Protein AF-A0A9D5HFF9-F1 (afdb_monomer_lite)

Organism: NCBI:txid325984

Secondary structure (DSSP, 8-state):
----PPP-PPP-TT-HHHHHHHHHHT-TTS--HHHHHHHHHHHHHT-TTGGG--GGGGTSBTTB-TTT--B-HHHHHHHHHHTTEEEEE--TTS-GGGS-TT-TTEEEEEEEEEEEEGGGTEEEEEEEEEEEETTEEEE--TTSSS-EE-SSHHHHHHHHHHHHHTT-EEEEEEE-GGGTHHHHH----S----------HHHHHHHHHHHHHHHHTT-S-GGGHHHHHHHHHHHHHHHHHHHHHHHHS-EEEESSSS-EEESSS----S-B--GGG-S-SBPP-EEE--HHHHS---EEE--SSTTPPPPPSGGGGSS-EEEHHHHHHHHTT----HHHHH--S---------------HHHHHHHHHHHHHHHHHHHHHHHHHHHHS--EEESSSS-EESSSS-------TTSTTSTTTT---EEE--HHHHS---EEEEPPTTS-SS--GGGTTT-EEEEHHHHHHHHTT----GGGHHHHTTT-----

Structure (mmCIF, N/CA/C/O backbone):
data_AF-A0A9D5HFF9-F1
#
_entry.id   AF-A0A9D5HFF9-F1
#
loop_
_atom_site.group_PDB
_atom_site.id
_atom_site.type_symbol
_atom_site.label_atom_id
_atom_site.label_alt_id
_atom_site.label_comp_id
_atom_site.label_asym_id
_atom_site.label_entity_id
_atom_site.label_seq_id
_atom_site.pdbx_PDB_ins_code
_atom_site.Cartn_x
_atom_site.Cartn_y
_atom_site.Cartn_z
_atom_site.occupancy
_atom_site.B_iso_or_equiv
_atom_site.auth_seq_id
_atom_site.auth_comp_id
_atom_site.auth_asym_id
_atom_site.auth_atom_id
_atom_site.pdbx_PDB_model_num
ATOM 1 N N . MET A 1 1 ? 13.395 -53.089 1.254 1.00 40.06 1 MET A N 1
ATOM 2 C CA . MET A 1 1 ? 13.107 -51.717 0.792 1.00 40.06 1 MET A CA 1
ATOM 3 C C . MET A 1 1 ? 14.340 -50.911 1.157 1.00 40.06 1 MET A C 1
ATOM 5 O O . MET A 1 1 ? 14.555 -50.697 2.339 1.00 40.06 1 MET A O 1
ATOM 9 N N . GLU A 1 2 ? 15.238 -50.649 0.205 1.00 38.38 2 GLU A N 1
ATOM 10 C CA . GLU A 1 2 ? 16.462 -49.882 0.487 1.00 38.38 2 GLU A CA 1
ATOM 11 C C . GLU A 1 2 ? 16.069 -48.480 0.965 1.00 38.38 2 GLU A C 1
ATOM 13 O O . GLU A 1 2 ? 15.364 -47.759 0.255 1.00 38.38 2 GLU A O 1
ATOM 18 N N . GLU A 1 3 ? 16.487 -48.104 2.175 1.00 43.81 3 GLU A N 1
ATOM 19 C CA . GLU A 1 3 ? 16.418 -46.719 2.633 1.00 43.81 3 GLU A CA 1
ATOM 20 C C . GLU A 1 3 ? 17.239 -45.871 1.659 1.00 43.81 3 GLU A C 1
ATOM 22 O O . GLU A 1 3 ? 18.469 -45.935 1.635 1.00 43.81 3 GLU A O 1
ATOM 27 N N . LYS A 1 4 ? 16.565 -45.090 0.808 1.00 55.09 4 LYS A N 1
ATOM 28 C CA . LYS A 1 4 ? 17.240 -44.093 -0.022 1.00 55.09 4 LYS A CA 1
ATOM 29 C C . LYS A 1 4 ? 17.900 -43.087 0.916 1.00 55.09 4 LYS A C 1
ATOM 31 O O . LYS A 1 4 ? 17.231 -42.245 1.509 1.00 55.09 4 LYS A O 1
ATOM 36 N N . GLN A 1 5 ? 19.214 -43.210 1.060 1.00 77.25 5 GLN A N 1
ATOM 37 C CA . GLN A 1 5 ? 20.031 -42.323 1.871 1.00 77.25 5 GLN A CA 1
ATOM 38 C C . GLN A 1 5 ? 19.830 -40.873 1.404 1.00 77.25 5 GLN A C 1
ATOM 40 O O . GLN A 1 5 ? 20.035 -40.561 0.230 1.00 77.25 5 GLN A O 1
ATOM 45 N N . ILE A 1 6 ? 19.403 -39.996 2.319 1.00 86.81 6 ILE A N 1
ATOM 46 C CA . ILE A 1 6 ? 19.217 -38.565 2.047 1.00 86.81 6 ILE A CA 1
ATOM 47 C C . ILE A 1 6 ? 20.549 -37.978 1.587 1.00 86.81 6 ILE A C 1
ATOM 49 O O . ILE A 1 6 ? 21.572 -38.128 2.262 1.00 86.81 6 ILE A O 1
ATOM 53 N N . TYR A 1 7 ? 20.536 -37.292 0.446 1.00 88.75 7 TYR A N 1
ATOM 54 C CA . TYR A 1 7 ? 21.737 -36.666 -0.076 1.00 88.75 7 TYR A CA 1
ATOM 55 C C . TYR A 1 7 ? 22.059 -35.396 0.720 1.00 88.75 7 TYR A C 1
ATOM 57 O O . TYR A 1 7 ? 21.235 -34.482 0.824 1.00 88.75 7 TYR A O 1
ATOM 65 N N . HIS A 1 8 ? 23.274 -35.335 1.273 1.00 89.31 8 HIS A N 1
ATOM 66 C CA . HIS A 1 8 ? 23.785 -34.173 1.999 1.00 89.31 8 HIS A CA 1
ATOM 67 C C . HIS A 1 8 ? 25.241 -33.897 1.639 1.00 89.31 8 HIS A C 1
ATOM 69 O O . HIS A 1 8 ? 26.169 -34.583 2.070 1.00 89.31 8 HIS A O 1
ATOM 75 N N . GLU A 1 9 ? 25.433 -32.861 0.837 1.00 85.38 9 GLU A N 1
ATOM 76 C CA . GLU A 1 9 ? 26.720 -32.307 0.473 1.00 85.38 9 GLU A CA 1
ATOM 77 C C . GLU A 1 9 ? 27.197 -31.316 1.537 1.00 85.38 9 GLU A C 1
ATOM 79 O O . GLU A 1 9 ? 26.567 -30.286 1.803 1.00 85.38 9 GLU A O 1
ATOM 84 N N . LYS A 1 10 ? 28.338 -31.641 2.149 1.00 84.81 10 LYS A N 1
ATOM 85 C CA . LYS A 1 10 ? 28.993 -30.803 3.156 1.00 84.81 10 LYS A CA 1
ATOM 86 C C . LYS A 1 10 ? 29.875 -29.759 2.500 1.00 84.81 10 LYS A C 1
ATOM 88 O O . LYS A 1 10 ? 30.561 -30.042 1.516 1.00 84.81 10 LYS A O 1
ATOM 93 N N . GLN A 1 11 ? 29.916 -28.578 3.104 1.00 75.56 11 GLN A N 1
ATOM 94 C CA . GLN A 1 11 ? 30.663 -27.464 2.560 1.00 75.56 11 GLN A CA 1
ATOM 95 C C . GLN A 1 11 ? 32.159 -27.756 2.524 1.00 75.56 11 GLN A C 1
ATOM 97 O O . GLN A 1 11 ? 32.772 -28.135 3.522 1.00 75.56 11 GLN A O 1
ATOM 102 N N . ARG A 1 12 ? 32.768 -27.494 1.367 1.00 66.81 12 ARG A N 1
ATOM 103 C CA . ARG A 1 12 ? 34.219 -27.378 1.229 1.00 66.81 12 ARG A CA 1
ATOM 104 C C . ARG A 1 12 ? 34.542 -25.955 0.773 1.00 66.81 12 ARG A C 1
ATOM 106 O O . ARG A 1 12 ? 33.956 -25.452 -0.182 1.00 66.81 12 ARG A O 1
ATOM 113 N N . LEU A 1 13 ? 35.486 -25.294 1.448 1.00 65.94 13 LEU A N 1
ATOM 114 C CA . LEU A 1 13 ? 35.901 -23.908 1.161 1.00 65.94 13 LEU A CA 1
ATOM 115 C C . LEU A 1 13 ? 34.740 -22.898 1.356 1.00 65.94 13 LEU A C 1
ATOM 117 O O . LEU A 1 13 ? 34.060 -22.973 2.378 1.00 65.94 13 LEU A O 1
ATOM 121 N N . GLN A 1 14 ? 34.517 -21.922 0.461 1.00 60.00 14 GLN A N 1
ATOM 122 C CA . GLN A 1 14 ? 33.363 -20.997 0.541 1.00 60.00 14 GLN A CA 1
ATOM 123 C C . GLN A 1 14 ? 32.323 -21.220 -0.574 1.00 60.00 14 GLN A C 1
ATOM 125 O O . GLN A 1 14 ? 31.627 -20.291 -0.965 1.00 60.00 14 GLN A O 1
ATOM 130 N N . PHE A 1 15 ? 32.177 -22.452 -1.076 1.00 66.00 15 PHE A N 1
ATOM 131 C CA . PHE A 1 15 ? 31.193 -22.804 -2.114 1.00 66.00 15 PHE A CA 1
ATOM 132 C C . PHE A 1 15 ? 29.788 -23.082 -1.554 1.00 66.00 15 PHE A C 1
ATOM 134 O O . PHE A 1 15 ? 29.096 -23.983 -2.024 1.00 66.00 15 PHE A O 1
ATOM 141 N N . CYS A 1 16 ? 29.342 -22.318 -0.552 1.00 74.31 16 CYS A N 1
ATOM 142 C CA . CYS A 1 16 ? 28.065 -22.566 0.126 1.00 74.31 16 CYS A CA 1
ATOM 143 C C . CYS A 1 16 ? 26.877 -22.632 -0.846 1.00 74.31 16 CYS A C 1
ATOM 145 O O . CYS A 1 16 ? 26.025 -23.499 -0.693 1.00 74.31 16 CYS A O 1
ATOM 147 N N . LEU A 1 17 ? 26.849 -21.801 -1.900 1.00 81.06 17 LEU A N 1
ATOM 148 C CA . LEU A 1 17 ? 25.761 -21.846 -2.882 1.00 81.06 17 LEU A CA 1
ATOM 149 C C . LEU A 1 17 ? 25.718 -23.164 -3.673 1.00 81.06 17 LEU A C 1
ATOM 151 O O . LEU A 1 17 ? 24.635 -23.691 -3.902 1.00 81.06 17 LEU A O 1
ATOM 155 N N . LEU A 1 18 ? 26.874 -23.687 -4.097 1.00 85.69 18 LEU A N 1
ATOM 156 C CA . LEU A 1 18 ? 26.958 -24.924 -4.883 1.00 85.69 18 LEU A CA 1
ATOM 157 C C . LEU A 1 18 ? 26.344 -26.090 -4.109 1.00 85.69 18 LEU A C 1
ATOM 159 O O . LEU A 1 18 ? 25.414 -26.737 -4.581 1.00 85.69 18 LEU A O 1
ATOM 163 N N . HIS A 1 19 ? 26.829 -26.287 -2.887 1.00 87.06 19 HIS A N 1
ATOM 164 C CA . HIS A 1 19 ? 26.375 -27.370 -2.025 1.00 87.06 19 HIS A CA 1
ATOM 165 C C . HIS A 1 19 ? 24.910 -27.177 -1.623 1.00 87.06 19 HIS A C 1
ATOM 167 O O . HIS A 1 19 ? 24.137 -28.129 -1.618 1.00 87.06 19 HIS A O 1
ATOM 173 N N . ALA A 1 20 ? 24.486 -25.934 -1.369 1.00 87.12 20 ALA A N 1
ATOM 174 C CA . ALA A 1 20 ? 23.093 -25.628 -1.072 1.00 87.12 20 ALA A CA 1
ATOM 175 C C . ALA A 1 20 ? 22.156 -25.970 -2.249 1.00 87.12 20 ALA A C 1
ATOM 177 O O . ALA A 1 20 ? 21.076 -26.517 -2.017 1.00 87.12 20 ALA A O 1
ATOM 178 N N . LEU A 1 21 ? 22.561 -25.706 -3.499 1.00 88.19 21 LEU A N 1
ATOM 179 C CA . LEU A 1 21 ? 21.799 -26.065 -4.703 1.00 88.19 21 LEU A CA 1
ATOM 180 C C . LEU A 1 21 ? 21.724 -27.583 -4.919 1.00 88.19 21 LEU A C 1
ATOM 182 O O . LEU A 1 21 ? 20.648 -28.102 -5.216 1.00 88.19 21 LEU A O 1
ATOM 186 N N . ASN A 1 22 ? 22.832 -28.299 -4.732 1.00 90.19 22 ASN A N 1
ATOM 187 C CA . ASN A 1 22 ? 22.873 -29.757 -4.863 1.00 90.19 22 ASN A CA 1
ATOM 188 C C . ASN A 1 22 ? 22.045 -30.443 -3.767 1.00 90.19 22 ASN A C 1
ATOM 190 O O . ASN A 1 22 ? 21.239 -31.331 -4.053 1.00 90.19 22 ASN A O 1
ATOM 194 N N . ASN A 1 23 ? 22.122 -29.942 -2.531 1.00 91.06 23 ASN A N 1
ATOM 195 C CA . ASN A 1 23 ? 21.241 -30.343 -1.433 1.00 91.06 23 ASN A CA 1
ATOM 196 C C . ASN A 1 23 ? 19.771 -30.049 -1.753 1.00 91.06 23 ASN A C 1
ATOM 198 O O . ASN A 1 23 ? 18.908 -30.901 -1.532 1.00 91.06 23 ASN A O 1
ATOM 202 N N . LEU A 1 24 ? 19.474 -28.875 -2.324 1.00 90.81 24 LEU A N 1
ATOM 203 C CA . LEU A 1 24 ? 18.112 -28.502 -2.716 1.00 90.81 24 LEU A CA 1
ATOM 204 C C . LEU A 1 24 ? 17.581 -29.418 -3.807 1.00 90.81 24 LEU A C 1
ATOM 206 O O . LEU A 1 24 ? 16.388 -29.685 -3.809 1.00 90.81 24 LEU A O 1
ATOM 210 N N . LEU A 1 25 ? 18.416 -29.898 -4.728 1.00 89.12 25 LEU A N 1
ATOM 211 C CA . LEU A 1 25 ? 18.002 -30.793 -5.808 1.00 89.12 25 LEU A CA 1
ATOM 212 C C . LEU A 1 25 ? 18.117 -32.282 -5.456 1.00 89.12 25 LEU A C 1
ATOM 214 O O . LEU A 1 25 ? 17.457 -33.081 -6.118 1.00 89.12 25 LEU A O 1
ATOM 218 N N . GLN A 1 26 ? 18.732 -32.625 -4.317 1.00 91.06 26 GLN A N 1
ATOM 219 C CA . GLN A 1 26 ? 18.957 -34.004 -3.855 1.00 91.06 26 GLN A CA 1
ATOM 220 C C . GLN A 1 26 ? 19.720 -34.832 -4.896 1.00 91.06 26 GLN A C 1
ATOM 222 O O . GLN A 1 26 ? 19.396 -35.988 -5.156 1.00 91.06 26 GLN A O 1
ATOM 227 N N . ASP A 1 27 ? 20.720 -34.206 -5.513 1.00 87.94 27 ASP A N 1
ATOM 228 C CA . ASP A 1 27 ? 21.540 -34.792 -6.566 1.00 87.94 27 ASP A CA 1
ATOM 229 C C . ASP A 1 27 ? 22.959 -34.219 -6.468 1.00 87.94 27 ASP A C 1
ATOM 231 O O . ASP A 1 27 ? 23.142 -33.004 -6.385 1.00 87.94 27 ASP A O 1
ATOM 235 N N . LYS A 1 28 ? 23.962 -35.099 -6.467 1.00 84.06 28 LYS A N 1
ATOM 236 C CA . LYS A 1 28 ? 25.378 -34.721 -6.367 1.00 84.06 28 LYS A CA 1
ATOM 237 C C . LYS A 1 28 ? 25.916 -34.056 -7.630 1.00 84.06 28 LYS A C 1
ATOM 239 O O . LYS A 1 28 ? 26.877 -33.299 -7.553 1.00 84.06 28 LYS A O 1
ATOM 244 N N . ASP A 1 29 ? 25.282 -34.334 -8.766 1.00 84.62 29 ASP A N 1
ATOM 245 C CA . ASP A 1 29 ? 25.669 -33.828 -10.080 1.00 84.62 29 ASP A CA 1
ATOM 246 C C . ASP A 1 29 ? 24.674 -32.748 -10.562 1.00 84.62 29 ASP A C 1
ATOM 248 O O . ASP A 1 29 ? 24.650 -32.362 -11.734 1.00 84.62 29 ASP A O 1
ATOM 252 N N . ALA A 1 30 ? 23.846 -32.220 -9.646 1.00 85.38 30 ALA A N 1
ATOM 253 C CA . ALA A 1 30 ? 22.869 -31.175 -9.939 1.00 85.38 30 ALA A CA 1
ATOM 254 C C . ALA A 1 30 ? 23.515 -29.886 -10.445 1.00 85.38 30 ALA A C 1
ATOM 256 O O . ALA A 1 30 ? 22.964 -29.256 -11.339 1.00 85.38 30 ALA A O 1
ATOM 257 N N . PHE A 1 31 ? 24.648 -29.479 -9.893 1.00 87.12 31 PHE A N 1
ATOM 258 C CA . PHE A 1 31 ? 25.460 -28.390 -10.406 1.00 87.12 31 PHE A CA 1
ATOM 259 C C . PHE A 1 31 ? 26.923 -28.689 -10.146 1.00 87.12 31 PHE A C 1
ATOM 261 O O . PHE A 1 31 ? 27.300 -29.248 -9.115 1.00 87.12 31 PHE A O 1
ATOM 268 N N . THR A 1 32 ? 27.766 -28.236 -11.068 1.00 86.94 32 THR A N 1
ATOM 269 C CA . THR A 1 32 ? 29.213 -28.209 -10.866 1.00 86.94 32 THR A CA 1
ATOM 270 C C . THR A 1 32 ? 29.700 -26.775 -10.698 1.00 86.94 32 THR A C 1
ATOM 272 O O . THR A 1 32 ? 29.077 -25.813 -11.155 1.00 86.94 32 THR A O 1
ATOM 275 N N . LYS A 1 33 ? 30.874 -26.611 -10.082 1.00 83.94 33 LYS A N 1
ATOM 276 C CA . LYS A 1 33 ? 31.545 -25.306 -9.994 1.00 83.94 33 LYS A CA 1
ATOM 277 C C . LYS A 1 33 ? 31.717 -24.655 -11.376 1.00 83.94 33 LYS A C 1
ATOM 279 O O . LYS A 1 33 ? 31.504 -23.456 -11.513 1.00 83.94 33 LYS A O 1
ATOM 284 N N . ALA A 1 34 ? 32.080 -25.441 -12.392 1.00 83.12 34 ALA A N 1
ATOM 285 C CA . ALA A 1 34 ? 32.274 -24.946 -13.754 1.00 83.12 34 ALA A CA 1
ATOM 286 C C . ALA A 1 34 ? 30.968 -24.406 -14.365 1.00 83.12 34 ALA A C 1
ATOM 288 O O . ALA A 1 34 ? 30.980 -23.377 -15.038 1.00 83.12 34 ALA A O 1
ATOM 289 N N . GLU A 1 35 ? 29.836 -25.056 -14.086 1.00 81.50 35 GLU A N 1
ATOM 290 C CA . GLU A 1 35 ? 28.520 -24.581 -14.521 1.00 81.50 35 GLU A CA 1
ATOM 291 C C . GLU A 1 35 ? 28.123 -23.269 -13.837 1.00 81.50 35 GLU A C 1
ATOM 293 O O . GLU A 1 35 ? 27.716 -22.328 -14.521 1.00 81.50 35 GLU A O 1
ATOM 298 N N . LEU A 1 36 ? 28.279 -23.167 -12.511 1.00 80.81 36 LEU A N 1
ATOM 299 C CA . LEU A 1 36 ? 27.980 -21.926 -11.784 1.00 80.81 36 LEU A CA 1
ATOM 300 C C . LEU A 1 36 ? 28.908 -20.778 -12.201 1.00 80.81 36 LEU A C 1
ATOM 302 O O . LEU A 1 36 ? 28.460 -19.638 -12.326 1.00 80.81 36 LEU A O 1
ATOM 306 N N . ASP A 1 37 ? 30.177 -21.077 -12.488 1.00 78.81 37 ASP A N 1
ATOM 307 C CA . ASP A 1 37 ? 31.131 -20.120 -13.053 1.00 78.81 37 ASP A CA 1
ATOM 308 C C . ASP A 1 37 ? 30.666 -19.606 -14.426 1.00 78.81 37 ASP A C 1
ATOM 310 O O . ASP A 1 37 ? 30.641 -18.396 -14.654 1.00 78.81 37 ASP A O 1
ATOM 314 N N . ALA A 1 38 ? 30.223 -20.500 -15.315 1.00 78.81 38 ALA A N 1
ATOM 315 C CA . ALA A 1 38 ? 29.708 -20.126 -16.630 1.00 78.81 38 ALA A CA 1
ATOM 316 C C . ALA A 1 38 ? 28.411 -19.299 -16.546 1.00 78.81 38 ALA A C 1
ATOM 318 O O . ALA A 1 38 ? 28.194 -18.396 -17.359 1.00 78.81 38 ALA A O 1
ATOM 319 N N . ILE A 1 39 ? 27.543 -19.584 -15.569 1.00 75.12 39 ILE A N 1
ATOM 320 C CA . ILE A 1 39 ? 26.335 -18.790 -15.300 1.00 75.12 39 ILE A CA 1
ATOM 321 C C . ILE A 1 39 ? 26.717 -17.386 -14.822 1.00 75.12 39 ILE A C 1
ATOM 323 O O . ILE A 1 39 ? 26.209 -16.402 -15.363 1.00 75.12 39 ILE A O 1
ATOM 327 N N . ALA A 1 40 ? 27.641 -17.278 -13.864 1.00 70.81 40 ALA A N 1
ATOM 328 C CA . ALA A 1 40 ? 28.125 -15.994 -13.362 1.00 70.81 40 ALA A CA 1
ATOM 329 C C . ALA A 1 40 ? 28.746 -15.135 -14.479 1.00 70.81 40 ALA A C 1
ATOM 331 O O . ALA A 1 40 ? 28.461 -13.940 -14.575 1.00 70.81 40 ALA A O 1
ATOM 332 N N . ASP A 1 41 ? 29.530 -15.748 -15.369 1.00 69.81 41 ASP A N 1
ATOM 333 C CA . ASP A 1 41 ? 30.162 -15.058 -16.498 1.00 69.81 41 ASP A CA 1
ATOM 334 C C . ASP A 1 41 ? 29.140 -14.578 -17.547 1.00 69.81 41 ASP A C 1
ATOM 336 O O . ASP A 1 41 ? 29.258 -13.469 -18.075 1.00 69.81 41 ASP A O 1
ATOM 340 N N . LYS A 1 42 ? 28.075 -15.351 -17.804 1.00 68.44 42 LYS A N 1
ATOM 341 C CA . LYS A 1 42 ? 26.963 -14.914 -18.671 1.00 68.44 42 LYS A CA 1
ATOM 342 C C . LYS A 1 42 ? 26.197 -13.723 -18.093 1.00 68.44 42 LYS A C 1
ATOM 344 O O . LYS A 1 42 ? 25.775 -12.855 -18.856 1.00 68.44 42 LYS A O 1
ATOM 349 N N . LEU A 1 43 ? 26.013 -13.670 -16.773 1.00 63.41 43 LEU A N 1
ATOM 350 C CA . LEU A 1 43 ? 25.325 -12.558 -16.109 1.00 63.41 43 LEU A CA 1
ATOM 351 C C . LEU A 1 43 ? 26.106 -11.242 -16.248 1.00 63.41 43 LEU A C 1
ATOM 353 O O . LEU A 1 43 ? 25.500 -10.211 -16.528 1.00 63.41 43 LEU A O 1
ATOM 357 N N . VAL A 1 44 ? 27.441 -11.289 -16.179 1.00 56.91 44 VAL A N 1
ATOM 358 C CA . VAL A 1 44 ? 28.318 -10.127 -16.420 1.00 56.91 44 VAL A CA 1
ATOM 359 C C . VAL A 1 44 ? 28.152 -9.556 -17.834 1.00 56.91 44 VAL A C 1
ATOM 361 O O . VAL A 1 44 ? 28.099 -8.341 -18.015 1.00 56.91 44 VAL A O 1
ATOM 364 N N . HIS A 1 45 ? 28.051 -10.413 -18.853 1.00 51.72 45 HIS A N 1
ATOM 365 C CA . HIS A 1 45 ? 27.931 -9.964 -20.244 1.00 51.72 45 HIS A CA 1
ATOM 366 C C . HIS A 1 45 ? 26.602 -9.271 -20.575 1.00 51.72 45 HIS A C 1
ATOM 368 O O . HIS A 1 45 ? 26.546 -8.521 -21.550 1.00 51.72 45 HIS A O 1
ATOM 374 N N . ASN A 1 46 ? 25.566 -9.484 -19.762 1.00 46.28 46 ASN A N 1
ATOM 375 C CA . ASN A 1 46 ? 24.240 -8.894 -19.938 1.00 46.28 46 ASN A CA 1
ATOM 376 C C . ASN A 1 46 ? 23.994 -7.663 -19.037 1.00 46.28 46 ASN A C 1
ATOM 378 O O . ASN A 1 46 ? 22.877 -7.143 -19.028 1.00 46.28 46 ASN A O 1
ATOM 382 N N . ASP A 1 47 ? 25.002 -7.182 -18.293 1.00 48.06 47 ASP A N 1
ATOM 383 C CA . ASP A 1 47 ? 24.874 -5.998 -17.433 1.00 48.06 47 ASP A CA 1
ATOM 384 C C . ASP A 1 47 ? 24.842 -4.695 -18.270 1.00 48.06 47 ASP A C 1
ATOM 386 O O . ASP A 1 47 ? 25.808 -4.374 -18.973 1.00 48.06 47 ASP A O 1
ATOM 390 N N . PRO A 1 48 ? 23.763 -3.889 -18.188 1.00 42.62 48 PRO A N 1
ATOM 391 C CA . PRO A 1 48 ? 23.636 -2.628 -18.917 1.00 42.62 48 PRO A CA 1
ATOM 392 C C . PRO A 1 48 ? 24.592 -1.503 -18.460 1.00 42.62 48 PRO A C 1
ATOM 394 O O . PRO A 1 48 ? 24.544 -0.422 -19.047 1.00 42.62 48 PRO A O 1
ATOM 397 N N . ASN A 1 49 ? 25.441 -1.706 -17.440 1.00 45.81 49 ASN A N 1
ATOM 398 C CA . ASN A 1 49 ? 26.433 -0.731 -16.945 1.00 45.81 49 ASN A CA 1
ATOM 399 C C . ASN A 1 49 ? 27.905 -1.105 -17.243 1.00 45.81 49 ASN A C 1
ATOM 401 O O . ASN A 1 49 ? 28.809 -0.659 -16.527 1.00 45.81 49 ASN A O 1
ATOM 405 N N . LYS A 1 50 ? 28.165 -1.903 -18.286 1.00 46.75 50 LYS A N 1
ATOM 406 C CA . LYS A 1 50 ? 29.514 -2.366 -18.678 1.00 46.75 50 LYS A CA 1
ATOM 407 C C . LYS A 1 50 ? 30.570 -1.251 -18.811 1.00 46.75 50 LYS A C 1
ATOM 409 O O . LYS A 1 50 ? 31.739 -1.483 -18.523 1.00 46.75 50 LYS A O 1
ATOM 414 N N . ASP A 1 51 ? 30.172 -0.032 -19.169 1.00 44.53 51 ASP A N 1
ATOM 415 C CA . ASP A 1 51 ? 31.095 1.061 -19.523 1.00 44.53 51 ASP A CA 1
ATOM 416 C C . ASP A 1 51 ? 31.815 1.731 -18.328 1.00 44.53 51 ASP A C 1
ATOM 418 O O . ASP A 1 51 ? 32.528 2.714 -18.508 1.00 44.53 51 ASP A O 1
ATOM 422 N N . LYS A 1 52 ? 31.650 1.232 -17.092 1.00 43.91 52 LYS A N 1
ATOM 423 C CA . LYS A 1 52 ? 32.271 1.797 -15.868 1.00 43.91 52 LYS A CA 1
ATOM 424 C C . LYS A 1 52 ? 33.399 0.949 -15.253 1.00 43.91 52 LYS A C 1
ATOM 426 O O . LYS A 1 52 ? 33.762 1.163 -14.097 1.00 43.91 52 LYS A O 1
ATOM 431 N N . TRP A 1 53 ? 33.917 -0.043 -15.970 1.00 37.69 53 TRP A N 1
ATOM 432 C CA . TRP A 1 53 ? 34.809 -1.066 -15.409 1.00 37.69 53 TRP A CA 1
ATOM 433 C C . TRP A 1 53 ? 36.292 -0.695 -15.590 1.00 37.69 53 TRP A C 1
ATOM 435 O O . TRP A 1 53 ? 36.733 -0.402 -16.697 1.00 37.69 53 TRP A O 1
ATOM 445 N N . THR A 1 54 ? 37.075 -0.698 -14.503 1.00 38.62 54 THR A N 1
ATOM 446 C CA . THR A 1 54 ? 38.529 -0.421 -14.514 1.00 38.62 54 THR A CA 1
ATOM 447 C C . THR A 1 54 ? 39.354 -1.709 -14.665 1.00 38.62 54 THR A C 1
ATOM 449 O O . THR A 1 54 ? 38.844 -2.787 -14.369 1.00 38.62 54 THR A O 1
ATOM 452 N N . PRO A 1 55 ? 40.643 -1.671 -15.052 1.00 30.45 55 PRO A N 1
ATOM 453 C CA . PRO A 1 55 ? 41.458 -2.883 -15.246 1.00 30.45 55 PRO A CA 1
ATOM 454 C C . PRO A 1 55 ? 41.540 -3.815 -14.016 1.00 30.45 55 PRO A C 1
ATOM 456 O O . PRO A 1 55 ? 41.608 -5.032 -14.159 1.00 30.45 55 PRO A O 1
ATOM 459 N N . LEU A 1 56 ? 41.433 -3.270 -12.797 1.00 31.42 56 LEU A N 1
ATOM 460 C CA . LEU A 1 56 ? 41.378 -4.035 -11.539 1.00 31.42 56 LEU A CA 1
ATOM 461 C C . LEU A 1 56 ? 40.032 -4.764 -11.304 1.00 31.42 56 LEU A C 1
ATOM 463 O O . LEU A 1 56 ? 39.961 -5.676 -10.481 1.00 31.42 56 LEU A O 1
ATOM 467 N N . SER A 1 57 ? 38.971 -4.418 -12.044 1.00 38.31 57 SER A N 1
ATOM 468 C CA . SER A 1 57 ? 37.651 -5.082 -11.991 1.00 38.31 57 SER A CA 1
ATOM 469 C C . SER A 1 57 ? 37.592 -6.417 -12.750 1.00 38.31 57 SER A C 1
ATOM 471 O O . SER A 1 57 ? 36.626 -7.165 -12.621 1.00 38.31 57 SER A O 1
ATOM 473 N N . VAL A 1 58 ? 38.654 -6.766 -13.484 1.00 33.41 58 VAL A N 1
ATOM 474 C CA . VAL A 1 58 ? 38.826 -8.087 -14.114 1.00 33.41 58 VAL A CA 1
ATOM 475 C C . VAL A 1 58 ? 39.200 -9.156 -13.073 1.00 33.41 58 VAL A C 1
ATOM 477 O O . VAL A 1 58 ? 38.868 -10.329 -13.238 1.00 33.41 58 VAL A O 1
ATOM 480 N N . ILE A 1 59 ? 39.841 -8.750 -11.967 1.00 31.73 59 ILE A N 1
ATOM 481 C CA . ILE A 1 59 ? 40.303 -9.643 -10.890 1.00 31.73 59 ILE A CA 1
ATOM 482 C C . ILE A 1 59 ? 39.181 -9.914 -9.865 1.00 31.73 59 ILE A C 1
ATOM 484 O O . ILE A 1 59 ? 39.065 -11.032 -9.364 1.00 31.73 59 ILE A O 1
ATOM 488 N N . PHE A 1 60 ? 38.302 -8.934 -9.616 1.00 37.94 60 PHE A N 1
ATOM 489 C CA . PHE A 1 60 ? 37.126 -9.033 -8.738 1.00 37.94 60 PHE A CA 1
ATOM 490 C C . PHE A 1 60 ? 35.827 -8.964 -9.562 1.00 37.94 60 PHE A C 1
ATOM 492 O O . PHE A 1 60 ? 35.273 -7.885 -9.774 1.00 37.94 60 PHE A O 1
ATOM 499 N N . LYS A 1 61 ? 35.335 -10.113 -10.049 1.00 47.56 61 LYS A N 1
ATOM 500 C CA . LYS A 1 61 ? 34.090 -10.179 -10.838 1.00 47.56 61 LYS A CA 1
ATOM 501 C C . LYS A 1 61 ? 32.863 -9.815 -9.958 1.00 47.56 61 LYS A C 1
ATOM 503 O O . LYS A 1 61 ? 32.768 -10.308 -8.837 1.00 47.56 61 LYS A O 1
ATOM 508 N N . PRO A 1 62 ? 31.870 -9.030 -10.432 1.00 48.56 62 PRO A N 1
ATOM 509 C CA . PRO A 1 62 ? 30.753 -8.541 -9.599 1.00 48.56 62 PRO A CA 1
ATOM 510 C C . 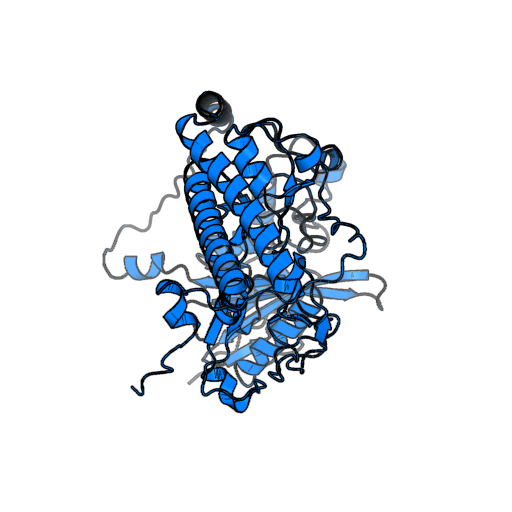PRO A 1 62 ? 29.835 -9.622 -9.010 1.00 48.56 62 PRO A C 1
ATOM 512 O O . PRO A 1 62 ? 29.201 -9.386 -7.984 1.00 48.56 62 PRO A O 1
ATOM 515 N N . HIS A 1 63 ? 29.763 -10.790 -9.654 1.00 51.75 63 HIS A N 1
ATOM 516 C CA . HIS A 1 63 ? 28.888 -11.910 -9.277 1.00 51.75 63 HIS A CA 1
ATOM 517 C C . HIS A 1 63 ? 29.661 -13.121 -8.721 1.00 51.75 63 HIS A C 1
ATOM 519 O O . HIS A 1 63 ? 29.065 -14.164 -8.448 1.00 51.75 63 HIS A O 1
ATOM 525 N N . ARG A 1 64 ? 30.993 -13.003 -8.572 1.00 57.28 64 ARG A N 1
ATOM 526 C CA . ARG A 1 64 ? 31.871 -14.074 -8.081 1.00 57.28 64 ARG A CA 1
ATOM 527 C C . ARG A 1 64 ? 33.157 -13.516 -7.470 1.00 57.28 64 ARG A C 1
ATOM 529 O O . ARG A 1 64 ? 33.942 -12.866 -8.155 1.00 57.28 64 ARG A O 1
ATOM 536 N N . ASN A 1 65 ? 33.483 -13.959 -6.258 1.00 52.75 65 ASN A N 1
ATOM 537 C CA . ASN A 1 65 ? 34.867 -13.914 -5.781 1.00 52.75 65 ASN A CA 1
ATOM 538 C C . ASN A 1 65 ? 35.635 -15.118 -6.347 1.00 52.75 65 ASN A C 1
ATOM 540 O O . ASN A 1 65 ? 35.460 -16.254 -5.902 1.00 52.75 65 ASN A O 1
ATOM 544 N N . THR A 1 66 ? 36.482 -14.873 -7.349 1.00 41.62 66 THR A N 1
ATOM 545 C CA . THR A 1 66 ? 37.277 -15.879 -8.084 1.00 41.62 66 THR A CA 1
ATOM 546 C C . THR A 1 66 ? 38.183 -16.715 -7.187 1.00 41.62 66 THR A C 1
ATOM 548 O O . THR A 1 66 ? 38.403 -17.887 -7.498 1.00 41.62 66 THR A O 1
ATOM 551 N N . LEU A 1 67 ? 38.612 -16.145 -6.057 1.00 41.56 67 LEU A N 1
ATOM 552 C CA . LEU A 1 67 ? 39.489 -16.777 -5.074 1.00 41.56 67 LEU A CA 1
ATOM 553 C C . LEU A 1 67 ? 38.747 -17.630 -4.026 1.00 41.56 67 LEU A C 1
ATOM 555 O O . LEU A 1 67 ? 39.341 -18.561 -3.493 1.00 41.56 67 LEU A O 1
ATOM 559 N N . THR A 1 68 ? 37.472 -17.345 -3.715 1.00 49.97 68 THR A N 1
ATOM 560 C CA . THR A 1 68 ? 36.805 -17.956 -2.545 1.00 49.97 68 THR A CA 1
ATOM 561 C C . THR A 1 68 ? 35.561 -18.797 -2.835 1.00 49.97 68 THR A C 1
ATOM 563 O O . THR A 1 68 ? 35.251 -19.664 -2.024 1.00 49.97 68 THR A O 1
ATOM 566 N N . GLY A 1 69 ? 34.880 -18.619 -3.975 1.00 52.91 69 GLY A N 1
ATOM 567 C CA . GLY A 1 69 ? 33.698 -19.427 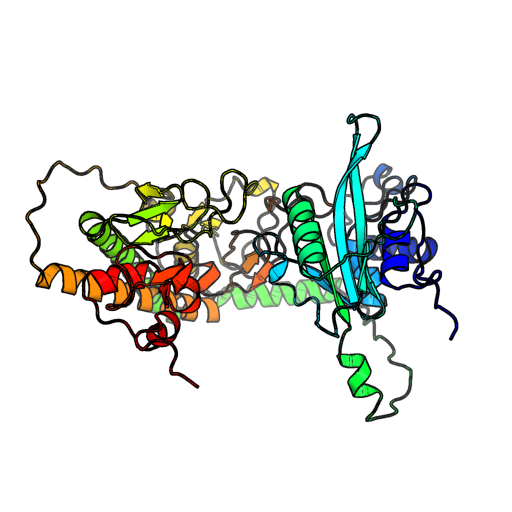-4.323 1.00 52.91 69 GLY A CA 1
ATOM 568 C C . GLY A 1 69 ? 32.344 -18.885 -3.847 1.00 52.91 69 GLY A C 1
ATOM 569 O O . GLY A 1 69 ? 31.337 -19.574 -3.986 1.00 52.91 69 GLY A O 1
ATOM 570 N N . ASN A 1 70 ? 32.302 -17.648 -3.336 1.00 66.50 70 ASN A N 1
ATOM 571 C CA . ASN A 1 70 ? 31.049 -16.973 -2.986 1.00 66.50 70 ASN A CA 1
ATOM 572 C C . ASN A 1 70 ? 30.326 -16.510 -4.260 1.00 66.50 70 ASN A C 1
ATOM 574 O O . ASN A 1 70 ? 30.715 -15.506 -4.866 1.00 66.50 70 ASN A O 1
ATOM 578 N N . TYR A 1 71 ? 29.286 -17.243 -4.646 1.00 72.31 71 TYR A N 1
ATOM 579 C CA . TYR A 1 71 ? 28.335 -16.846 -5.682 1.00 72.31 71 TYR A CA 1
ATOM 580 C C . TYR A 1 71 ? 27.203 -16.012 -5.075 1.00 72.31 71 TYR A C 1
ATOM 582 O O . TYR A 1 71 ? 26.766 -16.263 -3.946 1.00 72.31 71 TYR A O 1
ATOM 590 N N . ASP A 1 72 ? 26.727 -15.021 -5.824 1.00 67.06 72 ASP A N 1
ATOM 591 C CA . ASP A 1 72 ? 25.609 -14.187 -5.394 1.00 67.06 72 ASP A CA 1
ATOM 592 C C . ASP A 1 72 ? 24.240 -14.808 -5.729 1.00 67.06 72 ASP A C 1
ATOM 594 O O . ASP A 1 72 ? 24.122 -15.859 -6.364 1.00 67.06 72 ASP A O 1
ATOM 598 N N . VAL A 1 73 ? 23.175 -14.136 -5.296 1.00 67.19 73 VAL A N 1
ATOM 599 C CA . VAL A 1 73 ? 21.796 -14.584 -5.517 1.00 67.19 73 VAL A CA 1
ATOM 600 C C . VAL A 1 73 ? 21.382 -14.625 -6.995 1.00 67.19 73 VAL A C 1
ATOM 602 O O . VAL A 1 73 ? 20.478 -15.371 -7.362 1.00 67.19 73 VAL A O 1
ATOM 605 N N . ASN A 1 74 ? 22.037 -13.868 -7.878 1.00 63.19 74 ASN A N 1
ATOM 606 C CA . ASN A 1 74 ? 21.693 -13.871 -9.301 1.00 63.19 74 ASN A CA 1
ATOM 607 C C . ASN A 1 74 ? 22.127 -15.180 -9.957 1.00 63.19 74 ASN A C 1
ATOM 609 O O . ASN A 1 74 ? 21.389 -15.738 -10.769 1.00 63.19 74 ASN A O 1
ATOM 613 N N . VAL A 1 75 ? 23.291 -15.701 -9.554 1.00 71.25 75 VAL A N 1
ATOM 614 C CA . VAL A 1 75 ? 23.761 -17.030 -9.966 1.00 71.25 75 VAL A CA 1
ATOM 615 C C . VAL A 1 75 ? 22.789 -18.108 -9.487 1.00 71.25 75 VAL A C 1
ATOM 617 O O . VAL A 1 75 ? 22.426 -18.977 -10.276 1.00 71.25 75 VAL A O 1
ATOM 620 N N . LEU A 1 76 ? 22.301 -18.011 -8.241 1.00 76.81 76 LEU A N 1
ATOM 621 C CA . LEU A 1 76 ? 21.276 -18.909 -7.691 1.00 76.81 76 LEU A CA 1
ATOM 622 C C . LEU A 1 76 ? 20.014 -18.910 -8.562 1.00 76.81 76 LEU A C 1
ATOM 624 O O . LEU A 1 76 ? 19.543 -19.975 -8.967 1.00 76.81 76 LEU A O 1
ATOM 628 N N . ILE A 1 77 ? 19.462 -17.725 -8.854 1.00 66.44 77 ILE A N 1
ATOM 629 C CA . ILE A 1 77 ? 18.213 -17.597 -9.616 1.00 66.44 77 ILE A CA 1
ATOM 630 C C . ILE A 1 77 ? 18.386 -18.175 -11.016 1.00 66.44 77 ILE A C 1
ATOM 632 O O . ILE A 1 77 ? 17.606 -19.034 -11.423 1.00 66.44 77 ILE A O 1
ATOM 636 N N . ALA A 1 78 ? 19.433 -17.756 -11.728 1.00 71.62 78 ALA A N 1
ATOM 637 C CA . ALA A 1 78 ? 19.693 -18.216 -13.086 1.00 71.62 78 ALA A CA 1
ATOM 638 C C . ALA A 1 78 ? 19.927 -19.736 -13.151 1.00 71.62 78 ALA A C 1
ATOM 640 O O . ALA A 1 78 ? 19.434 -20.393 -14.070 1.00 71.62 78 ALA A O 1
ATOM 641 N N . ALA A 1 79 ? 20.626 -20.307 -12.164 1.00 78.38 79 ALA A N 1
ATOM 642 C CA . ALA A 1 79 ? 20.849 -21.746 -12.059 1.00 78.38 79 ALA A CA 1
ATOM 643 C C . ALA A 1 79 ? 19.529 -22.517 -11.906 1.00 78.38 79 ALA A C 1
ATOM 645 O O . ALA A 1 79 ? 19.262 -23.465 -12.648 1.00 78.38 79 ALA A O 1
ATOM 646 N N . LEU A 1 80 ? 18.660 -22.086 -10.992 1.00 78.50 80 LEU A N 1
ATOM 647 C CA . LEU A 1 80 ? 17.392 -22.768 -10.732 1.00 78.50 80 LEU A CA 1
ATOM 648 C C . LEU A 1 80 ? 16.376 -22.584 -11.862 1.00 78.50 80 LEU A C 1
ATOM 650 O O . LEU A 1 80 ? 15.674 -23.537 -12.210 1.00 78.50 80 LEU A O 1
ATOM 654 N N . GLU A 1 81 ? 16.349 -21.417 -12.506 1.00 74.56 81 GLU A N 1
ATOM 655 C CA . GLU A 1 81 ? 15.540 -21.205 -13.708 1.00 74.56 81 GLU A CA 1
ATOM 656 C C . GLU A 1 81 ? 15.990 -22.089 -14.875 1.00 74.56 81 GLU A C 1
ATOM 658 O O . GLU A 1 81 ? 15.139 -22.653 -15.570 1.00 74.56 81 GLU A O 1
ATOM 663 N N . ALA A 1 82 ? 17.302 -22.292 -15.050 1.00 73.50 82 ALA A N 1
ATOM 664 C CA . ALA A 1 82 ? 17.839 -23.228 -16.040 1.00 73.50 82 ALA A CA 1
ATOM 665 C C . ALA A 1 82 ? 17.412 -24.685 -15.772 1.00 73.50 82 ALA A C 1
ATOM 667 O O . ALA A 1 82 ? 17.311 -25.477 -16.707 1.00 73.50 82 ALA A O 1
ATOM 668 N N . ARG A 1 83 ? 17.092 -25.030 -14.517 1.00 78.75 83 ARG A N 1
ATOM 669 C CA . ARG A 1 83 ? 16.535 -26.333 -14.107 1.00 78.75 83 ARG A CA 1
ATOM 670 C C . ARG A 1 83 ? 15.002 -26.334 -13.999 1.00 78.75 83 ARG A C 1
ATOM 672 O O . ARG A 1 83 ? 14.422 -27.206 -13.354 1.00 78.75 83 ARG A O 1
ATOM 679 N N . GLY A 1 84 ? 14.322 -25.366 -14.622 1.00 73.81 84 GLY A N 1
ATOM 680 C CA . GLY A 1 84 ? 12.857 -25.320 -14.700 1.00 73.81 84 GLY A CA 1
ATOM 681 C C . GLY A 1 84 ? 12.157 -24.992 -13.376 1.00 73.81 84 GLY A C 1
ATOM 682 O O . GLY A 1 84 ? 10.944 -25.187 -13.252 1.00 73.81 84 GLY A O 1
ATOM 683 N N . LYS A 1 85 ? 12.892 -24.486 -12.383 1.00 78.38 85 LYS A N 1
ATOM 684 C CA . LYS A 1 85 ? 12.341 -24.038 -11.102 1.00 78.38 85 LYS A CA 1
ATOM 685 C C . LYS A 1 85 ? 12.042 -22.543 -11.175 1.00 78.38 85 LYS A C 1
ATOM 687 O O . LYS A 1 85 ? 12.807 -21.763 -11.731 1.00 78.38 85 LYS A O 1
ATOM 692 N N . LYS A 1 86 ? 10.905 -22.125 -10.626 1.00 75.12 86 LYS A N 1
ATOM 693 C CA . LYS A 1 86 ? 10.576 -20.713 -10.420 1.00 75.12 86 LYS A CA 1
ATOM 694 C C . LYS A 1 86 ? 11.046 -20.306 -9.029 1.00 75.12 86 LYS A C 1
ATOM 696 O O . LYS A 1 86 ? 10.655 -20.934 -8.046 1.00 75.12 86 LYS A O 1
ATOM 701 N N . VAL A 1 87 ? 11.829 -19.236 -8.961 1.00 71.19 87 VAL A N 1
ATOM 702 C CA . VAL A 1 87 ? 12.204 -18.600 -7.696 1.00 71.19 87 VAL A CA 1
ATOM 703 C C . VAL A 1 87 ? 11.136 -17.581 -7.320 1.00 71.19 87 VAL A C 1
ATOM 705 O O . VAL A 1 87 ? 10.755 -16.743 -8.137 1.00 71.19 87 VAL A O 1
ATOM 708 N N . VAL A 1 88 ? 10.627 -17.665 -6.097 1.00 69.50 88 VAL A N 1
ATOM 709 C CA . VAL A 1 88 ? 9.710 -16.684 -5.518 1.00 69.50 88 VAL A CA 1
ATOM 710 C C . VAL A 1 88 ? 10.354 -16.147 -4.255 1.00 69.50 88 VAL A C 1
ATOM 712 O O . VAL A 1 88 ? 10.670 -16.898 -3.337 1.00 69.50 88 VAL A O 1
ATOM 715 N N . TRP A 1 89 ? 10.558 -14.840 -4.207 1.00 64.69 89 TRP A N 1
ATOM 716 C CA . TRP A 1 89 ? 11.053 -14.184 -3.008 1.00 64.69 89 TRP A CA 1
ATOM 717 C C . TRP A 1 89 ? 9.947 -14.139 -1.970 1.00 64.69 89 TRP A C 1
ATOM 719 O O . TRP A 1 89 ? 8.815 -13.758 -2.277 1.00 64.69 89 TRP A O 1
ATOM 729 N N . HIS A 1 90 ? 10.268 -14.524 -0.741 1.00 65.62 90 HIS A N 1
ATOM 730 C CA . HIS A 1 90 ? 9.326 -14.340 0.346 1.00 65.62 90 HIS A CA 1
ATOM 731 C C . HIS A 1 90 ? 9.472 -12.932 0.901 1.00 65.62 90 HIS A C 1
ATOM 733 O O . HIS A 1 90 ? 10.554 -12.525 1.327 1.00 65.62 90 HIS A O 1
ATOM 739 N N . ASP A 1 91 ? 8.376 -12.181 0.893 1.00 59.84 91 ASP A N 1
ATOM 740 C CA . ASP A 1 91 ? 8.354 -10.854 1.486 1.00 59.84 91 ASP A CA 1
ATOM 741 C C . ASP A 1 91 ? 8.543 -10.959 3.003 1.00 59.84 91 ASP A C 1
ATOM 743 O O . ASP A 1 91 ? 7.686 -11.479 3.711 1.00 59.84 91 ASP A O 1
ATOM 747 N N . HIS A 1 92 ? 9.649 -10.413 3.510 1.00 61.50 92 HIS A N 1
ATOM 748 C CA . HIS A 1 92 ? 9.966 -10.344 4.939 1.00 61.50 92 HIS A CA 1
ATOM 749 C C . HIS A 1 92 ? 8.902 -9.624 5.800 1.00 61.50 92 HIS A C 1
ATOM 751 O O . HIS A 1 92 ? 8.935 -9.716 7.029 1.00 61.50 92 HIS A O 1
ATOM 757 N N . ARG A 1 93 ? 7.968 -8.880 5.185 1.00 54.44 93 ARG A N 1
ATOM 758 C CA . ARG A 1 93 ? 6.806 -8.290 5.870 1.00 54.44 93 ARG A CA 1
ATOM 759 C C . ARG A 1 93 ? 5.763 -9.344 6.242 1.00 54.44 93 ARG A C 1
ATOM 761 O O . ARG A 1 93 ? 5.030 -9.136 7.207 1.00 54.44 93 ARG A O 1
ATOM 768 N N . ASN A 1 94 ? 5.726 -10.460 5.517 1.00 57.56 94 ASN A N 1
ATOM 769 C CA . ASN A 1 94 ? 4.807 -11.571 5.723 1.00 57.56 94 ASN A CA 1
ATOM 770 C C . ASN A 1 94 ? 5.465 -12.665 6.580 1.00 57.56 94 ASN A C 1
ATOM 772 O O . ASN A 1 94 ? 6.653 -12.958 6.441 1.00 57.56 94 ASN A O 1
ATOM 776 N N . ARG A 1 95 ? 4.684 -13.303 7.460 1.00 59.06 95 ARG A N 1
ATOM 777 C CA . ARG A 1 95 ? 5.134 -14.474 8.240 1.00 59.06 95 ARG A CA 1
ATOM 778 C C . ARG A 1 95 ? 5.467 -15.651 7.320 1.00 59.06 95 ARG A C 1
ATOM 780 O O . ARG A 1 95 ? 4.820 -15.806 6.287 1.00 59.06 95 ARG A O 1
ATOM 787 N N . ALA A 1 96 ? 6.384 -16.533 7.726 1.00 74.56 96 ALA A N 1
ATOM 788 C CA . ALA A 1 96 ? 6.641 -17.784 7.005 1.00 74.56 96 ALA A CA 1
ATOM 789 C C . ALA A 1 96 ? 5.397 -18.688 6.919 1.00 74.56 96 ALA A C 1
ATOM 791 O O . ALA A 1 96 ? 5.272 -19.464 5.980 1.00 74.56 96 ALA A O 1
ATOM 792 N N . SER A 1 97 ? 4.415 -18.502 7.810 1.00 74.81 97 SER A N 1
ATOM 793 C CA . SER A 1 97 ? 3.106 -19.165 7.742 1.00 74.81 97 SER A CA 1
ATOM 794 C C . SER A 1 97 ? 2.295 -18.833 6.481 1.00 74.81 97 SER A C 1
ATOM 796 O O . SER A 1 97 ? 1.305 -19.502 6.207 1.00 74.81 97 SER A O 1
ATOM 798 N N . SER A 1 98 ? 2.650 -17.789 5.715 1.00 77.62 98 SER A N 1
ATOM 799 C CA . SER A 1 98 ? 2.024 -17.546 4.406 1.00 77.62 98 SER A CA 1
ATOM 800 C C . SER A 1 98 ? 2.568 -18.469 3.309 1.00 77.62 98 SER A C 1
ATOM 802 O O . SER A 1 98 ? 2.034 -18.483 2.199 1.00 77.62 98 SER A O 1
ATOM 804 N N . ILE A 1 99 ? 3.636 -19.220 3.588 1.00 78.44 99 ILE A N 1
ATOM 805 C CA . ILE A 1 99 ? 4.143 -20.270 2.711 1.00 78.44 99 ILE A CA 1
ATOM 806 C C . ILE A 1 99 ? 3.316 -21.518 2.989 1.00 78.44 99 ILE A C 1
ATOM 808 O O . ILE A 1 99 ? 3.305 -22.039 4.098 1.00 78.44 99 ILE A O 1
ATOM 812 N N . LYS A 1 100 ? 2.635 -22.013 1.961 1.00 80.19 100 LYS A N 1
ATOM 813 C CA . LYS A 1 100 ? 2.000 -23.329 2.012 1.00 80.19 100 LYS A CA 1
ATOM 814 C C . LYS A 1 100 ? 3.105 -24.380 1.879 1.00 80.19 100 LYS A C 1
ATOM 816 O O . LYS A 1 100 ? 3.585 -24.586 0.768 1.00 80.19 100 LYS A O 1
ATOM 821 N N . LEU A 1 101 ? 3.567 -24.942 2.999 1.00 83.44 101 LEU A N 1
ATOM 822 C CA . LEU A 1 101 ? 4.657 -25.929 3.019 1.00 83.44 101 LEU A CA 1
ATOM 823 C C . LEU A 1 101 ? 4.231 -27.261 2.393 1.00 83.44 101 LEU A C 1
ATOM 825 O O . LEU A 1 101 ? 4.994 -27.826 1.624 1.00 83.44 101 LEU A O 1
ATOM 829 N N . SER A 1 102 ? 2.977 -27.659 2.599 1.00 78.12 102 SER A N 1
ATOM 830 C CA . SER A 1 102 ? 2.327 -28.821 1.975 1.00 78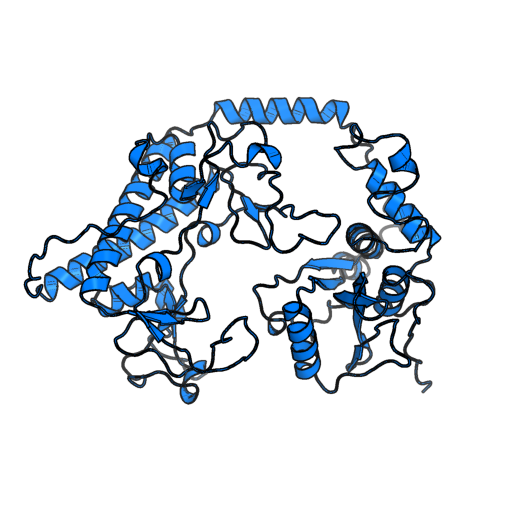.12 102 SER A CA 1
ATOM 831 C C . SER A 1 102 ? 1.987 -28.657 0.483 1.00 78.12 102 SER A C 1
ATOM 833 O O . SER A 1 102 ? 1.308 -29.498 -0.108 1.00 78.12 102 SER A O 1
ATOM 835 N N . ASP A 1 103 ? 2.412 -27.562 -0.155 1.00 79.44 103 ASP A N 1
ATOM 836 C CA . ASP A 1 103 ? 2.169 -27.326 -1.578 1.00 79.44 103 ASP A CA 1
ATOM 837 C C . ASP A 1 103 ? 3.041 -28.266 -2.423 1.00 79.44 103 ASP A C 1
ATOM 839 O O . ASP A 1 103 ? 4.261 -28.140 -2.439 1.00 79.44 103 ASP A O 1
ATOM 843 N N . ASN A 1 104 ? 2.433 -29.183 -3.178 1.00 76.25 104 ASN A N 1
ATOM 844 C CA . ASN A 1 104 ? 3.151 -30.205 -3.953 1.00 76.25 104 ASN A CA 1
ATOM 845 C C . ASN A 1 104 ? 4.079 -29.637 -5.046 1.00 76.25 104 ASN A C 1
ATOM 847 O O . ASN A 1 104 ? 4.962 -30.337 -5.545 1.00 76.25 104 ASN A O 1
ATOM 851 N N . ILE A 1 105 ? 3.903 -28.370 -5.434 1.00 79.06 105 ILE A N 1
ATOM 852 C CA . ILE A 1 105 ? 4.824 -27.683 -6.346 1.00 79.06 105 ILE A CA 1
ATOM 853 C C . ILE A 1 105 ? 6.031 -27.074 -5.624 1.00 79.06 105 ILE A C 1
ATOM 855 O O . ILE A 1 105 ? 6.965 -26.645 -6.302 1.00 79.06 105 ILE A O 1
ATOM 859 N N . LEU A 1 106 ? 6.052 -27.005 -4.291 1.00 84.06 106 LEU A N 1
ATOM 860 C CA . LEU A 1 106 ? 7.181 -26.507 -3.507 1.00 84.06 106 LEU A CA 1
ATOM 861 C C . LEU A 1 106 ? 8.330 -27.523 -3.543 1.00 84.06 106 LEU A C 1
ATOM 863 O O . LEU A 1 106 ? 8.246 -28.621 -3.018 1.00 84.06 106 LEU A O 1
ATOM 867 N N . THR A 1 107 ? 9.438 -27.152 -4.182 1.00 86.06 107 THR A N 1
ATOM 868 C CA . THR A 1 107 ? 10.650 -27.986 -4.228 1.00 86.06 107 THR A CA 1
ATOM 869 C C . THR A 1 107 ? 11.484 -27.845 -2.953 1.00 86.06 107 THR A C 1
ATOM 871 O O . THR A 1 107 ? 12.159 -28.788 -2.553 1.00 86.06 107 THR A O 1
ATOM 874 N N . GLY A 1 108 ? 11.477 -26.662 -2.338 1.00 90.12 108 GLY A N 1
ATOM 875 C CA . GLY A 1 108 ? 12.225 -26.373 -1.119 1.00 90.12 108 GLY A CA 1
ATOM 876 C C . GLY A 1 108 ? 12.403 -24.874 -0.900 1.00 90.12 108 GLY A C 1
ATOM 877 O O . GLY A 1 108 ? 11.855 -24.046 -1.637 1.00 90.12 108 GLY A O 1
ATOM 878 N N . ILE A 1 109 ? 13.169 -24.531 0.128 1.00 90.38 109 ILE A N 1
ATOM 879 C CA . ILE A 1 109 ? 13.395 -23.166 0.605 1.00 90.38 109 ILE A CA 1
ATOM 880 C C . ILE A 1 109 ? 14.902 -22.962 0.761 1.00 90.38 109 ILE A C 1
ATOM 882 O O . ILE A 1 109 ? 15.599 -23.832 1.273 1.00 90.38 109 ILE A O 1
ATOM 886 N N . MET A 1 110 ? 15.413 -21.810 0.332 1.00 86.31 110 MET A N 1
ATOM 887 C CA . MET A 1 110 ? 16.801 -21.409 0.574 1.00 86.31 110 MET A CA 1
ATOM 888 C C . MET A 1 110 ? 16.830 -20.087 1.322 1.00 86.31 110 MET A C 1
ATOM 890 O O . MET A 1 110 ? 16.078 -19.153 1.024 1.00 86.31 110 MET A O 1
ATOM 894 N N . LEU A 1 111 ? 17.728 -20.019 2.293 1.00 84.50 111 LEU A N 1
ATOM 895 C CA . LEU A 1 111 ? 17.893 -18.912 3.216 1.00 84.50 111 LEU A CA 1
ATOM 896 C C . LEU A 1 111 ? 19.312 -18.368 3.068 1.00 84.50 111 LEU A C 1
ATOM 898 O O . LEU A 1 111 ? 20.274 -19.129 3.102 1.00 84.50 111 LEU A O 1
ATOM 902 N N . ASN A 1 112 ? 19.447 -17.053 2.925 1.00 80.44 112 ASN A N 1
ATOM 903 C CA . ASN A 1 112 ? 20.734 -16.368 2.978 1.00 80.44 112 ASN A CA 1
ATOM 904 C C . ASN A 1 112 ? 20.922 -15.785 4.377 1.00 80.44 112 ASN A C 1
ATOM 906 O O . ASN A 1 112 ? 20.388 -14.709 4.675 1.00 80.44 112 ASN A O 1
ATOM 910 N N . VAL A 1 113 ? 21.655 -16.475 5.242 1.00 79.44 113 VAL A N 1
ATOM 911 C CA . VAL A 1 113 ? 21.752 -16.150 6.671 1.00 79.44 113 VAL A CA 1
ATOM 912 C C . VAL A 1 113 ? 23.052 -15.409 6.990 1.00 79.44 113 VAL A C 1
ATOM 914 O O . VAL A 1 113 ? 24.096 -15.743 6.428 1.00 79.44 113 VAL A O 1
ATOM 917 N N . PRO A 1 114 ? 23.047 -14.380 7.856 1.00 69.94 114 PRO A N 1
ATOM 918 C CA . PRO A 1 114 ? 24.277 -13.717 8.268 1.00 69.94 114 PRO A CA 1
ATOM 919 C C . PRO A 1 114 ? 25.116 -14.646 9.154 1.00 69.94 114 PRO A C 1
ATOM 921 O O . PRO A 1 114 ? 24.618 -15.228 10.112 1.00 69.94 114 PRO A O 1
ATOM 924 N N . THR A 1 115 ? 26.415 -14.739 8.878 1.00 73.00 115 THR A N 1
ATOM 925 C CA . THR A 1 115 ? 27.364 -15.528 9.675 1.00 73.00 115 THR A CA 1
ATOM 926 C C . THR A 1 115 ? 28.497 -14.655 10.202 1.00 73.00 115 THR A C 1
ATOM 928 O O . THR A 1 115 ? 28.878 -13.643 9.606 1.00 73.00 115 THR A O 1
ATOM 931 N N . ARG A 1 116 ? 29.043 -15.029 11.362 1.00 66.50 116 ARG A N 1
ATOM 932 C CA . ARG A 1 116 ? 30.226 -14.394 11.955 1.00 66.50 116 ARG A CA 1
ATOM 933 C C . ARG A 1 116 ? 31.390 -15.377 11.892 1.00 66.50 116 ARG A C 1
ATOM 935 O O . ARG A 1 116 ? 31.298 -16.463 12.451 1.00 66.50 116 ARG A O 1
ATOM 942 N N . LYS A 1 117 ? 32.473 -14.996 11.214 1.00 60.22 117 LYS A N 1
ATOM 943 C CA . LYS A 1 117 ? 33.710 -15.787 11.107 1.00 60.22 117 LYS A CA 1
ATOM 944 C C . LYS A 1 117 ? 34.820 -15.130 11.938 1.00 60.22 117 LYS A C 1
ATOM 946 O O . LYS A 1 117 ? 34.740 -13.938 12.236 1.00 60.22 117 LYS A O 1
ATOM 951 N N . PHE A 1 118 ? 35.824 -15.916 12.338 1.00 54.12 118 PHE A N 1
ATOM 952 C CA . PHE A 1 118 ? 36.979 -15.473 13.140 1.00 54.12 118 PHE A CA 1
ATOM 953 C C . PHE A 1 118 ? 36.596 -14.707 14.420 1.00 54.12 118 PHE A C 1
ATOM 955 O O . PHE A 1 118 ? 36.897 -13.526 14.561 1.00 54.12 118 PHE A O 1
ATOM 962 N N . GLY A 1 119 ? 35.857 -15.345 15.335 1.00 49.59 119 GLY A N 1
ATOM 963 C CA . GLY A 1 119 ? 35.532 -14.742 16.638 1.00 49.59 119 GLY A CA 1
ATOM 964 C C . GLY A 1 119 ? 34.652 -13.483 16.582 1.00 49.59 119 GLY A C 1
ATOM 965 O O . GLY A 1 119 ? 34.523 -12.784 17.579 1.00 49.59 119 GLY A O 1
ATOM 966 N N . GLY A 1 120 ? 34.036 -13.177 15.433 1.00 53.03 120 GLY A N 1
ATOM 967 C CA . GLY A 1 120 ? 33.145 -12.024 15.267 1.00 53.03 120 GLY A CA 1
ATOM 968 C C . GLY A 1 120 ? 33.735 -10.841 14.504 1.00 53.03 120 GLY A C 1
ATOM 969 O O . GLY A 1 120 ? 32.987 -9.905 14.216 1.00 53.03 120 GLY A O 1
ATOM 970 N N . LEU A 1 121 ? 35.018 -10.889 14.124 1.00 42.16 121 LEU A N 1
ATOM 971 C CA . LEU A 1 121 ? 35.672 -9.799 13.393 1.00 42.16 121 LEU A CA 1
ATOM 972 C C . LEU A 1 121 ? 35.243 -9.704 11.921 1.00 42.16 121 LEU A C 1
ATOM 974 O O . LEU A 1 121 ? 35.298 -8.621 11.345 1.00 42.16 121 LEU A O 1
ATOM 978 N N . TRP A 1 122 ? 34.764 -10.795 11.314 1.00 48.62 122 TRP A N 1
ATOM 979 C CA . TRP A 1 122 ? 34.305 -10.786 9.923 1.00 48.62 122 TRP A CA 1
ATOM 980 C C . TRP A 1 122 ? 32.831 -11.183 9.822 1.00 48.62 122 TRP A C 1
ATOM 982 O O . TRP A 1 122 ? 32.436 -12.294 10.185 1.00 48.62 122 TRP A O 1
ATOM 992 N N . ARG A 1 123 ? 32.003 -10.276 9.290 1.00 60.91 123 ARG A N 1
ATOM 993 C CA . ARG A 1 123 ? 30.606 -10.552 8.923 1.00 60.91 123 ARG A CA 1
ATOM 994 C C . ARG A 1 123 ? 30.535 -11.100 7.499 1.00 60.91 123 ARG A C 1
ATOM 996 O O . ARG A 1 123 ? 30.999 -10.453 6.565 1.00 60.91 123 ARG A O 1
ATOM 1003 N N . SER A 1 124 ? 29.954 -12.278 7.339 1.00 68.44 124 SER A N 1
ATOM 1004 C CA . SER A 1 124 ? 29.733 -12.942 6.053 1.00 68.44 124 SER A CA 1
ATOM 1005 C C . SER A 1 124 ? 28.268 -13.379 5.950 1.00 68.44 124 SER A C 1
ATOM 1007 O O . SER A 1 124 ? 27.458 -13.053 6.822 1.00 68.44 124 SER A O 1
ATOM 1009 N N . ARG A 1 125 ? 27.903 -14.071 4.872 1.00 72.94 125 ARG A N 1
ATOM 1010 C CA . ARG A 1 125 ? 26.588 -14.697 4.724 1.00 72.94 125 ARG A CA 1
ATOM 1011 C C . ARG A 1 125 ? 26.729 -16.115 4.187 1.00 72.94 125 ARG A C 1
ATOM 1013 O O . ARG A 1 125 ? 27.758 -16.448 3.601 1.00 72.94 125 ARG A O 1
ATOM 1020 N N . HIS A 1 126 ? 25.726 -16.942 4.442 1.00 82.44 126 HIS A N 1
ATOM 1021 C CA . HIS A 1 126 ? 25.739 -18.373 4.173 1.00 82.44 126 HIS A CA 1
ATOM 1022 C C . HIS A 1 126 ? 24.403 -18.838 3.599 1.00 82.44 126 HIS A C 1
ATOM 1024 O O . HIS A 1 126 ? 23.352 -18.368 4.032 1.00 82.44 126 HIS A O 1
ATOM 1030 N N . TRP A 1 127 ? 24.452 -19.749 2.629 1.00 84.56 127 TRP A N 1
ATOM 1031 C CA . TRP A 1 127 ? 23.259 -20.321 2.013 1.00 84.56 127 TRP A CA 1
ATOM 1032 C C . TRP A 1 127 ? 22.860 -21.598 2.746 1.00 84.56 127 TRP A C 1
ATOM 1034 O O . TRP A 1 127 ? 23.624 -22.556 2.791 1.00 84.56 127 TRP A O 1
ATOM 1044 N N . VAL A 1 128 ? 21.646 -21.606 3.286 1.00 88.06 128 VAL A N 1
ATOM 1045 C CA . VAL A 1 128 ? 21.039 -22.749 3.974 1.00 88.06 128 VAL A CA 1
ATOM 1046 C C . VAL A 1 128 ? 19.864 -23.254 3.153 1.00 88.06 128 VAL A C 1
ATOM 1048 O O . VAL A 1 128 ? 19.064 -22.456 2.669 1.00 88.06 128 VAL A O 1
ATOM 1051 N N . THR A 1 129 ? 19.737 -24.572 3.032 1.00 92.94 129 THR A N 1
ATOM 1052 C CA . THR A 1 129 ? 18.669 -25.223 2.270 1.00 92.94 129 THR A CA 1
ATOM 1053 C C . THR A 1 129 ? 17.761 -26.009 3.201 1.00 92.94 129 THR A C 1
ATOM 1055 O O . THR A 1 129 ? 18.235 -26.844 3.968 1.00 92.94 129 THR A O 1
ATOM 1058 N N . LEU A 1 130 ? 16.453 -25.792 3.081 1.00 93.25 130 LEU A N 1
ATOM 1059 C CA . LEU A 1 130 ? 15.413 -26.610 3.694 1.00 93.25 130 LEU A CA 1
ATOM 1060 C C . LEU A 1 130 ? 14.627 -27.325 2.600 1.00 93.25 130 LEU A C 1
ATOM 1062 O O . LEU A 1 130 ? 14.244 -26.705 1.603 1.00 93.25 130 LEU A O 1
ATOM 1066 N N . ARG A 1 131 ? 14.366 -28.618 2.777 1.00 92.56 131 ARG A N 1
ATOM 1067 C CA . ARG A 1 131 ? 13.619 -29.398 1.789 1.00 92.56 131 ARG A CA 1
ATOM 1068 C C . ARG A 1 131 ? 12.791 -30.493 2.440 1.00 92.56 131 ARG A C 1
ATOM 1070 O O . ARG A 1 131 ? 13.270 -31.171 3.344 1.00 92.56 131 ARG A O 1
ATOM 1077 N N . GLU A 1 132 ? 11.582 -30.682 1.925 1.00 91.00 132 GLU A N 1
ATOM 1078 C CA . GLU A 1 132 ? 10.762 -31.850 2.215 1.00 91.00 132 GLU A CA 1
ATOM 1079 C C . GLU A 1 132 ? 11.226 -33.054 1.388 1.00 91.00 132 GLU A C 1
ATOM 1081 O O . GLU A 1 132 ? 11.381 -32.980 0.162 1.00 91.00 132 GLU A O 1
ATOM 1086 N N . ILE A 1 133 ? 11.473 -34.167 2.070 1.00 89.00 133 ILE A N 1
ATOM 1087 C CA . ILE A 1 133 ? 11.869 -35.440 1.479 1.00 89.00 133 ILE A CA 1
ATOM 1088 C C . ILE A 1 133 ? 11.017 -36.513 2.155 1.00 89.00 133 ILE A C 1
ATOM 1090 O O . ILE A 1 133 ? 11.077 -36.681 3.367 1.00 89.00 133 ILE A O 1
ATOM 1094 N N . HIS A 1 134 ? 10.207 -37.227 1.372 1.00 86.62 134 HIS A N 1
ATOM 1095 C CA . HIS A 1 134 ? 9.335 -38.300 1.871 1.00 86.62 134 HIS A CA 1
ATOM 1096 C C . HIS A 1 134 ? 8.407 -37.878 3.033 1.00 86.62 134 HIS A C 1
ATOM 1098 O O . HIS A 1 134 ? 8.221 -38.640 3.977 1.00 86.62 134 HIS A O 1
ATOM 1104 N N . GLY A 1 135 ? 7.820 -36.675 2.969 1.00 84.69 135 GLY A N 1
ATOM 1105 C CA . GLY A 1 135 ? 6.879 -36.181 3.984 1.00 84.69 135 GLY A CA 1
ATOM 1106 C C . GLY A 1 135 ? 7.531 -35.540 5.211 1.00 84.69 135 GLY A C 1
ATOM 1107 O O . GLY A 1 135 ? 6.825 -35.093 6.110 1.00 84.69 135 GLY A O 1
ATOM 1108 N N . VAL A 1 136 ? 8.866 -35.488 5.271 1.00 89.62 136 VAL A N 1
ATOM 1109 C CA . VAL A 1 136 ? 9.612 -34.905 6.392 1.00 89.62 136 VAL A CA 1
ATOM 1110 C C . VAL A 1 136 ? 10.464 -33.749 5.889 1.00 89.62 136 VAL A C 1
ATOM 1112 O O . VAL A 1 136 ? 11.172 -33.864 4.887 1.00 89.62 136 VAL A O 1
ATOM 1115 N N . TRP A 1 137 ? 10.414 -32.618 6.588 1.00 93.19 137 TRP A N 1
ATOM 1116 C CA . TRP A 1 137 ? 11.284 -31.484 6.303 1.00 93.19 137 TRP A CA 1
ATOM 1117 C C . TRP A 1 137 ? 12.663 -31.689 6.924 1.00 93.19 137 TRP A C 1
ATOM 1119 O O . TRP A 1 137 ? 12.794 -32.090 8.080 1.00 93.19 137 TRP A O 1
ATOM 1129 N N . TYR A 1 138 ? 13.702 -31.338 6.172 1.00 92.81 138 TYR A N 1
ATOM 1130 C CA . TYR A 1 138 ? 15.089 -31.429 6.608 1.00 92.81 138 TYR A CA 1
ATOM 1131 C C . TYR A 1 138 ? 15.816 -30.101 6.450 1.00 92.81 138 TYR A C 1
ATOM 1133 O O . TYR A 1 138 ? 15.657 -29.397 5.450 1.00 92.81 138 TYR A O 1
ATOM 1141 N N . ASN A 1 139 ? 16.663 -29.791 7.428 1.00 93.56 139 ASN A N 1
ATOM 1142 C CA . ASN A 1 139 ? 17.707 -28.792 7.324 1.00 93.56 139 ASN A CA 1
ATOM 1143 C C . ASN A 1 139 ? 18.958 -29.437 6.719 1.00 93.56 139 ASN A C 1
ATOM 1145 O O . ASN A 1 139 ? 19.614 -30.278 7.341 1.00 93.56 139 ASN A O 1
ATOM 1149 N N . LEU A 1 140 ? 19.261 -29.016 5.496 1.00 91.69 140 LEU A N 1
ATOM 1150 C CA . LEU A 1 140 ? 20.371 -29.480 4.675 1.00 91.69 140 LEU A CA 1
ATOM 1151 C C . LEU A 1 140 ? 21.472 -28.417 4.580 1.00 91.69 140 LEU A C 1
ATOM 1153 O O . LEU A 1 140 ? 22.158 -28.313 3.560 1.00 91.69 140 LEU A O 1
ATOM 1157 N N . ASP A 1 141 ? 21.626 -27.601 5.624 1.00 89.06 141 ASP A N 1
ATOM 1158 C CA . ASP A 1 141 ? 22.760 -26.698 5.770 1.00 89.06 141 ASP A CA 1
ATOM 1159 C C . ASP A 1 141 ? 24.072 -27.478 5.580 1.00 89.06 141 ASP A C 1
ATOM 1161 O O . ASP A 1 141 ? 24.334 -28.489 6.240 1.00 89.06 141 ASP A O 1
ATOM 1165 N N . SER A 1 142 ? 24.888 -27.022 4.633 1.00 85.75 142 SER A N 1
ATOM 1166 C CA . SER A 1 142 ? 26.154 -27.652 4.277 1.00 85.75 142 SER A CA 1
ATOM 1167 C C . SER A 1 142 ? 27.211 -27.556 5.387 1.00 85.75 142 SER A C 1
ATOM 1169 O O . SER A 1 142 ? 28.182 -28.311 5.345 1.00 85.75 142 SER A O 1
ATOM 1171 N N . ASP A 1 143 ? 27.033 -26.679 6.383 1.00 85.00 143 ASP A N 1
ATOM 1172 C CA . ASP A 1 143 ? 27.906 -26.576 7.563 1.00 85.00 143 ASP A CA 1
ATOM 1173 C C . ASP A 1 143 ? 27.556 -27.608 8.659 1.00 85.00 143 ASP A C 1
ATOM 1175 O O . ASP A 1 143 ? 28.330 -27.810 9.603 1.00 85.00 143 ASP A O 1
ATOM 1179 N N . LEU A 1 144 ? 26.419 -28.312 8.554 1.00 84.69 144 LEU A N 1
ATOM 1180 C CA . LEU A 1 144 ? 26.039 -29.336 9.528 1.00 84.69 144 LEU A CA 1
ATOM 1181 C C . LEU A 1 144 ? 26.871 -30.619 9.378 1.00 84.69 144 LEU A C 1
ATOM 1183 O O . LEU A 1 144 ? 27.153 -31.108 8.283 1.00 84.69 144 LEU A O 1
ATOM 1187 N N . LYS A 1 145 ? 27.209 -31.240 10.516 1.00 82.88 145 LYS A N 1
ATOM 1188 C CA . LYS A 1 145 ? 27.884 -32.552 10.535 1.00 82.88 145 LYS A CA 1
ATOM 1189 C C . LYS A 1 145 ? 26.983 -33.688 10.040 1.00 82.88 145 LYS A C 1
ATOM 1191 O O . LYS A 1 145 ? 27.507 -34.671 9.515 1.00 82.88 145 LYS A O 1
ATOM 1196 N N . ALA A 1 146 ? 25.673 -33.555 10.209 1.00 83.75 146 ALA A N 1
ATOM 1197 C CA . ALA A 1 146 ? 24.653 -34.484 9.742 1.00 83.75 146 ALA A CA 1
ATOM 1198 C C . ALA A 1 146 ? 23.349 -33.720 9.474 1.00 83.75 146 ALA A C 1
ATOM 1200 O O . ALA A 1 146 ? 23.122 -32.666 10.072 1.00 83.75 146 ALA A O 1
ATOM 1201 N N . VAL A 1 147 ? 22.508 -34.261 8.594 1.00 88.44 147 VAL A N 1
ATOM 1202 C CA . VAL A 1 147 ? 21.179 -33.716 8.293 1.00 88.44 147 VAL A CA 1
ATOM 1203 C C . VAL A 1 147 ? 20.334 -33.656 9.565 1.00 88.44 147 VAL A C 1
ATOM 1205 O O . VAL A 1 147 ? 20.331 -34.602 10.352 1.00 88.44 147 VAL A O 1
ATOM 1208 N N . LYS A 1 148 ? 19.590 -32.561 9.754 1.00 91.44 148 LYS A N 1
ATOM 1209 C CA . LYS A 1 148 ? 18.655 -32.410 10.875 1.00 91.44 148 LYS A CA 1
ATOM 1210 C C . LYS A 1 148 ? 17.217 -32.415 10.359 1.00 91.44 148 LYS A C 1
ATOM 1212 O O . LYS A 1 148 ? 16.868 -31.555 9.558 1.00 91.44 148 LYS A O 1
ATOM 1217 N N . SER A 1 149 ? 16.393 -33.359 10.806 1.00 92.69 149 SER A N 1
ATOM 1218 C CA . SER A 1 149 ? 14.952 -33.361 10.524 1.00 92.69 149 SER A CA 1
ATOM 1219 C C . SER A 1 149 ? 14.211 -32.379 11.427 1.00 92.69 149 SER A C 1
ATOM 1221 O O . SER A 1 149 ? 14.596 -32.179 12.581 1.00 92.69 149 SER A O 1
ATOM 1223 N N . PHE A 1 150 ? 13.135 -31.808 10.902 1.00 91.62 150 PHE A N 1
ATOM 1224 C CA . PHE A 1 150 ? 12.113 -31.126 11.686 1.00 91.62 150 PHE A CA 1
ATOM 1225 C C . PHE A 1 150 ? 11.026 -32.132 12.078 1.00 91.62 150 PHE A C 1
ATOM 1227 O O . PHE A 1 150 ? 10.755 -33.074 11.333 1.00 91.62 150 PHE A O 1
ATOM 1234 N N . GLN A 1 151 ? 10.422 -31.948 13.248 1.00 86.44 151 GLN A N 1
ATOM 1235 C CA . GLN A 1 151 ? 9.365 -32.819 13.762 1.00 86.44 151 GLN A CA 1
ATOM 1236 C C . GLN A 1 151 ? 8.021 -32.567 13.070 1.00 86.44 151 GLN A C 1
ATOM 1238 O O . GLN A 1 151 ? 7.244 -33.498 12.876 1.00 86.44 151 GLN A O 1
ATOM 1243 N N . ASN A 1 152 ? 7.737 -31.314 12.707 1.00 86.88 152 ASN A N 1
ATOM 1244 C CA . ASN A 1 152 ? 6.487 -30.889 12.076 1.00 86.88 152 ASN A CA 1
ATOM 1245 C C . ASN A 1 152 ? 6.669 -29.585 11.276 1.00 86.88 152 ASN A C 1
ATOM 1247 O O . ASN A 1 152 ? 7.736 -28.965 11.295 1.00 86.88 152 ASN A O 1
ATOM 1251 N N . GLU A 1 153 ? 5.623 -29.176 10.553 1.00 85.06 153 GLU A N 1
ATOM 1252 C CA . GLU A 1 153 ? 5.626 -27.936 9.766 1.00 85.06 153 GLU A CA 1
ATOM 1253 C C . GLU A 1 153 ? 5.760 -26.688 10.652 1.00 85.06 153 GLU A C 1
ATOM 1255 O O . GLU A 1 153 ? 6.390 -25.710 10.242 1.00 85.06 153 GLU A O 1
ATOM 1260 N N . GLU A 1 154 ? 5.226 -26.710 11.878 1.00 84.50 154 GLU A N 1
ATOM 1261 C CA . GLU A 1 154 ? 5.335 -25.592 12.815 1.00 84.50 154 GLU A CA 1
ATOM 1262 C C . GLU A 1 154 ? 6.796 -25.279 13.165 1.00 84.50 154 GLU A C 1
ATOM 1264 O O . GLU A 1 154 ? 7.183 -24.107 13.166 1.00 84.50 154 GLU A O 1
ATOM 1269 N N . GLU A 1 155 ? 7.624 -26.304 13.387 1.00 88.25 155 GLU A N 1
ATOM 1270 C CA . GLU A 1 155 ? 9.055 -26.141 13.668 1.00 88.25 155 GLU A CA 1
ATOM 1271 C C . GLU A 1 155 ? 9.795 -25.528 12.467 1.00 88.25 155 GLU A C 1
ATOM 1273 O O . GLU A 1 155 ? 10.674 -24.679 12.635 1.00 88.25 155 GLU A O 1
ATOM 1278 N N . VAL A 1 156 ? 9.408 -25.898 11.240 1.00 86.75 156 VAL A N 1
ATOM 1279 C CA . VAL A 1 156 ? 9.966 -25.322 10.004 1.00 86.75 156 VAL A CA 1
ATOM 1280 C C . VAL A 1 156 ? 9.628 -23.835 9.913 1.00 86.75 156 VAL A C 1
ATOM 1282 O O . VAL A 1 156 ? 10.512 -23.007 9.679 1.00 86.75 156 VAL A O 1
ATOM 1285 N N . VAL A 1 157 ? 8.359 -23.477 10.132 1.00 85.25 157 VAL A N 1
ATOM 1286 C CA . VAL A 1 157 ? 7.887 -22.083 10.124 1.00 85.25 157 VAL A CA 1
ATOM 1287 C C . VAL A 1 157 ? 8.593 -21.261 11.203 1.00 85.25 157 VAL A C 1
ATOM 1289 O O . VAL A 1 157 ? 9.035 -20.142 10.930 1.00 85.25 157 VAL A O 1
ATOM 1292 N N . GLU A 1 158 ? 8.743 -21.803 12.413 1.00 83.62 158 GLU A N 1
ATOM 1293 C CA . GLU A 1 158 ? 9.431 -21.134 13.518 1.00 83.62 158 GLU A CA 1
ATOM 1294 C C . GLU A 1 158 ? 10.917 -20.906 13.214 1.00 83.62 158 GLU A C 1
ATOM 1296 O O . GLU A 1 158 ? 11.428 -19.794 13.402 1.00 83.62 158 GLU A O 1
ATOM 1301 N N . TYR A 1 159 ? 11.597 -21.928 12.689 1.00 86.31 159 TYR A N 1
ATOM 1302 C CA . TYR A 1 159 ? 12.997 -21.852 12.284 1.00 86.31 159 TYR A CA 1
ATOM 1303 C C . TYR A 1 159 ? 13.219 -20.777 11.214 1.00 86.31 159 TYR A C 1
ATOM 1305 O O . TYR A 1 159 ? 14.108 -19.929 11.348 1.00 86.31 159 TYR A O 1
ATOM 1313 N N . ILE A 1 160 ? 12.374 -20.764 10.180 1.00 82.81 160 ILE A N 1
ATOM 1314 C CA . ILE A 1 160 ? 12.426 -19.772 9.104 1.00 82.81 160 ILE A CA 1
ATOM 1315 C C . ILE A 1 160 ? 12.187 -18.362 9.649 1.00 82.81 160 ILE A C 1
ATOM 1317 O O . ILE A 1 160 ? 12.957 -17.447 9.352 1.00 82.81 160 ILE A O 1
ATOM 1321 N N . ASP A 1 161 ? 11.143 -18.167 10.453 1.00 78.06 161 ASP A N 1
ATOM 1322 C CA . ASP A 1 161 ? 10.827 -16.856 11.012 1.00 78.06 161 ASP A CA 1
ATOM 1323 C C . ASP A 1 161 ? 11.981 -16.318 11.884 1.00 78.06 161 ASP A C 1
ATOM 1325 O O . ASP A 1 161 ? 12.292 -15.124 11.831 1.00 78.06 161 ASP A O 1
ATOM 1329 N N . ASN A 1 162 ? 12.624 -17.176 12.691 1.00 78.56 162 ASN A N 1
ATOM 1330 C CA . ASN A 1 162 ? 13.794 -16.799 13.493 1.00 78.56 162 ASN A CA 1
ATOM 1331 C C . ASN A 1 162 ? 14.938 -16.311 12.593 1.00 78.56 162 ASN A C 1
ATOM 1333 O O . ASN A 1 162 ? 15.549 -15.272 12.849 1.00 78.56 162 ASN A O 1
ATOM 1337 N N . ILE A 1 163 ? 15.178 -17.014 11.489 1.00 74.56 163 ILE A N 1
ATOM 1338 C CA . ILE A 1 163 ? 16.206 -16.652 10.519 1.00 74.56 163 ILE A CA 1
ATOM 1339 C C . ILE A 1 163 ? 15.893 -15.324 9.823 1.00 74.56 163 ILE A C 1
ATOM 1341 O O . ILE A 1 163 ? 16.772 -14.460 9.754 1.00 74.56 163 ILE A O 1
ATOM 1345 N N . ILE A 1 164 ? 14.661 -15.111 9.352 1.00 67.38 164 ILE A N 1
ATOM 1346 C CA . ILE A 1 164 ? 14.238 -13.851 8.712 1.00 67.38 164 ILE A CA 1
ATOM 1347 C C . ILE A 1 164 ? 14.466 -12.663 9.658 1.00 67.38 164 ILE A C 1
ATOM 1349 O O . ILE A 1 164 ? 15.023 -11.641 9.247 1.00 67.38 164 ILE A O 1
ATOM 1353 N N . ASN A 1 165 ? 14.135 -12.817 10.945 1.00 64.00 165 ASN A N 1
ATOM 1354 C CA . ASN A 1 165 ? 14.312 -11.777 11.966 1.00 64.00 165 ASN A CA 1
ATOM 1355 C C . ASN A 1 165 ? 15.774 -11.349 12.179 1.00 64.00 165 ASN A C 1
ATOM 1357 O O . ASN A 1 165 ? 16.029 -10.231 12.626 1.00 64.00 165 ASN A O 1
ATOM 1361 N N . GLN A 1 166 ? 16.745 -12.194 11.827 1.00 65.12 166 GLN A N 1
ATOM 1362 C CA . GLN A 1 166 ? 18.173 -11.872 11.913 1.00 65.12 166 GLN A CA 1
ATOM 1363 C C . GLN A 1 166 ? 18.676 -11.048 10.710 1.00 65.12 166 GLN A C 1
ATOM 1365 O O . GLN A 1 166 ? 19.872 -10.788 10.588 1.00 65.12 166 GLN A O 1
ATOM 1370 N N . GLY A 1 167 ? 17.776 -10.597 9.826 1.00 56.28 167 GLY A N 1
ATOM 1371 C CA . GLY A 1 167 ? 18.122 -9.886 8.594 1.00 56.28 167 GLY A CA 1
ATOM 1372 C C . GLY A 1 167 ? 18.502 -10.839 7.463 1.00 56.28 167 GLY A C 1
ATOM 1373 O O . GLY A 1 167 ? 19.353 -10.509 6.627 1.00 56.28 167 GLY A O 1
ATOM 1374 N N . SER A 1 168 ? 17.915 -12.038 7.473 1.00 63.31 168 SER A N 1
ATOM 1375 C CA . SER A 1 168 ? 18.091 -13.049 6.435 1.00 63.31 168 SER A CA 1
ATOM 1376 C C . SER A 1 168 ? 17.110 -12.852 5.296 1.00 63.31 168 SER A C 1
ATOM 1378 O O . SER A 1 168 ? 15.992 -12.378 5.482 1.00 63.31 168 SER A O 1
ATOM 1380 N N . VAL A 1 169 ? 17.545 -13.241 4.108 1.00 62.41 169 VAL A N 1
ATOM 1381 C CA . VAL A 1 169 ? 16.721 -13.232 2.906 1.00 62.41 169 VAL A CA 1
ATOM 1382 C C . VAL A 1 169 ? 16.231 -14.653 2.659 1.00 62.41 169 VAL A C 1
ATOM 1384 O O . VAL A 1 169 ? 17.025 -15.589 2.750 1.00 62.41 169 VAL A O 1
ATOM 1387 N N . MET A 1 170 ? 14.948 -14.815 2.336 1.00 73.88 170 MET A N 1
ATOM 1388 C CA . MET A 1 170 ? 14.355 -16.114 2.025 1.00 73.88 170 MET A CA 1
ATOM 1389 C C . MET A 1 170 ? 13.818 -16.166 0.597 1.00 73.88 170 MET A C 1
ATOM 1391 O O . MET A 1 170 ? 13.097 -15.274 0.144 1.00 73.88 170 MET A O 1
ATOM 1395 N N . MET A 1 171 ? 14.105 -17.281 -0.070 1.00 70.38 171 MET A N 1
ATOM 1396 C CA . MET A 1 171 ? 13.535 -17.642 -1.359 1.00 70.38 171 MET A CA 1
ATOM 1397 C C . MET A 1 171 ? 12.849 -19.005 -1.289 1.00 70.38 171 MET A C 1
ATOM 1399 O O . MET A 1 171 ? 13.353 -19.956 -0.693 1.00 70.38 171 MET A O 1
ATOM 1403 N N . VAL A 1 172 ? 11.690 -19.075 -1.930 1.00 72.00 172 VAL A N 1
ATOM 1404 C CA . VAL A 1 172 ? 10.822 -20.243 -2.050 1.00 72.00 172 VAL A CA 1
ATOM 1405 C C . VAL A 1 172 ? 10.898 -20.739 -3.491 1.00 72.00 172 VAL A C 1
ATOM 1407 O O . VAL A 1 172 ? 10.706 -19.964 -4.432 1.00 72.00 172 VAL A O 1
ATOM 1410 N N . PHE A 1 173 ? 11.158 -22.030 -3.684 1.00 74.38 173 PHE A N 1
ATOM 1411 C CA . PHE A 1 173 ? 11.376 -22.604 -5.013 1.00 74.38 173 PHE A CA 1
ATOM 1412 C C . PHE A 1 173 ? 10.222 -23.492 -5.414 1.00 74.38 173 PHE A C 1
ATOM 1414 O O . PHE A 1 173 ? 9.926 -24.473 -4.740 1.00 74.38 173 PHE A O 1
ATOM 1421 N N . ARG A 1 174 ? 9.588 -23.179 -6.542 1.00 75.69 174 ARG A N 1
ATOM 1422 C CA . ARG A 1 174 ? 8.436 -23.931 -7.043 1.00 75.69 174 ARG A CA 1
ATOM 1423 C C . ARG A 1 174 ? 8.737 -24.591 -8.384 1.00 75.69 174 ARG A C 1
ATOM 1425 O O . ARG A 1 174 ? 9.409 -24.005 -9.232 1.00 75.69 174 ARG A O 1
ATOM 1432 N N . GLN A 1 175 ? 8.218 -25.790 -8.610 1.00 74.56 175 GLN A N 1
ATOM 1433 C CA . GLN A 1 175 ? 8.250 -26.452 -9.910 1.00 74.56 175 GLN A CA 1
ATOM 1434 C C . GLN A 1 175 ? 7.394 -25.664 -10.914 1.00 74.56 175 GLN A C 1
ATOM 1436 O O . GLN A 1 175 ? 6.262 -25.283 -10.610 1.00 74.56 175 GLN A O 1
ATOM 1441 N N . ARG A 1 176 ? 7.896 -25.417 -12.134 1.00 64.94 176 ARG A N 1
ATOM 1442 C CA . ARG A 1 176 ? 7.047 -24.882 -13.212 1.00 64.94 176 ARG A CA 1
ATOM 1443 C C . ARG A 1 176 ? 6.112 -25.990 -13.720 1.00 64.94 176 ARG A C 1
ATOM 1445 O O . ARG A 1 176 ? 6.570 -26.963 -14.311 1.00 64.94 176 ARG A O 1
ATOM 1452 N N . VAL A 1 177 ? 4.801 -25.812 -13.530 1.00 56.19 177 VAL A N 1
ATOM 1453 C CA . VAL A 1 177 ? 3.738 -26.769 -13.929 1.00 56.19 177 VAL A CA 1
ATOM 1454 C C . VAL A 1 177 ? 3.636 -26.950 -15.456 1.00 56.19 177 VAL A C 1
ATOM 1456 O O . VAL A 1 177 ? 3.145 -27.962 -15.945 1.00 56.19 177 VAL A O 1
ATOM 1459 N N . VAL A 1 178 ? 4.195 -26.017 -16.234 1.00 50.00 178 VAL A N 1
ATOM 1460 C CA . VAL A 1 178 ? 4.105 -25.998 -17.705 1.00 50.00 178 VAL A CA 1
ATOM 1461 C C . VAL A 1 178 ? 4.841 -27.173 -18.377 1.00 50.00 178 VAL A C 1
ATOM 1463 O O . VAL A 1 178 ? 4.560 -27.472 -19.524 1.00 50.00 178 VAL A O 1
ATOM 1466 N N . GLN A 1 179 ? 5.746 -27.894 -17.707 1.00 40.78 179 GLN A N 1
ATOM 1467 C CA . GLN A 1 179 ? 6.416 -29.054 -18.327 1.00 40.78 179 GLN A CA 1
ATOM 1468 C C . GLN A 1 179 ? 5.698 -30.396 -18.127 1.00 40.78 179 GLN A C 1
ATOM 1470 O O . GLN A 1 179 ? 5.925 -31.306 -18.919 1.00 40.78 179 GLN A O 1
ATOM 1475 N N . TYR A 1 180 ? 4.846 -30.536 -17.106 1.00 38.34 180 TYR A N 1
ATOM 1476 C CA . TYR A 1 180 ? 4.190 -31.818 -16.811 1.00 38.34 180 TYR A CA 1
ATOM 1477 C C . TYR A 1 180 ? 2.935 -32.024 -17.668 1.00 38.34 180 TYR A C 1
ATOM 1479 O O . TYR A 1 180 ? 2.774 -33.074 -18.279 1.00 38.34 180 TYR A O 1
ATOM 1487 N N . LEU A 1 181 ? 2.109 -30.982 -17.819 1.00 40.69 181 LEU A N 1
ATOM 1488 C CA . LEU A 1 181 ? 0.865 -31.059 -18.599 1.00 40.69 181 LEU A CA 1
ATOM 1489 C C . LEU A 1 181 ? 1.098 -31.256 -20.107 1.00 40.69 181 LEU A C 1
ATOM 1491 O O . LEU A 1 181 ? 0.273 -31.855 -20.786 1.00 40.69 181 LEU A O 1
ATOM 1495 N N . PHE A 1 182 ? 2.235 -30.800 -20.639 1.00 36.69 182 PHE A N 1
ATOM 1496 C CA . PHE A 1 182 ? 2.565 -30.977 -22.058 1.00 36.69 182 PHE A CA 1
ATOM 1497 C C . PHE A 1 182 ? 3.176 -32.348 -22.383 1.00 36.69 182 PHE A C 1
ATOM 1499 O O . PHE A 1 182 ? 3.278 -32.686 -23.558 1.00 36.69 182 PHE A O 1
ATOM 1506 N N . LYS A 1 183 ? 3.572 -33.145 -21.378 1.00 34.75 183 LYS A N 1
ATOM 1507 C CA . LYS A 1 183 ? 4.194 -34.461 -21.595 1.00 34.75 183 LYS A CA 1
ATOM 1508 C C . LYS A 1 183 ? 3.177 -35.586 -21.803 1.00 34.75 183 LYS A C 1
ATOM 1510 O O . LYS A 1 183 ? 3.506 -36.552 -22.480 1.00 34.75 183 LYS A O 1
ATOM 1515 N N . GLU A 1 184 ? 1.970 -35.458 -21.251 1.00 36.78 184 GLU A N 1
ATOM 1516 C CA . GLU A 1 184 ? 0.934 -36.499 -21.352 1.00 36.78 184 GLU A CA 1
ATOM 1517 C C . GLU A 1 184 ? 0.035 -36.377 -22.587 1.00 36.78 184 GLU A C 1
ATOM 1519 O O . GLU A 1 184 ? -0.529 -37.381 -23.006 1.00 36.78 184 GLU A O 1
ATOM 1524 N N . TYR A 1 185 ? -0.086 -35.196 -23.205 1.00 37.66 185 TYR A N 1
ATOM 1525 C CA . TYR A 1 185 ? -1.093 -34.988 -24.256 1.00 37.66 185 TYR A CA 1
ATOM 1526 C C . TYR A 1 185 ? -0.558 -34.808 -25.682 1.00 37.66 185 TYR A C 1
ATOM 1528 O O . TYR A 1 185 ? -1.336 -34.969 -26.617 1.00 37.66 185 TYR A O 1
ATOM 1536 N N . TYR A 1 186 ? 0.738 -34.539 -25.892 1.00 32.38 186 TYR A N 1
ATOM 1537 C CA . TYR A 1 186 ? 1.311 -34.442 -27.244 1.00 32.38 186 TYR A CA 1
ATOM 1538 C C . TYR A 1 186 ? 2.801 -34.827 -27.257 1.00 32.38 186 TYR A C 1
ATOM 1540 O O . TYR A 1 186 ? 3.608 -34.114 -26.654 1.00 32.38 186 TYR A O 1
ATOM 1548 N N . PRO A 1 187 ? 3.228 -35.883 -27.980 1.00 34.09 187 PRO A N 1
ATOM 1549 C CA . PRO A 1 187 ? 4.641 -36.118 -28.244 1.00 34.09 187 PRO A CA 1
ATOM 1550 C C . PRO A 1 187 ? 5.109 -35.108 -29.300 1.00 34.09 187 PRO A C 1
ATOM 1552 O O . PRO A 1 187 ? 5.195 -35.409 -30.487 1.00 34.09 187 PRO A O 1
ATOM 1555 N N . LEU A 1 188 ? 5.371 -33.867 -28.886 1.00 35.44 188 LEU A N 1
ATOM 1556 C CA . LEU A 1 188 ? 6.058 -32.895 -29.734 1.00 35.44 188 LEU A CA 1
ATOM 1557 C C . LEU A 1 188 ? 7.575 -33.147 -29.669 1.00 35.44 188 LEU A C 1
ATOM 1559 O O . LEU A 1 188 ? 8.099 -33.416 -28.584 1.00 35.44 188 LEU A O 1
ATOM 1563 N N . PRO A 1 189 ? 8.302 -33.063 -30.801 1.00 31.89 189 PRO A N 1
ATOM 1564 C CA . PRO A 1 189 ? 9.716 -3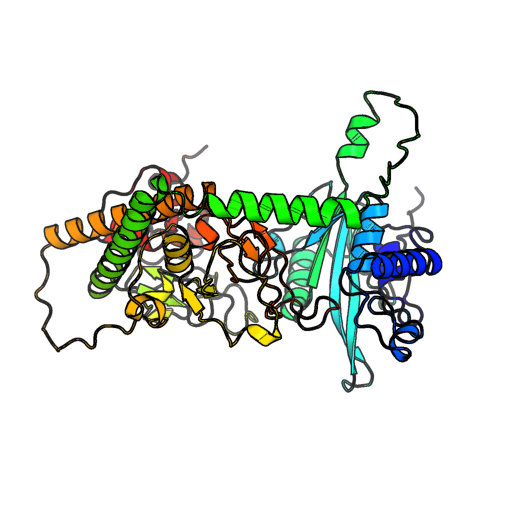3.417 -30.864 1.00 31.89 189 PRO A CA 1
ATOM 1565 C C . PRO A 1 189 ? 10.557 -32.622 -29.863 1.00 31.89 189 PRO A C 1
ATOM 1567 O O . PRO A 1 189 ? 10.426 -31.403 -29.740 1.00 31.89 189 PRO A O 1
ATOM 1570 N N . THR A 1 190 ? 11.470 -33.324 -29.194 1.00 35.41 190 THR A N 1
ATOM 1571 C CA . THR A 1 190 ? 12.470 -32.852 -28.222 1.00 35.41 190 THR A CA 1
ATOM 1572 C C . THR A 1 190 ? 13.531 -31.933 -28.838 1.00 35.41 190 THR A C 1
ATOM 1574 O O . THR A 1 190 ? 14.729 -32.172 -28.742 1.00 35.41 190 THR A O 1
ATOM 1577 N N . HIS A 1 191 ? 13.096 -30.844 -29.459 1.00 34.03 191 HIS A N 1
ATOM 1578 C CA . HIS A 1 191 ? 13.934 -29.725 -29.854 1.00 34.03 191 HIS A CA 1
ATOM 1579 C C . HIS A 1 191 ? 13.117 -28.435 -29.747 1.00 34.03 191 HIS A C 1
ATOM 1581 O O . HIS A 1 191 ? 12.823 -27.762 -30.734 1.00 34.03 191 HIS A O 1
ATOM 1587 N N . LEU A 1 192 ? 12.819 -28.019 -28.512 1.00 29.98 192 LEU A N 1
ATOM 1588 C CA . LEU A 1 192 ? 12.710 -26.590 -28.230 1.00 29.98 192 LEU A CA 1
ATOM 1589 C C . LEU A 1 192 ? 14.106 -26.003 -28.453 1.00 29.98 192 LEU A C 1
ATOM 1591 O O . LEU A 1 192 ? 14.915 -25.865 -27.537 1.00 29.98 192 LEU A O 1
ATOM 1595 N N . ARG A 1 193 ? 14.410 -25.689 -29.718 1.00 30.16 193 ARG A N 1
ATOM 1596 C CA . ARG A 1 193 ? 15.411 -24.680 -30.035 1.00 30.16 193 ARG A CA 1
ATOM 1597 C C . ARG A 1 193 ? 14.948 -23.441 -29.289 1.00 30.16 193 ARG A C 1
ATOM 1599 O O . ARG A 1 193 ? 13.983 -22.795 -29.690 1.00 30.16 193 ARG A O 1
ATOM 1606 N N . PHE A 1 194 ? 15.611 -23.137 -28.180 1.00 28.47 194 PHE A N 1
ATOM 1607 C CA . PHE A 1 194 ? 15.594 -21.800 -27.628 1.00 28.47 194 PHE A CA 1
ATOM 1608 C C . PHE A 1 194 ? 16.045 -20.889 -28.766 1.00 28.47 194 PHE A C 1
ATOM 1610 O O . PHE A 1 194 ? 17.236 -20.807 -29.069 1.00 28.47 194 PHE A O 1
ATOM 1617 N N . TYR A 1 195 ? 15.098 -20.236 -29.438 1.00 28.08 195 TYR A N 1
ATOM 1618 C CA . TYR A 1 195 ? 15.409 -19.050 -30.210 1.00 28.08 195 TYR A CA 1
ATOM 1619 C C . TYR A 1 195 ? 15.872 -18.016 -29.184 1.00 28.08 195 TYR A C 1
ATOM 1621 O O . TYR A 1 195 ? 15.104 -17.197 -28.691 1.00 28.08 195 TYR A O 1
ATOM 1629 N N . SER A 1 196 ? 17.160 -18.064 -28.842 1.00 37.19 196 SER A N 1
ATOM 1630 C CA . SER A 1 196 ? 17.891 -16.858 -28.508 1.00 37.19 196 SER A CA 1
ATOM 1631 C C . SER A 1 196 ? 17.880 -16.045 -29.795 1.00 37.19 196 SER A C 1
ATOM 1633 O O . SER A 1 196 ? 18.790 -16.130 -30.618 1.00 37.19 196 SER A O 1
ATOM 1635 N N . SER A 1 197 ? 16.793 -15.307 -30.037 1.00 41.47 197 SER A N 1
ATOM 1636 C CA . SER A 1 197 ? 16.905 -14.181 -30.939 1.00 41.47 197 SER A CA 1
ATOM 1637 C C . SER A 1 197 ? 17.972 -13.311 -30.292 1.00 41.47 197 SER A C 1
ATOM 1639 O O . SER A 1 197 ? 17.772 -12.792 -29.193 1.00 41.47 197 SER A O 1
ATOM 1641 N N . LYS A 1 198 ? 19.146 -13.225 -30.921 1.00 52.12 198 LYS A N 1
ATOM 1642 C CA . LYS A 1 198 ? 20.124 -12.174 -30.646 1.00 52.12 198 LYS A CA 1
ATOM 1643 C C . LYS A 1 198 ? 19.427 -10.860 -30.976 1.00 52.12 198 LYS A C 1
ATOM 1645 O O . LYS A 1 198 ? 19.528 -10.344 -32.083 1.00 52.12 198 LYS A O 1
ATOM 1650 N N . THR A 1 199 ? 18.600 -10.402 -30.050 1.00 60.34 199 THR A N 1
ATOM 1651 C CA . THR A 1 199 ? 17.813 -9.197 -30.189 1.00 60.34 199 THR A CA 1
ATOM 1652 C C . THR A 1 199 ? 18.808 -8.053 -30.194 1.00 60.34 199 THR A C 1
ATOM 1654 O O . THR A 1 199 ? 19.476 -7.803 -29.192 1.00 60.34 199 THR A O 1
ATOM 1657 N N . ASP A 1 200 ? 18.962 -7.410 -31.346 1.00 72.81 200 ASP A N 1
ATOM 1658 C CA . ASP A 1 200 ? 19.907 -6.316 -31.514 1.00 72.81 200 ASP A CA 1
ATOM 1659 C C . ASP A 1 200 ? 19.403 -5.085 -30.747 1.00 72.81 200 ASP A C 1
ATOM 1661 O O . ASP A 1 200 ? 18.600 -4.282 -31.236 1.00 72.81 200 ASP A O 1
ATOM 1665 N N . TRP A 1 201 ? 19.854 -4.957 -29.500 1.00 65.69 201 TRP A N 1
ATOM 1666 C CA . TRP A 1 201 ? 19.512 -3.842 -28.625 1.00 65.69 201 TRP A CA 1
ATOM 1667 C C . TRP A 1 201 ? 19.937 -2.492 -29.203 1.00 65.69 201 TRP A C 1
ATOM 1669 O O . TRP A 1 201 ? 19.270 -1.497 -28.917 1.00 65.69 201 TRP A O 1
ATOM 1679 N N . ASN A 1 202 ? 20.963 -2.446 -30.061 1.00 73.44 202 ASN A N 1
ATOM 1680 C CA . ASN A 1 202 ? 21.382 -1.206 -30.714 1.00 73.44 202 ASN A CA 1
ATOM 1681 C C . ASN A 1 202 ? 20.323 -0.716 -31.713 1.00 73.44 202 ASN A C 1
ATOM 1683 O O . ASN A 1 202 ? 20.153 0.491 -31.874 1.00 73.44 202 ASN A O 1
ATOM 1687 N N . LYS A 1 203 ? 19.544 -1.629 -32.310 1.00 76.75 203 LYS A N 1
ATOM 1688 C CA . LYS A 1 203 ? 18.398 -1.300 -33.176 1.00 76.75 203 LYS A CA 1
ATOM 1689 C C . LYS A 1 203 ? 17.104 -1.068 -32.394 1.00 76.75 203 LYS A C 1
ATOM 1691 O O . LYS A 1 203 ? 16.364 -0.135 -32.699 1.00 76.75 203 LYS A O 1
ATOM 1696 N N . LEU A 1 204 ? 16.817 -1.869 -31.363 1.00 71.19 204 LEU A N 1
ATOM 1697 C CA . LEU A 1 204 ? 15.558 -1.748 -30.611 1.00 71.19 204 LEU A CA 1
ATOM 1698 C C . LEU A 1 204 ? 15.526 -0.580 -29.626 1.00 71.19 204 LEU A C 1
ATOM 1700 O O . LEU A 1 204 ? 14.488 0.066 -29.485 1.00 71.19 204 LEU A O 1
ATOM 1704 N N . ARG A 1 205 ? 16.635 -0.284 -28.941 1.00 72.31 205 ARG A N 1
ATOM 1705 C CA . ARG A 1 205 ? 16.708 0.805 -27.956 1.00 72.31 205 ARG A CA 1
ATOM 1706 C C . ARG A 1 205 ? 16.253 2.156 -28.529 1.00 72.31 205 ARG A C 1
ATOM 1708 O O . ARG A 1 205 ? 15.384 2.767 -27.903 1.00 72.31 205 ARG A O 1
ATOM 1715 N N . PRO A 1 206 ? 16.727 2.623 -29.704 1.00 77.69 206 PRO A N 1
ATOM 1716 C CA . PRO A 1 206 ? 16.237 3.876 -30.279 1.00 77.69 206 PRO A CA 1
ATOM 1717 C C . PRO A 1 206 ? 14.753 3.808 -30.672 1.00 77.69 206 PRO A C 1
ATOM 1719 O O . PRO A 1 206 ? 14.033 4.787 -30.478 1.00 77.69 206 PRO A O 1
ATOM 1722 N N . MET A 1 207 ? 14.250 2.660 -31.143 1.00 77.88 207 MET A N 1
ATOM 1723 C CA . MET A 1 207 ? 12.821 2.486 -31.449 1.00 77.88 207 MET A CA 1
ATOM 1724 C C . MET A 1 207 ? 11.944 2.563 -30.190 1.00 77.88 207 MET A C 1
ATOM 1726 O O . MET A 1 207 ? 10.898 3.214 -30.205 1.00 77.88 207 MET A O 1
ATOM 1730 N N . ILE A 1 208 ? 12.377 1.943 -29.087 1.00 71.62 208 ILE A N 1
ATOM 1731 C CA . ILE A 1 208 ? 11.688 1.983 -27.789 1.00 71.62 208 ILE A CA 1
ATOM 1732 C C . ILE A 1 208 ? 11.675 3.413 -27.247 1.00 71.62 208 ILE A C 1
ATOM 1734 O O . ILE A 1 208 ? 10.608 3.915 -26.896 1.00 71.62 208 ILE A O 1
ATOM 1738 N N . LEU A 1 209 ? 12.825 4.095 -27.240 1.00 73.38 209 LEU A N 1
ATOM 1739 C CA . LEU A 1 209 ? 12.922 5.489 -26.798 1.00 73.38 209 LEU A CA 1
ATOM 1740 C C . LEU A 1 209 ? 12.047 6.414 -27.653 1.00 73.38 209 LEU A C 1
ATOM 1742 O O . LEU A 1 209 ? 11.324 7.247 -27.108 1.00 73.38 209 LEU A O 1
ATOM 1746 N N . LYS A 1 210 ? 12.021 6.223 -28.980 1.00 78.69 210 LYS A N 1
ATOM 1747 C CA . LYS A 1 210 ? 11.126 6.960 -29.888 1.00 78.69 210 LYS A CA 1
ATOM 1748 C C . LYS A 1 210 ? 9.653 6.701 -29.563 1.00 78.69 210 LYS A C 1
ATOM 1750 O O . LYS A 1 210 ? 8.862 7.640 -29.535 1.00 78.69 210 LYS A O 1
ATOM 1755 N N . ARG A 1 211 ? 9.273 5.452 -29.267 1.00 78.88 211 ARG A N 1
ATOM 1756 C CA . ARG A 1 211 ? 7.899 5.091 -28.880 1.00 78.88 211 ARG A CA 1
ATOM 1757 C C . ARG A 1 211 ? 7.502 5.694 -27.533 1.00 78.88 211 ARG A C 1
ATOM 1759 O O . ARG A 1 211 ? 6.381 6.178 -27.412 1.00 78.88 211 ARG A O 1
ATOM 1766 N N . ILE A 1 212 ? 8.405 5.699 -26.552 1.00 72.31 212 ILE A N 1
ATOM 1767 C CA . ILE A 1 212 ? 8.197 6.344 -25.248 1.00 72.31 212 ILE A CA 1
ATOM 1768 C C . ILE A 1 212 ? 8.022 7.853 -25.434 1.00 72.31 212 ILE A C 1
ATOM 1770 O O . ILE A 1 212 ? 7.019 8.397 -24.987 1.00 72.31 212 ILE A O 1
ATOM 1774 N N . LYS A 1 213 ? 8.922 8.510 -26.178 1.00 77.25 213 LYS A N 1
ATOM 1775 C CA . LYS A 1 213 ? 8.831 9.947 -26.478 1.00 77.25 213 LYS A CA 1
ATOM 1776 C C . LYS A 1 213 ? 7.530 10.300 -27.200 1.00 77.25 213 LYS A C 1
ATOM 1778 O O . LYS A 1 213 ? 6.918 11.315 -26.896 1.00 77.25 213 LYS A O 1
ATOM 1783 N N . ASN A 1 214 ? 7.081 9.461 -28.132 1.00 80.81 214 ASN A N 1
ATOM 1784 C CA . ASN A 1 214 ? 5.807 9.666 -28.819 1.00 80.81 214 ASN A CA 1
ATOM 1785 C C . ASN A 1 214 ? 4.603 9.480 -27.888 1.00 80.81 214 ASN A C 1
ATOM 1787 O O . ASN A 1 214 ? 3.675 10.274 -27.966 1.00 80.81 214 ASN A O 1
ATOM 1791 N N . ARG A 1 215 ? 4.623 8.481 -26.992 1.00 77.94 215 ARG A N 1
ATOM 1792 C CA . ARG A 1 215 ? 3.578 8.307 -25.968 1.00 77.94 215 ARG A CA 1
ATOM 1793 C C . ARG A 1 215 ? 3.526 9.494 -25.015 1.00 77.94 215 ARG A C 1
ATOM 1795 O O . ARG A 1 215 ? 2.435 9.966 -24.735 1.00 77.94 215 ARG A O 1
ATOM 1802 N N . ALA A 1 216 ? 4.682 10.000 -24.586 1.00 80.00 216 ALA A N 1
ATOM 1803 C CA . ALA A 1 216 ? 4.789 11.135 -23.673 1.00 80.00 216 ALA A CA 1
ATOM 1804 C C . ALA A 1 216 ? 4.060 12.389 -24.183 1.00 80.00 216 ALA A C 1
ATOM 1806 O O . ALA A 1 216 ? 3.497 13.119 -23.382 1.00 80.00 216 ALA A O 1
ATOM 1807 N N . LYS A 1 217 ? 3.989 12.599 -25.507 1.00 84.19 217 LYS A N 1
ATOM 1808 C CA . LYS A 1 217 ? 3.247 13.721 -26.115 1.00 84.19 217 LYS A CA 1
ATOM 1809 C C . LYS A 1 217 ? 1.739 13.693 -25.845 1.00 84.19 217 LYS A C 1
ATOM 1811 O O . LYS A 1 217 ? 1.093 14.722 -25.975 1.00 84.19 217 LYS A O 1
ATOM 1816 N N . GLY A 1 218 ? 1.178 12.524 -25.537 1.00 83.38 218 GLY A N 1
ATOM 1817 C CA . GLY A 1 218 ? -0.237 12.372 -25.193 1.00 83.38 218 GLY A CA 1
ATOM 1818 C C . GLY A 1 218 ? -0.549 12.643 -23.719 1.00 83.38 218 GLY A C 1
ATOM 1819 O O . GLY A 1 218 ? -1.709 12.532 -23.335 1.00 83.38 218 GLY A O 1
ATOM 1820 N N . TYR A 1 219 ? 0.464 12.952 -22.903 1.00 87.44 219 TYR A N 1
ATOM 1821 C CA . TYR A 1 219 ? 0.315 13.253 -21.484 1.00 87.44 219 TYR A CA 1
ATOM 1822 C C . TYR A 1 219 ? 0.448 14.767 -21.234 1.00 87.44 219 TYR A C 1
ATOM 1824 O O . TYR A 1 219 ? 1.265 15.413 -21.891 1.00 87.44 219 TYR A O 1
ATOM 1832 N N . PRO A 1 220 ? -0.302 15.326 -20.269 1.00 91.12 220 PRO A N 1
ATOM 1833 C CA . PRO A 1 220 ? -1.380 14.671 -19.527 1.00 91.12 220 PRO A CA 1
ATOM 1834 C C . PRO A 1 220 ? -2.593 14.354 -20.422 1.00 91.12 220 PRO A C 1
ATOM 1836 O O . PRO A 1 220 ? -2.900 15.074 -21.375 1.00 91.12 220 PRO A O 1
ATOM 1839 N N . VAL A 1 221 ? -3.303 13.265 -20.115 1.00 91.56 221 VAL A N 1
ATOM 1840 C CA . VAL A 1 221 ? -4.534 12.894 -20.823 1.00 91.56 221 VAL A CA 1
ATOM 1841 C C . VAL A 1 221 ? -5.651 13.818 -20.346 1.00 91.56 221 VAL A C 1
ATOM 1843 O O . VAL A 1 221 ? -6.173 13.638 -19.252 1.00 91.56 221 VAL A O 1
ATOM 1846 N N . ARG A 1 222 ? -6.044 14.797 -21.173 1.00 91.94 222 ARG A N 1
ATOM 1847 C CA . ARG A 1 222 ? -7.005 15.858 -20.793 1.00 91.94 222 ARG A CA 1
ATOM 1848 C C . ARG A 1 222 ? -8.299 15.338 -20.154 1.00 91.94 222 ARG A C 1
ATOM 1850 O O . ARG A 1 222 ? -8.783 15.928 -19.198 1.00 91.94 222 ARG A O 1
ATOM 1857 N N . GLY A 1 223 ? -8.826 14.208 -20.633 1.00 93.00 223 GLY A N 1
ATOM 1858 C CA . GLY A 1 223 ? -10.036 13.587 -20.077 1.00 93.00 223 GLY A CA 1
ATOM 1859 C C . GLY A 1 223 ? -9.891 13.050 -18.646 1.00 93.00 223 GLY A C 1
ATOM 1860 O O . GLY A 1 223 ? -10.896 12.762 -18.009 1.00 93.00 223 GLY A O 1
ATOM 1861 N N . MET A 1 224 ? -8.666 12.913 -18.130 1.00 95.88 224 MET A N 1
ATOM 1862 C CA . MET A 1 224 ? -8.395 12.460 -16.762 1.00 95.88 224 MET A CA 1
ATOM 1863 C C . MET A 1 224 ? -8.213 13.609 -15.765 1.00 95.88 224 MET A C 1
ATOM 1865 O O . MET A 1 224 ? -8.223 13.361 -14.562 1.00 95.88 224 MET A O 1
ATOM 1869 N N . ILE A 1 225 ? -8.099 14.858 -16.230 1.00 96.06 225 ILE A N 1
ATOM 1870 C CA . ILE A 1 225 ? -7.949 16.031 -15.356 1.00 96.06 225 ILE A CA 1
ATOM 1871 C C . ILE A 1 225 ? -9.136 16.171 -14.381 1.00 96.06 225 ILE A C 1
ATOM 1873 O O . ILE A 1 225 ? -8.890 16.383 -13.192 1.00 96.06 225 ILE A O 1
ATOM 1877 N N . PRO A 1 226 ? -10.413 15.999 -14.794 1.00 97.62 226 PRO A N 1
ATOM 1878 C CA . PRO A 1 226 ? -11.534 16.040 -13.851 1.00 97.62 226 PRO A CA 1
ATOM 1879 C C . PRO A 1 226 ? -11.449 14.938 -12.789 1.00 97.62 226 PRO A C 1
ATOM 1881 O O . PRO A 1 226 ? -11.650 15.209 -11.611 1.00 97.62 226 PRO A O 1
ATOM 1884 N N . VAL A 1 227 ? -11.055 13.721 -13.185 1.00 97.94 227 VAL A N 1
ATOM 1885 C CA . VAL A 1 227 ? -10.887 12.587 -12.261 1.00 97.94 227 VAL A CA 1
ATOM 1886 C C . VAL A 1 227 ? -9.807 12.888 -11.224 1.00 97.94 227 VAL A C 1
ATOM 1888 O O . VAL A 1 227 ? -9.987 12.606 -10.046 1.00 97.94 227 VAL A O 1
ATOM 1891 N N . ALA A 1 228 ? -8.690 13.484 -11.641 1.00 97.38 228 ALA A N 1
ATOM 1892 C CA . ALA A 1 228 ? -7.622 13.873 -10.730 1.00 97.38 228 ALA A CA 1
ATOM 1893 C C . ALA A 1 228 ? -8.044 14.997 -9.764 1.00 97.38 228 ALA A C 1
ATOM 1895 O O . ALA A 1 228 ? -7.727 14.922 -8.581 1.00 97.38 228 ALA A O 1
ATOM 1896 N N . ASN A 1 229 ? -8.829 15.981 -10.212 1.00 96.88 229 ASN A N 1
ATOM 1897 C CA . ASN A 1 229 ? -9.408 16.989 -9.313 1.00 96.88 229 ASN A CA 1
ATOM 1898 C C . ASN A 1 229 ? -10.380 16.370 -8.294 1.00 96.88 229 ASN A C 1
ATOM 1900 O O . ASN A 1 229 ? -10.342 16.712 -7.112 1.00 96.88 229 ASN A O 1
ATOM 1904 N N . GLU A 1 230 ? -11.224 15.427 -8.722 1.00 97.56 230 GLU A N 1
ATOM 1905 C CA . GLU A 1 230 ? -12.107 14.675 -7.823 1.00 97.56 230 GLU A CA 1
ATOM 1906 C C . GLU A 1 230 ? -11.315 13.875 -6.780 1.00 97.56 230 GLU A C 1
ATOM 1908 O O . GLU A 1 230 ? -11.709 13.835 -5.616 1.00 97.56 230 GLU A O 1
ATOM 1913 N N . VAL A 1 231 ? -10.181 13.279 -7.171 1.00 97.81 231 VAL A N 1
ATOM 1914 C CA . VAL A 1 231 ? -9.275 12.552 -6.265 1.00 97.81 231 VAL A CA 1
ATOM 1915 C C . VAL A 1 231 ? -8.716 13.479 -5.190 1.00 97.81 231 VAL A C 1
ATOM 1917 O O . VAL A 1 231 ? -8.744 13.114 -4.015 1.00 97.81 231 VAL A O 1
ATOM 1920 N N . LEU A 1 232 ? -8.240 14.671 -5.564 1.00 95.62 232 LEU A N 1
ATOM 1921 C CA . LEU A 1 232 ? -7.730 15.655 -4.604 1.00 95.62 232 LEU A CA 1
ATOM 1922 C C . LEU A 1 232 ? -8.828 16.123 -3.645 1.00 95.62 232 LEU A C 1
ATOM 1924 O O . LEU A 1 232 ? -8.658 16.039 -2.432 1.00 95.62 232 LEU A O 1
ATOM 1928 N N . LYS A 1 233 ? -10.001 16.487 -4.172 1.00 96.19 233 LYS A N 1
ATOM 1929 C CA . LYS A 1 233 ? -11.148 16.886 -3.348 1.00 96.19 233 LYS A CA 1
ATOM 1930 C C . LYS A 1 233 ? -11.570 15.783 -2.372 1.00 96.19 233 LYS A C 1
ATOM 1932 O O . LYS A 1 233 ? -11.834 16.054 -1.203 1.00 96.19 233 LYS A O 1
ATOM 1937 N N . ALA A 1 234 ? -11.636 14.535 -2.837 1.00 98.06 234 ALA A N 1
ATOM 1938 C CA . ALA A 1 234 ? -11.968 13.390 -1.994 1.00 98.06 234 ALA A CA 1
ATOM 1939 C C . ALA A 1 234 ? -10.896 13.143 -0.921 1.00 98.06 234 ALA A C 1
ATOM 1941 O O . ALA A 1 234 ? -11.228 12.818 0.216 1.00 98.06 234 ALA A O 1
ATOM 1942 N N . ARG A 1 235 ? -9.615 13.332 -1.253 1.00 96.19 235 ARG A N 1
ATOM 1943 C CA . ARG A 1 235 ? -8.514 13.243 -0.290 1.00 96.19 235 ARG A CA 1
ATOM 1944 C C . ARG A 1 235 ? -8.653 14.282 0.823 1.00 96.19 235 ARG A C 1
ATOM 1946 O O . ARG A 1 235 ? -8.490 13.923 1.987 1.00 96.19 235 ARG A O 1
ATOM 1953 N N . ASP A 1 236 ? -8.965 15.527 0.486 1.00 94.50 236 ASP A N 1
ATOM 1954 C CA . ASP A 1 236 ? -9.054 16.607 1.472 1.00 94.50 236 ASP A CA 1
ATOM 1955 C C . ASP A 1 236 ? -10.261 16.418 2.399 1.00 94.50 236 ASP A C 1
ATOM 1957 O O . ASP A 1 236 ? -10.106 16.443 3.620 1.00 94.50 236 ASP A O 1
ATOM 1961 N N . LEU A 1 237 ? -11.428 16.083 1.834 1.00 97.38 237 LEU A N 1
ATOM 1962 C CA . LEU A 1 237 ? -12.627 15.735 2.608 1.00 97.38 237 LEU A CA 1
ATOM 1963 C C . LEU A 1 237 ? -12.396 14.534 3.535 1.00 97.38 237 LEU A C 1
ATOM 1965 O O . LEU A 1 237 ? -12.900 14.507 4.656 1.00 97.38 237 LEU A O 1
ATOM 1969 N N . LEU A 1 238 ? -11.630 13.537 3.081 1.00 97.69 238 LEU A N 1
ATOM 1970 C CA . LEU A 1 238 ? -11.275 12.380 3.897 1.00 97.69 238 LEU A CA 1
ATOM 1971 C C . LEU A 1 238 ? -10.378 12.777 5.075 1.00 97.69 238 LEU A C 1
ATOM 1973 O O . LEU A 1 238 ? -10.619 12.339 6.198 1.00 97.69 238 LEU A O 1
ATOM 1977 N N . ILE A 1 239 ? -9.340 13.580 4.829 1.00 94.94 239 ILE A N 1
ATOM 1978 C CA . ILE A 1 239 ? -8.409 14.037 5.869 1.00 94.94 239 ILE A CA 1
ATOM 1979 C C . ILE A 1 239 ? -9.146 14.879 6.913 1.00 94.94 239 ILE A C 1
ATOM 1981 O O . ILE A 1 239 ? -9.000 14.628 8.110 1.00 94.94 239 ILE A O 1
ATOM 1985 N N . GLU A 1 240 ? -9.960 15.836 6.467 1.00 95.44 240 GLU A N 1
ATOM 1986 C CA . GLU A 1 240 ? -10.776 16.686 7.334 1.00 95.44 240 GLU A CA 1
ATOM 1987 C C . GLU A 1 240 ? -11.753 15.845 8.164 1.00 95.44 240 GLU A C 1
ATOM 1989 O O . GLU A 1 240 ? -11.791 15.957 9.391 1.00 95.44 240 GLU A O 1
ATOM 1994 N N . GLY A 1 241 ? -12.485 14.946 7.504 1.00 96.31 241 GLY A N 1
ATOM 1995 C CA . GLY A 1 241 ? -13.473 14.077 8.127 1.00 96.31 241 GLY A CA 1
ATOM 1996 C C . GLY A 1 241 ? -12.878 13.133 9.170 1.00 96.31 241 GLY A C 1
ATOM 1997 O O . GLY A 1 241 ? -13.357 13.081 10.301 1.00 96.31 241 GLY A O 1
ATOM 1998 N N . VAL A 1 242 ? -11.784 12.434 8.847 1.00 96.44 242 VAL A N 1
ATOM 1999 C CA . VAL A 1 242 ? -11.097 11.558 9.813 1.00 96.44 242 VAL A CA 1
ATOM 2000 C C . VAL A 1 242 ? -10.531 12.375 10.972 1.00 96.44 242 VAL A C 1
ATOM 2002 O O . VAL A 1 242 ? -10.712 11.991 12.125 1.00 96.44 242 VAL A O 1
ATOM 2005 N N . SER A 1 243 ? -9.892 13.516 10.695 1.00 94.81 243 SER A N 1
ATOM 2006 C CA . SER A 1 243 ? -9.364 14.410 11.733 1.00 94.81 243 SER A CA 1
ATOM 2007 C C . SER A 1 243 ? -10.460 14.873 12.696 1.00 94.81 243 SER A C 1
ATOM 2009 O O . SER A 1 243 ? -10.271 14.863 13.911 1.00 94.81 243 SER A O 1
ATOM 2011 N N . PHE A 1 244 ? -11.634 15.219 12.167 1.00 94.38 244 PHE A N 1
ATOM 2012 C CA . PHE A 1 244 ? -12.792 15.600 12.963 1.00 94.38 244 PHE A CA 1
ATOM 2013 C C . PHE A 1 244 ? -13.330 14.437 13.802 1.00 94.38 244 PHE A C 1
ATOM 2015 O O . PHE A 1 244 ? -13.493 14.582 15.012 1.00 94.38 244 PHE A O 1
ATOM 2022 N N . LEU A 1 245 ? -13.563 13.272 13.190 1.00 95.12 245 LEU A N 1
ATOM 2023 C CA . LEU A 1 245 ? -14.107 12.102 13.884 1.00 95.12 245 LEU A CA 1
ATOM 2024 C C . LEU A 1 245 ? -13.185 11.626 15.012 1.00 95.12 245 LEU A C 1
ATOM 2026 O O . LEU A 1 245 ? -13.677 11.246 16.069 1.00 95.12 245 LEU A O 1
ATOM 2030 N N . LEU A 1 246 ? -11.862 11.719 14.840 1.00 94.06 246 LEU A N 1
ATOM 2031 C CA . LEU A 1 246 ? -10.882 11.368 15.875 1.00 94.06 246 LEU A CA 1
ATOM 2032 C C . LEU A 1 246 ? -10.898 12.294 17.103 1.00 94.06 246 LEU A C 1
ATOM 2034 O O . LEU A 1 246 ? -10.366 11.917 18.147 1.00 94.06 246 LEU A O 1
ATOM 2038 N N . LYS A 1 247 ? -11.516 13.483 17.021 1.00 91.31 247 LYS A N 1
ATOM 2039 C CA . LYS A 1 247 ? -11.736 14.350 18.195 1.00 91.31 247 LYS A CA 1
ATOM 2040 C C . LYS A 1 247 ? -12.834 13.813 19.114 1.00 91.31 247 LYS A C 1
ATOM 2042 O O . LYS A 1 247 ? -12.842 14.144 20.295 1.00 91.31 247 LYS A O 1
ATOM 2047 N N . VAL A 1 248 ? -13.757 13.015 18.572 1.00 91.44 248 VAL A N 1
ATOM 2048 C CA . VAL A 1 248 ? -14.959 12.537 19.277 1.00 91.44 248 VAL A CA 1
ATOM 2049 C C . VAL A 1 248 ? -14.889 11.033 19.547 1.00 91.44 248 VAL A C 1
ATOM 2051 O O . VAL A 1 248 ? -15.289 10.576 20.614 1.00 91.44 248 VAL A O 1
ATOM 2054 N N . ILE A 1 249 ? -14.344 10.259 18.605 1.00 92.94 249 ILE A N 1
ATOM 2055 C CA . ILE A 1 249 ? -14.171 8.811 18.710 1.00 92.94 249 ILE A CA 1
ATOM 2056 C C . ILE A 1 249 ? -12.700 8.515 19.012 1.00 92.94 249 ILE A C 1
ATOM 2058 O O . ILE A 1 249 ? -11.836 8.740 18.158 1.00 92.94 249 ILE A O 1
ATOM 2062 N N . PRO A 1 250 ? -12.384 7.998 20.209 1.00 92.50 250 PRO A N 1
ATOM 2063 C CA . PRO A 1 250 ? -11.011 7.701 20.569 1.00 92.50 250 PRO A CA 1
ATOM 2064 C C . PRO A 1 250 ? -10.462 6.546 19.736 1.00 92.50 250 PRO A C 1
ATOM 2066 O O . PRO A 1 250 ? -11.163 5.594 19.394 1.00 92.50 250 PRO A O 1
ATOM 2069 N N . MET A 1 251 ? -9.161 6.598 19.476 1.00 94.12 251 MET A N 1
ATOM 2070 C CA . MET A 1 251 ? -8.432 5.501 18.855 1.00 94.12 251 MET A CA 1
ATOM 2071 C C . MET A 1 251 ? -7.151 5.183 19.617 1.00 94.12 251 MET A C 1
ATOM 2073 O O . MET A 1 251 ? -6.557 6.036 20.288 1.00 94.12 251 MET A O 1
ATOM 2077 N N . LYS A 1 252 ? -6.682 3.951 19.451 1.00 95.06 252 LYS A N 1
ATOM 2078 C CA . LYS A 1 252 ? -5.417 3.466 19.988 1.00 95.06 252 LYS A CA 1
ATOM 2079 C C . LYS A 1 252 ? -4.531 2.935 18.873 1.00 95.06 252 LYS A C 1
ATOM 2081 O O . LYS A 1 252 ? -5.003 2.243 17.975 1.00 95.06 252 LYS A O 1
ATOM 2086 N N . SER A 1 253 ? -3.238 3.221 18.955 1.00 94.31 253 SER A N 1
ATOM 2087 C CA . SER A 1 253 ? -2.207 2.583 18.135 1.00 94.31 253 SER A CA 1
ATOM 2088 C C . SER A 1 253 ? -1.282 1.765 19.028 1.00 94.31 253 SER A C 1
ATOM 2090 O O . SER A 1 253 ? -1.086 2.073 20.208 1.00 94.31 253 SER A O 1
ATOM 2092 N N . CYS A 1 254 ? -0.758 0.658 18.511 1.00 92.12 254 CYS A N 1
ATOM 2093 C CA . CYS A 1 254 ? 0.206 -0.136 19.253 1.00 92.12 254 CYS A CA 1
ATOM 2094 C C . CYS A 1 254 ? 1.587 0.529 19.197 1.00 92.12 254 CYS A C 1
ATOM 2096 O O . CYS A 1 254 ? 2.090 0.879 18.134 1.00 92.12 254 CYS A O 1
ATOM 2098 N N . LYS A 1 255 ? 2.262 0.627 20.346 1.00 88.00 255 LYS A N 1
ATOM 2099 C CA . LYS A 1 255 ? 3.613 1.204 20.457 1.00 88.00 255 LYS A CA 1
ATOM 2100 C C . LYS A 1 255 ? 4.673 0.460 19.633 1.00 88.00 255 LYS A C 1
ATOM 2102 O O . LYS A 1 255 ? 5.721 1.018 19.315 1.00 88.00 255 LYS A O 1
ATOM 2107 N N . PHE A 1 256 ? 4.450 -0.823 19.350 1.00 83.25 256 PHE A N 1
ATOM 2108 C CA . PHE A 1 256 ? 5.488 -1.716 18.828 1.00 83.25 256 PHE A CA 1
ATOM 2109 C C . PHE A 1 256 ? 5.205 -2.295 17.449 1.00 83.25 256 PHE A C 1
ATOM 2111 O O . PHE A 1 256 ? 6.119 -2.801 16.795 1.00 83.25 256 PHE A O 1
ATOM 2118 N N . CYS A 1 257 ? 3.952 -2.272 17.014 1.00 85.12 257 CYS A N 1
ATOM 2119 C CA . CYS A 1 257 ? 3.570 -2.794 15.717 1.00 85.12 257 CYS A CA 1
ATOM 2120 C C . CYS A 1 257 ? 2.545 -1.868 15.067 1.00 85.12 257 CYS A C 1
ATOM 2122 O O . CYS A 1 257 ? 1.951 -1.046 15.756 1.00 85.12 257 CYS A O 1
ATOM 2124 N N . PRO A 1 258 ? 2.304 -2.005 13.758 1.00 86.19 258 PRO A N 1
ATOM 2125 C CA . PRO A 1 258 ? 1.389 -1.108 13.077 1.00 86.19 258 PRO A CA 1
ATOM 2126 C C . PRO A 1 258 ? -0.082 -1.263 13.499 1.00 86.19 258 PRO A C 1
ATOM 2128 O O . PRO A 1 258 ? -0.900 -0.542 12.960 1.00 86.19 258 PRO A O 1
ATOM 2131 N N . GLU A 1 259 ? -0.479 -2.204 14.355 1.00 91.31 259 GLU A N 1
ATOM 2132 C CA . GLU A 1 259 ? -1.898 -2.451 14.657 1.00 91.31 259 GLU A CA 1
ATOM 2133 C C . GLU A 1 259 ? -2.570 -1.241 15.331 1.00 91.31 259 GLU A C 1
ATOM 2135 O O . GLU A 1 259 ? -1.972 -0.561 16.168 1.00 91.31 259 GLU A O 1
ATOM 2140 N N . VAL A 1 260 ? -3.818 -0.972 14.941 1.00 94.00 260 VAL A N 1
ATOM 2141 C CA . VAL A 1 260 ? -4.637 0.125 15.474 1.00 94.00 260 VAL A CA 1
ATOM 2142 C C . VAL A 1 260 ? -6.011 -0.402 15.873 1.00 94.00 260 VAL A C 1
ATOM 2144 O O . VAL A 1 260 ? -6.480 -1.410 15.344 1.00 94.00 260 VAL A O 1
ATOM 2147 N N . HIS A 1 261 ? -6.656 0.285 16.806 1.00 95.44 261 HIS A N 1
ATOM 2148 C CA . HIS A 1 261 ? -7.986 -0.038 17.297 1.00 95.44 261 HIS A CA 1
ATOM 2149 C C . HIS A 1 261 ? -8.814 1.241 17.440 1.00 95.44 261 HIS A C 1
ATOM 2151 O O . HIS A 1 261 ? -8.325 2.236 17.974 1.00 95.44 261 HIS A O 1
ATOM 2157 N N . ILE A 1 262 ? -10.062 1.215 16.971 1.00 95.62 262 ILE A N 1
ATOM 2158 C CA . ILE A 1 262 ? -11.004 2.330 17.108 1.00 95.62 262 ILE A CA 1
ATOM 2159 C C . ILE A 1 262 ? -11.873 2.058 18.340 1.00 95.62 262 ILE A C 1
ATOM 2161 O O . ILE A 1 262 ? -12.690 1.138 18.326 1.00 95.62 262 ILE A O 1
ATOM 2165 N N . GLY A 1 263 ? -11.646 2.815 19.413 1.00 91.38 263 GLY A N 1
ATOM 2166 C CA . GLY A 1 263 ? -12.283 2.630 20.714 1.00 91.38 263 GLY A CA 1
ATOM 2167 C C . GLY A 1 263 ? -11.453 3.174 21.884 1.00 91.38 263 GLY A C 1
ATOM 2168 O O . GLY A 1 263 ? -10.258 3.463 21.765 1.00 91.38 263 GLY A O 1
ATOM 2169 N N . ASN A 1 264 ? -12.090 3.297 23.054 1.00 88.38 264 ASN A N 1
ATOM 2170 C CA . ASN A 1 264 ? -11.463 3.832 24.272 1.00 88.38 264 ASN A CA 1
ATOM 2171 C C . ASN A 1 264 ? -10.329 2.941 24.791 1.00 88.38 264 ASN A C 1
ATOM 2173 O O . ASN A 1 264 ? -9.309 3.439 25.274 1.00 88.38 264 ASN A O 1
ATOM 2177 N N . THR A 1 265 ? -10.516 1.627 24.709 1.00 88.56 265 THR A N 1
ATOM 2178 C CA . THR A 1 265 ? -9.569 0.611 25.163 1.00 88.56 265 THR A CA 1
ATOM 2179 C C . THR A 1 265 ? -9.257 -0.318 24.004 1.00 88.56 265 THR A C 1
ATOM 2181 O O . THR A 1 265 ? -10.146 -0.729 23.271 1.00 88.56 265 THR A O 1
ATOM 2184 N N . GLY A 1 266 ? -7.977 -0.627 23.805 1.00 91.56 266 GLY A N 1
ATOM 2185 C CA . GLY A 1 266 ? -7.588 -1.576 22.770 1.00 91.56 266 GLY A CA 1
ATOM 2186 C C . GLY A 1 266 ? -7.941 -3.020 23.138 1.00 91.56 266 GLY A C 1
ATOM 2187 O O . GLY A 1 266 ? -8.196 -3.343 24.300 1.00 91.56 266 GLY A O 1
ATOM 2188 N N . HIS A 1 267 ? -7.929 -3.908 22.146 1.00 94.00 267 HIS A N 1
ATOM 2189 C CA . HIS A 1 267 ? -8.244 -5.322 22.349 1.00 94.00 267 HIS A CA 1
ATOM 2190 C C . HIS A 1 267 ? -7.136 -6.091 23.091 1.00 94.00 267 HIS A C 1
ATOM 2192 O O . HIS A 1 267 ? -5.980 -5.663 23.170 1.00 94.00 267 HIS A O 1
ATOM 2198 N N . GLN A 1 268 ? -7.498 -7.277 23.586 1.00 95.25 268 GLN A N 1
ATOM 2199 C CA . GLN A 1 268 ? -6.626 -8.227 24.289 1.00 95.25 268 GLN A CA 1
ATOM 2200 C C . GLN A 1 268 ? -6.175 -9.407 23.412 1.00 95.25 268 GLN A C 1
ATOM 2202 O O . GLN A 1 268 ? -5.517 -10.321 23.900 1.00 95.25 268 GLN A O 1
ATOM 2207 N N . ILE A 1 269 ? -6.515 -9.403 22.119 1.00 93.88 269 ILE A N 1
ATOM 2208 C CA . ILE A 1 269 ? -6.046 -10.414 21.158 1.00 93.88 269 ILE A CA 1
ATOM 2209 C C . ILE A 1 269 ? -4.514 -10.388 21.083 1.00 93.88 269 ILE A C 1
ATOM 2211 O O . ILE A 1 269 ? -3.905 -9.329 20.891 1.00 93.88 269 ILE A O 1
ATOM 2215 N N . LYS A 1 270 ? -3.892 -11.561 21.210 1.00 92.44 270 LYS A N 1
ATOM 2216 C CA . LYS A 1 270 ? -2.438 -11.726 21.237 1.00 92.44 270 LYS A CA 1
ATOM 2217 C C . LYS A 1 270 ? -1.837 -11.748 19.828 1.00 92.44 270 LYS A C 1
ATOM 2219 O O . LYS A 1 270 ? -1.374 -12.782 19.340 1.00 92.44 270 LYS A O 1
ATOM 2224 N N . THR A 1 271 ? -1.845 -10.599 19.155 1.00 88.81 271 THR A N 1
ATOM 2225 C CA . THR A 1 271 ? -1.272 -10.411 17.803 1.00 88.81 271 THR A CA 1
ATOM 2226 C C . THR A 1 271 ? -0.017 -9.544 17.771 1.00 88.81 271 THR A C 1
ATOM 2228 O O . THR A 1 271 ? 0.658 -9.495 16.743 1.00 88.81 271 THR A O 1
ATOM 2231 N N . CYS A 1 272 ? 0.363 -8.916 18.886 1.00 85.81 272 CYS A N 1
ATOM 2232 C CA . CYS A 1 272 ? 1.520 -8.031 18.928 1.00 85.81 272 CYS A CA 1
ATOM 2233 C C . CYS A 1 272 ? 2.838 -8.800 18.748 1.00 85.81 272 CYS A C 1
ATOM 2235 O O . CYS A 1 272 ? 3.029 -9.898 19.283 1.00 85.81 272 CYS A O 1
ATOM 2237 N N . HIS A 1 273 ? 3.773 -8.179 18.028 1.00 75.56 273 HIS A N 1
ATOM 2238 C CA . HIS A 1 273 ? 5.145 -8.668 17.856 1.00 75.56 273 HIS A CA 1
ATOM 2239 C C . HIS A 1 273 ? 6.147 -8.037 18.837 1.00 75.56 273 HIS A C 1
ATOM 2241 O O . HIS A 1 273 ? 7.325 -8.384 18.824 1.00 75.56 273 HIS A O 1
ATOM 2247 N N . GLY A 1 274 ? 5.708 -7.093 19.671 1.00 74.44 274 GLY A N 1
ATOM 2248 C CA . GLY A 1 274 ? 6.575 -6.409 20.625 1.00 74.44 274 GLY A CA 1
ATOM 2249 C C . GLY A 1 274 ? 7.725 -5.629 19.974 1.00 74.44 274 GLY A C 1
ATOM 2250 O O . GLY A 1 274 ? 7.852 -5.513 18.750 1.00 74.44 274 GLY A O 1
ATOM 2251 N N . PHE A 1 275 ? 8.569 -5.037 20.816 1.00 63.84 275 PHE A N 1
ATOM 2252 C CA . PHE A 1 275 ? 9.703 -4.235 20.363 1.00 63.84 275 PHE A CA 1
ATOM 2253 C C . PHE A 1 275 ? 10.664 -5.070 19.505 1.00 63.84 275 PHE A C 1
ATOM 2255 O O . PHE A 1 275 ? 11.032 -6.188 19.872 1.00 63.84 275 PHE A O 1
ATOM 2262 N N . LYS A 1 276 ? 11.066 -4.531 18.345 1.00 58.06 276 LYS A N 1
ATOM 2263 C CA . LYS A 1 276 ? 11.945 -5.203 17.366 1.00 58.06 276 LYS A CA 1
ATOM 2264 C C . LYS A 1 276 ? 11.456 -6.585 16.898 1.00 58.06 276 LYS A C 1
ATOM 2266 O O . LYS A 1 276 ? 12.243 -7.333 16.329 1.00 58.06 276 LYS A O 1
ATOM 2271 N N . ARG A 1 277 ? 10.174 -6.917 17.095 1.00 64.44 277 ARG A N 1
ATOM 2272 C CA . ARG A 1 277 ? 9.575 -8.202 16.694 1.00 64.44 277 ARG A CA 1
ATOM 2273 C C . ARG A 1 277 ? 10.155 -9.444 17.395 1.00 64.44 277 ARG A C 1
ATOM 2275 O O . ARG A 1 277 ? 10.015 -10.550 16.879 1.00 64.44 277 ARG A O 1
ATOM 2282 N N . ILE A 1 278 ? 10.801 -9.270 18.553 1.00 59.44 278 ILE A N 1
ATOM 2283 C CA . ILE A 1 278 ? 11.504 -10.350 19.273 1.00 59.44 278 ILE A CA 1
ATOM 2284 C C . ILE A 1 278 ? 10.516 -11.301 19.963 1.00 59.44 278 ILE A C 1
ATOM 2286 O O . ILE A 1 278 ? 10.701 -12.513 19.928 1.00 59.44 278 ILE A O 1
ATOM 2290 N N . ILE A 1 279 ? 9.457 -10.761 20.573 1.00 64.81 279 ILE A N 1
ATOM 2291 C CA . ILE A 1 279 ? 8.492 -11.530 21.368 1.00 64.81 279 ILE A CA 1
ATOM 2292 C C . ILE A 1 279 ? 7.162 -11.564 20.617 1.00 64.81 279 ILE A C 1
ATOM 2294 O O . ILE A 1 279 ? 6.518 -10.535 20.431 1.00 64.81 279 ILE A O 1
ATOM 2298 N N . LYS A 1 280 ? 6.737 -12.747 20.173 1.00 73.69 280 LYS A N 1
ATOM 2299 C CA . LYS A 1 280 ? 5.498 -12.915 19.401 1.00 73.69 280 LYS A CA 1
ATOM 2300 C C . LYS A 1 280 ? 4.290 -13.188 20.300 1.00 73.69 280 LYS A C 1
ATOM 2302 O O . LYS A 1 280 ? 4.430 -13.608 21.448 1.00 73.69 280 LYS A O 1
ATOM 2307 N N . ASN A 1 281 ? 3.106 -12.997 19.715 1.00 81.81 281 ASN A N 1
ATOM 2308 C CA . ASN A 1 281 ? 1.806 -13.362 20.279 1.00 81.81 281 ASN A CA 1
ATOM 2309 C C . ASN A 1 281 ? 1.591 -12.765 21.678 1.00 81.81 281 ASN A C 1
ATOM 2311 O O . ASN A 1 281 ? 1.209 -13.453 22.622 1.00 81.81 281 ASN A O 1
ATOM 2315 N N . GLN A 1 282 ? 1.882 -11.472 21.805 1.00 87.00 282 GLN A N 1
ATOM 2316 C CA . GLN A 1 282 ? 1.648 -10.711 23.027 1.00 87.00 282 GLN A CA 1
ATOM 2317 C C . GLN A 1 282 ? 0.407 -9.840 22.885 1.00 87.00 282 GLN A C 1
ATOM 2319 O O . GLN A 1 282 ? -0.029 -9.521 21.774 1.00 87.00 282 GLN A O 1
ATOM 2324 N N . VAL A 1 283 ? -0.130 -9.418 24.025 1.00 91.62 283 VAL A N 1
ATOM 2325 C CA . VAL A 1 283 ? -1.083 -8.309 24.058 1.00 91.62 283 VAL A CA 1
ATOM 2326 C C . VAL A 1 283 ? -0.392 -7.020 23.611 1.00 91.62 283 VAL A C 1
ATOM 2328 O O . VAL A 1 283 ? 0.825 -6.852 23.741 1.00 91.62 283 VAL A O 1
ATOM 2331 N N . HIS A 1 284 ? -1.165 -6.108 23.039 1.00 92.25 284 HIS A N 1
ATOM 2332 C CA . HIS A 1 284 ? -0.648 -4.836 22.548 1.00 92.25 284 HIS A CA 1
ATOM 2333 C C . HIS A 1 284 ? -0.432 -3.845 23.686 1.00 92.25 284 HIS A C 1
ATOM 2335 O O . HIS A 1 284 ? -1.235 -3.760 24.614 1.00 92.25 284 HIS A O 1
ATOM 2341 N N . GLN A 1 285 ? 0.632 -3.048 23.575 1.00 92.31 285 GLN A N 1
ATOM 2342 C CA . GLN A 1 285 ? 0.794 -1.858 24.404 1.00 92.31 285 GLN A CA 1
ATOM 2343 C C . GLN A 1 285 ? 0.209 -0.667 23.651 1.00 92.31 285 GLN A C 1
ATOM 2345 O O . GLN A 1 285 ? 0.831 -0.135 22.729 1.00 92.31 285 GLN A O 1
ATOM 2350 N N . TRP A 1 286 ? -0.997 -0.281 24.045 1.00 95.00 286 TRP A N 1
ATOM 2351 C CA . TRP A 1 286 ? -1.772 0.766 23.397 1.00 95.00 286 TRP A CA 1
ATOM 2352 C C . TRP A 1 286 ? -1.337 2.163 23.846 1.00 95.00 286 TRP A C 1
ATOM 2354 O O . TRP A 1 286 ? -1.230 2.439 25.040 1.00 95.00 286 TRP A O 1
ATOM 2364 N N . ILE A 1 287 ? -1.128 3.048 22.877 1.00 93.62 287 ILE A N 1
ATOM 2365 C CA . ILE A 1 287 ? -0.940 4.490 23.053 1.00 93.62 287 ILE A CA 1
ATOM 2366 C C . ILE A 1 287 ? -2.033 5.236 22.281 1.00 93.62 287 ILE A C 1
ATOM 2368 O O . ILE A 1 287 ? -2.807 4.622 21.543 1.00 93.62 287 ILE A O 1
ATOM 2372 N N . ASN A 1 288 ? -2.138 6.551 22.471 1.00 92.31 288 ASN A N 1
ATOM 2373 C CA . ASN A 1 288 ? -3.051 7.355 21.659 1.00 92.31 288 ASN A CA 1
ATOM 2374 C C . ASN A 1 288 ? -2.572 7.350 20.205 1.00 92.31 288 ASN A C 1
ATOM 2376 O O . ASN A 1 288 ? -1.404 7.632 19.940 1.00 92.31 288 ASN A O 1
ATOM 2380 N N . GLY A 1 289 ? -3.480 6.993 19.299 1.00 89.88 289 GLY A N 1
ATOM 2381 C CA . GLY A 1 289 ? -3.211 7.025 17.868 1.00 89.88 289 GLY A CA 1
ATOM 2382 C C . GLY A 1 289 ? -3.323 8.429 17.286 1.00 89.88 289 GLY A C 1
ATOM 2383 O O . GLY A 1 289 ? -3.835 9.353 17.918 1.00 89.88 289 GLY A O 1
ATOM 2384 N N . SER A 1 290 ? -2.841 8.562 16.061 1.00 88.62 290 SER A N 1
ATOM 2385 C CA . SER A 1 290 ? -2.830 9.785 15.271 1.00 88.62 290 SER A CA 1
ATOM 2386 C C . SER A 1 290 ? -3.485 9.563 13.909 1.00 88.62 290 SER A C 1
ATOM 2388 O O . SER A 1 290 ? -3.700 8.431 13.473 1.00 88.62 290 SER A O 1
ATOM 2390 N N . LEU A 1 291 ? -3.741 10.658 13.190 1.00 90.25 291 LEU A N 1
ATOM 2391 C CA . LEU A 1 291 ? -4.267 10.621 11.825 1.00 90.25 291 LEU A CA 1
ATOM 2392 C C . LEU A 1 291 ? -3.439 9.708 10.902 1.00 90.25 291 LEU A C 1
ATOM 2394 O O . LEU A 1 291 ? -4.008 8.913 10.157 1.00 90.25 291 LEU A O 1
ATOM 2398 N N . ASN A 1 292 ? -2.107 9.771 11.001 1.00 87.56 292 ASN A N 1
ATOM 2399 C CA . ASN A 1 292 ? -1.184 9.003 10.158 1.00 87.56 292 ASN A CA 1
ATOM 2400 C C . ASN A 1 292 ? -1.187 7.494 10.464 1.00 87.56 292 ASN A C 1
ATOM 2402 O O . ASN A 1 292 ? -0.719 6.702 9.647 1.00 87.56 292 ASN A O 1
ATOM 2406 N N . ASP A 1 293 ? -1.722 7.079 11.618 1.00 88.38 293 ASP A N 1
ATOM 2407 C CA . ASP A 1 293 ? -1.889 5.660 11.950 1.00 88.38 293 ASP A CA 1
ATOM 2408 C C . ASP A 1 293 ? -3.077 5.031 11.196 1.00 88.38 293 ASP A C 1
ATOM 2410 O O . ASP A 1 293 ? -3.080 3.821 10.945 1.00 88.38 293 ASP A O 1
ATOM 2414 N N . ILE A 1 294 ? -4.067 5.852 10.810 1.00 90.19 294 ILE A N 1
ATOM 2415 C CA . ILE A 1 294 ? -5.224 5.472 9.983 1.00 90.19 294 ILE A CA 1
ATOM 2416 C C . ILE A 1 294 ? -4.940 5.741 8.501 1.00 90.19 294 ILE A C 1
ATOM 2418 O O . ILE A 1 294 ? -5.048 4.832 7.676 1.00 90.19 294 ILE A O 1
ATOM 2422 N N . LEU A 1 295 ? -4.577 6.981 8.167 1.00 91.38 295 LEU A N 1
ATOM 2423 C CA . LEU A 1 295 ? -4.243 7.432 6.819 1.00 91.38 295 LEU A CA 1
ATOM 2424 C C . LEU A 1 295 ? -2.727 7.354 6.632 1.00 91.38 295 LEU A C 1
ATOM 2426 O O . LEU A 1 295 ? -2.023 8.352 6.761 1.00 91.38 295 LEU A O 1
ATOM 2430 N N . VAL A 1 296 ? -2.225 6.147 6.365 1.00 85.38 296 VAL A N 1
ATOM 2431 C CA . VAL A 1 296 ? -0.781 5.895 6.261 1.00 85.38 296 VAL A CA 1
ATOM 2432 C C . VAL A 1 296 ? -0.183 6.720 5.112 1.00 85.38 296 VAL A C 1
ATOM 2434 O O . VAL A 1 296 ? -0.571 6.510 3.958 1.00 85.38 296 VAL A O 1
ATOM 2437 N N . PRO A 1 297 ? 0.776 7.624 5.389 1.00 84.25 297 PRO A N 1
ATOM 2438 C CA . PRO A 1 297 ? 1.428 8.402 4.347 1.00 84.25 297 PRO A CA 1
ATOM 2439 C C . PRO A 1 297 ? 2.226 7.494 3.408 1.00 84.25 297 PRO A C 1
ATOM 2441 O O . PRO A 1 297 ? 3.063 6.703 3.846 1.00 84.25 297 PRO A O 1
ATOM 2444 N N . VAL A 1 298 ? 1.979 7.627 2.107 1.00 90.19 298 VAL A N 1
ATOM 2445 C CA . VAL A 1 298 ? 2.767 6.987 1.050 1.00 90.19 298 VAL A CA 1
ATOM 2446 C C . VAL A 1 298 ? 3.389 8.088 0.217 1.00 90.19 298 VAL A C 1
ATOM 2448 O O . VAL A 1 298 ? 2.675 8.935 -0.317 1.00 90.19 298 VAL A O 1
ATOM 2451 N N . GLU A 1 299 ? 4.711 8.077 0.101 1.00 88.50 299 GLU A N 1
ATOM 2452 C CA . GLU A 1 299 ? 5.468 9.104 -0.609 1.00 88.50 299 GLU A CA 1
ATOM 2453 C C . GLU A 1 299 ? 6.018 8.599 -1.942 1.00 88.50 299 GLU A C 1
ATOM 2455 O O . GLU A 1 299 ? 6.254 7.404 -2.136 1.00 88.50 299 GLU A O 1
ATOM 2460 N N . SER A 1 300 ? 6.267 9.542 -2.845 1.00 92.19 300 SER A N 1
ATOM 2461 C CA . SER A 1 300 ? 6.968 9.342 -4.103 1.00 92.19 300 SER A CA 1
ATOM 2462 C C . SER A 1 300 ? 7.899 10.521 -4.386 1.00 92.19 300 SER A C 1
ATOM 2464 O O . SER A 1 300 ? 7.751 11.597 -3.808 1.00 92.19 300 SER A O 1
ATOM 2466 N N . PHE A 1 301 ? 8.868 10.320 -5.277 1.00 89.94 301 PHE A N 1
ATOM 2467 C CA . PHE A 1 301 ? 9.652 11.434 -5.807 1.00 89.94 301 PHE A CA 1
ATOM 2468 C C . PHE A 1 301 ? 8.795 12.286 -6.732 1.00 89.94 301 PHE A C 1
ATOM 2470 O O . PHE A 1 301 ? 8.149 11.744 -7.631 1.00 89.94 301 PHE A O 1
ATOM 2477 N N . HIS A 1 302 ? 8.862 13.599 -6.547 1.00 90.25 302 HIS A N 1
ATOM 2478 C CA . HIS A 1 302 ? 8.224 14.543 -7.447 1.00 90.25 302 HIS A CA 1
ATOM 2479 C C . HIS A 1 302 ? 8.904 14.529 -8.821 1.00 90.25 302 HIS A C 1
ATOM 2481 O O . HIS A 1 302 ? 10.128 14.650 -8.911 1.00 90.25 302 HIS A O 1
ATOM 2487 N N . LEU A 1 303 ? 8.146 14.355 -9.907 1.00 90.06 303 LEU A N 1
ATOM 2488 C CA . LEU A 1 303 ? 8.693 14.348 -11.265 1.00 90.06 303 LEU A CA 1
ATOM 2489 C C . LEU A 1 303 ? 8.251 15.593 -12.036 1.00 90.06 303 LEU A C 1
ATOM 2491 O O . LEU A 1 303 ? 7.089 15.979 -12.014 1.00 90.06 303 LEU A O 1
ATOM 2495 N N . LYS A 1 304 ? 9.145 16.159 -12.852 1.00 86.88 304 LYS A N 1
ATOM 2496 C CA . LYS A 1 304 ? 8.783 17.256 -13.768 1.00 86.88 304 LYS A CA 1
ATOM 2497 C C . LYS A 1 304 ? 7.860 16.778 -14.886 1.00 86.88 304 LYS A C 1
ATOM 2499 O O . LYS A 1 304 ? 7.063 17.540 -15.415 1.00 86.88 304 LYS A O 1
ATOM 2504 N N . SER A 1 305 ? 8.013 15.521 -15.304 1.00 86.62 305 SER A N 1
ATOM 2505 C CA . SER A 1 305 ? 7.130 14.886 -16.283 1.00 86.62 305 SER A CA 1
ATOM 2506 C C . SER A 1 305 ? 7.166 13.362 -16.178 1.00 86.62 305 SER A C 1
ATOM 2508 O O . SER A 1 305 ? 8.198 12.770 -15.857 1.00 86.62 305 SER A O 1
ATOM 2510 N N . MET A 1 306 ? 6.058 12.725 -16.559 1.00 86.56 306 MET A N 1
ATOM 2511 C CA . MET A 1 306 ? 5.830 11.274 -16.520 1.00 86.56 306 MET A CA 1
ATOM 2512 C C . MET A 1 306 ? 6.930 10.427 -17.188 1.00 86.56 306 MET A C 1
ATOM 2514 O O . MET A 1 306 ? 7.164 9.279 -16.811 1.00 86.56 306 MET A O 1
ATOM 2518 N N . PHE A 1 307 ? 7.604 10.968 -18.206 1.00 83.88 307 PHE A N 1
ATOM 2519 C CA . PHE A 1 307 ? 8.619 10.254 -18.990 1.00 83.88 307 PHE A CA 1
ATOM 2520 C C . PHE A 1 307 ? 10.000 10.919 -18.929 1.00 83.88 307 PHE A C 1
ATOM 2522 O O . PHE A 1 307 ? 10.768 10.833 -19.890 1.00 83.88 307 PHE A O 1
ATOM 2529 N N . GLN A 1 308 ? 10.320 11.577 -17.811 1.00 84.38 308 GLN A N 1
ATOM 2530 C CA . GLN A 1 308 ? 11.651 12.136 -17.581 1.00 84.38 308 GLN A CA 1
ATOM 2531 C C . GLN A 1 308 ? 12.737 11.056 -17.415 1.00 84.38 308 GLN A C 1
ATOM 2533 O O . GLN A 1 308 ? 12.466 9.851 -17.368 1.00 84.38 308 GLN A O 1
ATOM 2538 N N . GLU A 1 309 ? 13.996 11.492 -17.328 1.00 81.88 309 GLU A N 1
ATOM 2539 C CA . GLU A 1 309 ? 15.112 10.588 -17.061 1.00 81.88 309 GLU A CA 1
ATOM 2540 C C . GLU A 1 309 ? 14.967 9.874 -15.710 1.00 81.88 309 GLU A C 1
ATOM 2542 O O . GLU A 1 309 ? 14.471 10.418 -14.725 1.00 81.88 309 GLU A O 1
ATOM 2547 N N . VAL A 1 310 ? 15.431 8.623 -15.661 1.00 87.00 310 VAL A N 1
ATOM 2548 C CA . VAL A 1 310 ? 15.365 7.805 -14.447 1.00 87.00 310 VAL A CA 1
ATOM 2549 C C . VAL A 1 310 ? 16.269 8.402 -13.370 1.00 87.00 310 VAL A C 1
ATOM 2551 O O . VAL A 1 310 ? 17.485 8.469 -13.558 1.00 87.00 310 VAL A O 1
ATOM 2554 N N . ILE A 1 311 ? 15.679 8.734 -12.218 1.00 84.12 311 ILE A N 1
ATOM 2555 C CA . ILE A 1 311 ? 16.387 9.256 -11.042 1.00 84.12 311 ILE A CA 1
ATOM 2556 C C . ILE A 1 311 ? 17.452 8.248 -10.598 1.00 84.12 311 ILE A C 1
ATOM 2558 O O . ILE A 1 311 ? 17.149 7.093 -10.261 1.00 84.12 311 ILE A O 1
ATOM 2562 N N . LYS A 1 312 ? 18.714 8.677 -10.608 1.00 84.94 312 LYS A N 1
ATOM 2563 C CA . LYS A 1 312 ? 19.853 7.885 -10.130 1.00 84.94 312 LYS A CA 1
ATOM 2564 C C . LYS A 1 312 ? 19.988 8.004 -8.614 1.00 84.94 312 LYS A C 1
ATOM 2566 O O . LYS A 1 312 ? 19.386 8.859 -7.976 1.00 84.94 312 LYS A O 1
ATOM 2571 N N . HIS A 1 313 ? 20.786 7.128 -8.013 1.00 82.06 313 HIS A N 1
ATOM 2572 C CA . HIS A 1 313 ? 20.954 7.128 -6.561 1.00 82.06 313 HIS A CA 1
ATOM 2573 C C . HIS A 1 313 ? 2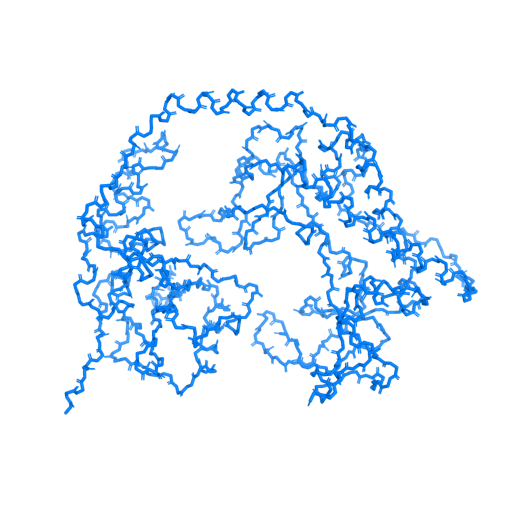1.594 8.400 -6.015 1.00 82.06 313 HIS A C 1
ATOM 2575 O O . HIS A 1 313 ? 21.212 8.837 -4.929 1.00 82.06 313 HIS A O 1
ATOM 2581 N N . GLU A 1 314 ? 22.541 8.984 -6.743 1.00 73.00 314 GLU A N 1
ATOM 2582 C CA . GLU A 1 314 ? 23.210 10.213 -6.318 1.00 73.00 314 GLU A CA 1
ATOM 2583 C C . GLU A 1 314 ? 22.229 11.391 -6.314 1.00 73.00 314 GLU A C 1
ATOM 2585 O O . GLU A 1 314 ? 22.266 12.207 -5.405 1.00 73.00 314 GLU A O 1
ATOM 2590 N N . GLN A 1 315 ? 21.277 11.381 -7.250 1.00 78.81 315 GLN A N 1
ATOM 2591 C CA . GLN A 1 315 ? 20.289 12.441 -7.446 1.00 78.81 315 GLN A CA 1
ATOM 2592 C C . GLN A 1 315 ? 19.119 12.389 -6.461 1.00 78.81 315 GLN A C 1
ATOM 2594 O O . GLN A 1 315 ? 18.227 13.218 -6.527 1.00 78.81 315 GLN A O 1
ATOM 2599 N N . ARG A 1 316 ? 19.058 11.405 -5.556 1.00 80.50 316 ARG A N 1
ATOM 2600 C CA . ARG A 1 316 ? 17.882 11.203 -4.686 1.00 80.50 316 ARG A CA 1
ATOM 2601 C C . ARG A 1 316 ? 17.571 12.383 -3.759 1.00 80.50 316 ARG A C 1
ATOM 2603 O O . ARG A 1 316 ? 16.478 12.431 -3.219 1.00 80.50 316 ARG A O 1
ATOM 2610 N N . PHE A 1 317 ? 18.550 13.249 -3.515 1.00 78.81 317 PHE A N 1
ATOM 2611 C CA . PHE A 1 317 ? 18.392 14.446 -2.691 1.00 78.81 317 PHE A CA 1
ATOM 2612 C C . PHE A 1 317 ? 18.066 15.691 -3.521 1.00 78.81 317 PHE A C 1
ATOM 2614 O O . PHE A 1 317 ? 17.749 16.722 -2.948 1.00 78.81 317 PHE A O 1
ATOM 2621 N N . ASP A 1 318 ? 18.117 15.578 -4.850 1.00 81.25 318 ASP A N 1
ATOM 2622 C CA . ASP A 1 318 ? 17.803 16.659 -5.788 1.00 81.25 318 ASP A CA 1
ATOM 2623 C C . ASP A 1 318 ? 16.300 16.702 -6.123 1.00 81.25 318 ASP A C 1
ATOM 2625 O O . ASP A 1 318 ? 15.865 17.540 -6.910 1.00 81.25 318 ASP A O 1
ATOM 2629 N N . TYR A 1 319 ? 15.519 15.756 -5.590 1.00 83.50 319 TYR A N 1
ATOM 2630 C CA . TYR A 1 319 ? 14.087 15.614 -5.833 1.00 83.50 319 TYR A CA 1
ATOM 2631 C C . TYR A 1 319 ? 13.324 15.600 -4.515 1.00 83.50 319 TYR A C 1
ATOM 2633 O O . TYR A 1 319 ? 13.673 14.853 -3.596 1.00 83.50 319 TYR A O 1
ATOM 2641 N N . ASP A 1 320 ? 12.232 16.355 -4.478 1.00 84.81 320 ASP A N 1
ATOM 2642 C CA . ASP A 1 320 ? 11.339 16.407 -3.329 1.00 84.81 320 ASP A CA 1
ATOM 2643 C C . ASP A 1 320 ? 10.541 15.112 -3.155 1.00 84.81 320 ASP A C 1
ATOM 2645 O O . ASP A 1 320 ? 10.270 14.366 -4.107 1.00 84.81 320 ASP A O 1
ATOM 2649 N N . ARG A 1 321 ? 10.159 14.849 -1.903 1.00 84.81 321 ARG A N 1
ATOM 2650 C CA . ARG A 1 321 ? 9.287 13.740 -1.510 1.00 84.81 321 ARG A CA 1
ATOM 2651 C C . ARG A 1 321 ? 7.891 14.280 -1.255 1.00 84.81 321 ARG A C 1
ATOM 2653 O O . ARG A 1 321 ? 7.676 15.049 -0.322 1.00 84.81 321 ARG A O 1
ATOM 2660 N N . VAL A 1 322 ? 6.943 13.834 -2.068 1.00 87.81 322 VAL A N 1
ATOM 2661 C CA . VAL A 1 322 ? 5.548 14.277 -2.018 1.00 87.81 322 VAL A CA 1
ATOM 2662 C C . VAL A 1 322 ? 4.620 13.075 -1.833 1.00 87.81 322 VAL A C 1
ATOM 2664 O O . VAL A 1 322 ? 4.983 11.957 -2.213 1.00 87.81 322 VAL A O 1
ATOM 2667 N N . PRO A 1 323 ? 3.409 13.247 -1.275 1.00 90.88 323 PRO A N 1
ATOM 2668 C CA . PRO A 1 323 ? 2.432 12.167 -1.211 1.00 90.88 323 PRO A CA 1
ATOM 2669 C C . PRO A 1 323 ? 2.147 11.572 -2.600 1.00 90.88 323 PRO A C 1
ATOM 2671 O O . PRO A 1 323 ? 1.832 12.293 -3.545 1.00 90.88 323 PRO A O 1
ATOM 2674 N N . ALA A 1 324 ? 2.198 10.246 -2.728 1.00 95.12 324 ALA A N 1
ATOM 2675 C CA . ALA A 1 324 ? 2.101 9.543 -4.009 1.00 95.12 324 ALA A CA 1
ATOM 2676 C C . ALA A 1 324 ? 0.778 9.808 -4.750 1.00 95.12 324 ALA A C 1
ATOM 2678 O O . ALA A 1 324 ? 0.749 9.842 -5.977 1.00 95.12 324 ALA A O 1
ATOM 2679 N N . VAL A 1 325 ? -0.316 10.030 -4.012 1.00 96.12 325 VAL A N 1
ATOM 2680 C CA . VAL A 1 325 ? -1.609 10.428 -4.591 1.00 96.12 325 VAL A CA 1
ATOM 2681 C C . VAL A 1 325 ? -1.551 11.840 -5.183 1.00 96.12 325 VAL A C 1
ATOM 2683 O O . VAL A 1 325 ? -2.109 12.056 -6.257 1.00 96.12 325 VAL A O 1
ATOM 2686 N N . LEU A 1 326 ? -0.864 12.782 -4.521 1.00 94.38 326 LEU A N 1
ATOM 2687 C CA . LEU A 1 326 ? -0.674 14.136 -5.053 1.00 94.38 326 LEU A CA 1
ATOM 2688 C C . LEU A 1 326 ? 0.183 14.086 -6.317 1.00 94.38 326 LEU A C 1
ATOM 2690 O O . LEU A 1 326 ? -0.215 14.642 -7.334 1.00 94.38 326 LEU A O 1
ATOM 2694 N N . GLU A 1 327 ? 1.284 13.333 -6.292 1.00 95.38 327 GLU A N 1
ATOM 2695 C CA . GLU A 1 327 ? 2.126 13.140 -7.477 1.00 95.38 327 GLU A CA 1
ATOM 2696 C C . GLU A 1 327 ? 1.342 12.519 -8.641 1.00 95.38 327 GLU A C 1
ATOM 2698 O O . GLU A 1 327 ? 1.454 12.965 -9.780 1.00 95.38 327 GLU A O 1
ATOM 2703 N N . LEU A 1 328 ? 0.493 11.521 -8.374 1.00 96.94 328 LEU A N 1
ATOM 2704 C CA . LEU A 1 328 ? -0.356 10.913 -9.400 1.00 96.94 328 LEU A CA 1
ATOM 2705 C C . LEU A 1 328 ? -1.318 11.928 -10.034 1.00 96.94 328 LEU A C 1
ATOM 2707 O O . LEU A 1 328 ? -1.488 11.920 -11.253 1.00 96.94 328 LEU A O 1
ATOM 2711 N N . CYS A 1 329 ? -1.926 12.804 -9.231 1.00 96.50 329 CYS A N 1
ATOM 2712 C CA . CYS A 1 329 ? -2.826 13.850 -9.723 1.00 96.50 329 CYS A CA 1
ATOM 2713 C C . CYS A 1 329 ? -2.073 14.954 -10.477 1.00 96.50 329 CYS A C 1
ATOM 2715 O O . CYS A 1 329 ? -2.544 15.410 -11.519 1.00 96.50 329 CYS A O 1
ATOM 2717 N N . TYR A 1 330 ? -0.880 15.325 -10.006 1.00 94.88 330 TYR A N 1
ATOM 2718 C CA . TYR A 1 330 ? 0.007 16.270 -10.682 1.00 94.88 330 TYR A CA 1
ATOM 2719 C C . TYR A 1 330 ? 0.388 15.763 -12.075 1.00 94.88 330 TYR A C 1
ATOM 2721 O O . TYR A 1 330 ? 0.148 16.429 -13.081 1.00 94.88 330 TYR A O 1
ATOM 2729 N N . GLN A 1 331 ? 0.870 14.518 -12.167 1.00 94.38 331 GLN A N 1
ATOM 2730 C CA . GLN A 1 331 ? 1.177 13.891 -13.455 1.00 94.38 331 GLN A CA 1
ATOM 2731 C C . GLN A 1 331 ? -0.064 13.728 -14.343 1.00 94.38 331 GLN A C 1
ATOM 2733 O O . GLN A 1 331 ? 0.057 13.628 -15.569 1.00 94.38 331 GLN A O 1
ATOM 2738 N N . ALA A 1 332 ? -1.259 13.723 -13.744 1.00 95.31 332 ALA A N 1
ATOM 2739 C CA . ALA A 1 332 ? -2.519 13.724 -14.467 1.00 95.31 332 ALA A CA 1
ATOM 2740 C C . ALA A 1 332 ? -2.919 15.079 -15.065 1.00 95.31 332 ALA A C 1
ATOM 2742 O O . ALA A 1 332 ? -3.844 15.114 -15.877 1.00 95.31 332 ALA A O 1
ATOM 2743 N N . GLY A 1 333 ? -2.167 16.143 -14.777 1.00 93.31 333 GLY A N 1
ATOM 2744 C CA . GLY A 1 333 ? -2.352 17.478 -15.340 1.00 93.31 333 GLY A CA 1
ATOM 2745 C C . GLY A 1 333 ? -3.122 18.431 -14.432 1.00 93.31 333 GLY A C 1
ATOM 2746 O O . GLY A 1 333 ? -3.638 19.427 -14.930 1.00 93.31 333 GLY A O 1
ATOM 2747 N N . VAL A 1 334 ? -3.239 18.121 -13.139 1.00 93.06 334 VAL A N 1
ATOM 2748 C CA . VAL A 1 334 ? -3.783 19.060 -12.152 1.00 93.06 334 VAL A CA 1
ATOM 2749 C C . VAL A 1 334 ? -2.671 19.977 -11.665 1.00 93.06 334 VAL A C 1
ATOM 2751 O O . VAL A 1 334 ? -1.595 19.511 -11.291 1.00 93.06 334 VAL A O 1
ATOM 2754 N N . GLU A 1 335 ? -2.943 21.276 -11.647 1.00 86.31 335 GLU A N 1
ATOM 2755 C CA . GLU A 1 335 ? -2.065 22.259 -11.022 1.00 86.31 335 GLU A CA 1
ATOM 2756 C C . GLU A 1 335 ? -2.218 22.159 -9.502 1.00 86.31 335 GLU A C 1
ATOM 2758 O O . GLU A 1 335 ? -3.307 22.338 -8.959 1.00 86.31 335 GLU A O 1
ATOM 2763 N N . ILE A 1 336 ? -1.126 21.821 -8.819 1.00 80.56 336 ILE A N 1
ATOM 2764 C CA . ILE A 1 336 ? -1.085 21.701 -7.361 1.00 80.56 336 ILE A CA 1
ATOM 2765 C C . ILE A 1 336 ? -0.247 22.869 -6.830 1.00 80.56 336 ILE A C 1
ATOM 2767 O O . ILE A 1 336 ? 0.899 23.005 -7.264 1.00 80.56 336 ILE A O 1
ATOM 2771 N N . PRO A 1 337 ? -0.771 23.698 -5.906 1.00 74.94 337 PRO A N 1
ATOM 2772 C CA . PRO A 1 337 ? 0.006 24.767 -5.283 1.00 74.94 337 PRO A CA 1
ATOM 2773 C C . PRO A 1 337 ? 1.283 24.231 -4.621 1.00 74.94 337 PRO A C 1
ATOM 2775 O O . PRO A 1 337 ? 1.253 23.179 -3.978 1.00 74.94 337 PRO A O 1
ATOM 2778 N N . GLU A 1 338 ? 2.398 24.961 -4.723 1.00 62.47 338 GLU A N 1
ATOM 2779 C CA . GLU A 1 338 ? 3.693 24.539 -4.153 1.00 62.47 338 GLU A CA 1
ATOM 2780 C C . GLU A 1 338 ? 3.639 24.320 -2.626 1.00 62.47 338 GLU A C 1
ATOM 2782 O O . GLU A 1 338 ? 4.337 23.462 -2.081 1.00 62.47 338 GLU A O 1
ATOM 2787 N N . GLU A 1 339 ? 2.734 25.012 -1.931 1.00 60.31 339 GLU A N 1
ATOM 2788 C CA . GLU A 1 339 ? 2.442 24.820 -0.502 1.00 60.31 339 GLU A CA 1
ATOM 2789 C C . GLU A 1 339 ? 1.912 23.407 -0.190 1.00 60.31 339 GLU A C 1
ATOM 2791 O O . GLU A 1 339 ? 2.200 22.833 0.860 1.00 60.31 339 GLU A O 1
ATOM 2796 N N . CYS A 1 340 ? 1.168 22.794 -1.115 1.00 61.62 340 CYS A N 1
ATOM 2797 C CA . CYS A 1 340 ? 0.667 21.426 -0.974 1.00 61.62 340 CYS A CA 1
ATOM 2798 C C . CYS A 1 340 ? 1.728 20.364 -1.316 1.00 61.62 340 CYS A C 1
ATOM 2800 O O . CYS A 1 340 ? 1.596 19.217 -0.888 1.00 61.62 340 CYS A O 1
ATOM 2802 N N . LEU A 1 341 ? 2.768 20.730 -2.075 1.00 56.34 341 LEU A N 1
ATOM 2803 C CA . LEU A 1 341 ? 3.892 19.853 -2.430 1.00 56.34 341 LEU A CA 1
ATOM 2804 C C . LEU A 1 341 ? 4.969 19.831 -1.332 1.00 56.34 341 LEU A C 1
ATOM 2806 O O . LEU A 1 341 ? 5.554 18.788 -1.062 1.00 56.34 341 LEU A O 1
ATOM 2810 N N . SER A 1 342 ? 5.195 20.962 -0.663 1.00 50.62 342 SER A N 1
ATOM 2811 C CA . SER A 1 342 ? 6.206 21.133 0.394 1.00 50.62 342 SER A CA 1
ATOM 2812 C C . SER A 1 342 ? 5.763 20.634 1.777 1.00 50.62 342 SER A C 1
ATOM 2814 O O . SER A 1 342 ? 6.599 20.256 2.602 1.00 50.62 342 SER A O 1
ATOM 2816 N N . ASN A 1 343 ? 4.455 20.559 2.036 1.00 46.09 343 ASN A N 1
ATOM 2817 C CA . ASN A 1 343 ? 3.911 20.043 3.291 1.00 46.09 343 ASN A CA 1
ATOM 2818 C C . ASN A 1 343 ? 3.879 18.501 3.320 1.00 46.09 343 ASN A C 1
ATOM 2820 O O . ASN A 1 343 ? 2.823 17.869 3.343 1.00 46.09 343 ASN A O 1
ATOM 2824 N N . SER A 1 344 ? 5.055 17.871 3.415 1.00 42.31 344 SER A N 1
ATOM 2825 C CA . SER A 1 344 ? 5.193 16.455 3.816 1.00 42.31 344 SER A CA 1
ATOM 2826 C C . SER A 1 344 ? 4.791 16.223 5.286 1.00 42.31 344 SER A C 1
ATOM 2828 O O . SER A 1 344 ? 4.783 15.093 5.774 1.00 42.31 344 SER A O 1
ATOM 2830 N N . ARG A 1 345 ? 4.455 17.289 6.021 1.00 43.72 345 ARG A N 1
ATOM 2831 C CA . ARG A 1 345 ? 3.933 17.238 7.383 1.00 43.72 345 ARG A CA 1
ATOM 2832 C C . ARG A 1 345 ? 2.516 17.785 7.368 1.00 43.72 345 ARG A C 1
ATOM 2834 O O . ARG A 1 345 ? 2.303 18.975 7.175 1.00 43.72 345 ARG A O 1
ATOM 2841 N N . LEU A 1 346 ? 1.552 16.896 7.591 1.00 46.28 346 LEU A N 1
ATOM 2842 C CA . LEU A 1 346 ? 0.266 17.260 8.177 1.00 46.28 346 LEU A CA 1
ATOM 2843 C C . LEU A 1 346 ? 0.564 17.835 9.565 1.00 46.28 346 LEU A C 1
ATOM 2845 O O . LEU A 1 346 ? 0.473 17.128 10.569 1.00 46.28 346 LEU A O 1
ATOM 2849 N N . ASP A 1 347 ? 1.001 19.090 9.620 1.00 35.91 347 ASP A N 1
ATOM 2850 C CA . ASP A 1 347 ? 0.978 19.832 10.861 1.00 35.91 347 ASP A CA 1
ATOM 2851 C C . ASP A 1 347 ? -0.496 19.981 11.214 1.00 35.91 347 ASP A C 1
ATOM 2853 O O . ASP A 1 347 ? -1.282 20.657 10.548 1.00 35.91 347 ASP A O 1
ATOM 2857 N N . THR A 1 348 ? -0.879 19.236 12.246 1.00 38.56 348 THR A N 1
ATOM 2858 C CA . THR A 1 348 ? -2.088 19.465 13.025 1.00 38.56 348 THR A CA 1
ATOM 2859 C C . THR A 1 348 ? -2.274 20.975 13.157 1.00 38.56 348 THR A C 1
ATOM 2861 O O . THR A 1 348 ? -1.324 21.638 13.590 1.00 38.56 348 THR A O 1
ATOM 2864 N N . PRO A 1 349 ? -3.449 21.541 12.826 1.00 36.59 349 PRO A N 1
ATOM 2865 C CA . PRO A 1 349 ? -3.715 22.928 13.158 1.00 36.59 349 PRO A CA 1
ATOM 2866 C C . PRO A 1 349 ? -3.399 23.098 14.644 1.00 36.59 349 PRO A C 1
ATOM 2868 O O . PRO A 1 349 ? -3.915 22.335 15.468 1.00 36.59 349 PRO A O 1
ATOM 2871 N N . LYS A 1 350 ? -2.512 24.042 14.989 1.00 35.03 350 LYS A N 1
ATOM 2872 C CA . LYS A 1 350 ? -2.421 24.537 16.363 1.00 35.03 350 LYS A CA 1
ATOM 2873 C C . LYS A 1 350 ? -3.822 25.030 16.693 1.00 35.03 350 LYS A C 1
ATOM 2875 O O . LYS A 1 350 ? -4.254 26.050 16.172 1.00 35.03 350 LYS A O 1
ATOM 2880 N N . GLY A 1 351 ? -4.556 24.222 17.449 1.00 37.47 351 GLY A N 1
ATOM 2881 C CA . GLY A 1 351 ? -5.891 24.569 17.881 1.00 37.47 351 GLY A CA 1
ATOM 2882 C C . GLY A 1 351 ? -5.784 25.775 18.791 1.00 37.47 351 GLY A C 1
ATOM 2883 O O . GLY A 1 351 ? -5.249 25.662 19.893 1.00 37.47 351 GLY A O 1
ATOM 2884 N N . ASP A 1 352 ? -6.310 26.906 18.333 1.00 36.22 352 ASP A N 1
ATOM 2885 C CA . ASP A 1 352 ? -6.874 27.878 19.252 1.00 36.22 352 ASP A CA 1
ATOM 2886 C C . ASP A 1 352 ? -7.886 27.138 20.130 1.00 36.22 352 ASP A C 1
ATOM 2888 O O . ASP A 1 352 ? -8.657 26.302 19.645 1.00 36.22 352 ASP A O 1
ATOM 2892 N N . GLY A 1 353 ? -7.816 27.388 21.437 1.00 38.47 353 GLY A N 1
ATOM 2893 C CA . GLY A 1 353 ? -8.586 26.725 22.488 1.00 38.47 353 GLY A CA 1
ATOM 2894 C C . GLY A 1 353 ? -10.085 27.025 22.446 1.00 38.47 353 GLY A C 1
ATOM 2895 O O . GLY A 1 353 ? -10.654 27.469 23.439 1.00 38.47 353 GLY A O 1
ATOM 2896 N N . ALA A 1 354 ? -10.738 26.777 21.314 1.00 40.75 354 ALA A N 1
ATOM 2897 C CA . ALA A 1 354 ? -12.181 26.763 21.207 1.00 40.75 354 ALA A CA 1
ATOM 2898 C C . ALA A 1 354 ? -12.699 25.476 21.859 1.00 40.75 354 ALA A C 1
ATOM 2900 O O . ALA A 1 354 ? -12.521 24.368 21.350 1.00 40.75 354 ALA A O 1
ATOM 2901 N N . VAL A 1 355 ? -13.313 25.644 23.029 1.00 43.56 355 VAL A N 1
ATOM 2902 C CA . VAL A 1 355 ? -14.085 24.619 23.732 1.00 43.56 355 VAL A CA 1
ATOM 2903 C C . VAL A 1 355 ? -15.094 24.023 22.748 1.00 43.56 355 VAL A C 1
ATOM 2905 O O . VAL A 1 355 ? -15.975 24.725 22.258 1.00 43.56 355 VAL A O 1
ATOM 2908 N N . ALA A 1 356 ? -14.933 22.739 22.423 1.00 49.25 356 ALA A N 1
ATOM 2909 C CA . ALA A 1 356 ? -15.822 22.030 21.515 1.00 49.25 356 ALA A CA 1
ATOM 2910 C C . ALA A 1 356 ? -17.224 21.947 22.134 1.00 49.25 356 ALA A C 1
ATOM 2912 O O . ALA A 1 356 ? -17.427 21.287 23.155 1.00 49.25 356 ALA A O 1
ATOM 2913 N N . THR A 1 357 ? -18.191 22.618 21.517 1.00 55.47 357 THR A N 1
ATOM 2914 C CA . THR A 1 357 ? -19.611 22.381 21.765 1.00 55.47 357 THR A CA 1
ATOM 2915 C C . THR A 1 357 ? -19.935 20.917 21.439 1.00 55.47 357 THR A C 1
ATOM 2917 O O . THR A 1 357 ? -19.476 20.416 20.408 1.00 55.47 357 THR A O 1
ATOM 2920 N N . PRO A 1 358 ? -20.693 20.196 22.288 1.00 59.84 358 PRO A N 1
ATOM 2921 C CA . PRO A 1 358 ? -21.112 18.833 21.985 1.00 59.84 358 PRO A CA 1
ATOM 2922 C C . PRO A 1 358 ? -21.937 18.833 20.697 1.00 59.84 358 PRO A C 1
ATOM 2924 O O . PRO A 1 358 ? -23.005 19.440 20.643 1.00 59.84 358 PRO A O 1
ATOM 2927 N N . LEU A 1 359 ? -21.415 18.189 19.655 1.00 65.88 359 LEU A N 1
ATOM 2928 C CA . LEU A 1 359 ? -22.107 18.050 18.377 1.00 65.88 359 LEU A CA 1
ATOM 2929 C C . LEU A 1 359 ? -23.348 17.181 18.542 1.00 65.88 359 LEU A C 1
ATOM 2931 O O . LEU A 1 359 ? -23.354 16.217 19.315 1.00 65.88 359 LEU A O 1
ATOM 2935 N N . SER A 1 360 ? -24.382 17.497 17.773 1.00 82.25 360 SER A N 1
ATOM 2936 C CA . SER A 1 360 ? -25.568 16.653 17.702 1.00 82.25 360 SER A CA 1
ATOM 2937 C C . SER A 1 360 ? -25.244 15.307 17.040 1.00 82.25 360 SER A C 1
ATOM 2939 O O . SER A 1 360 ? -24.329 15.179 16.219 1.00 82.25 360 SER A O 1
ATOM 2941 N N . SER A 1 361 ? -26.033 14.279 17.365 1.00 84.00 361 SER A N 1
ATOM 2942 C CA . SER A 1 361 ? -25.903 12.959 16.734 1.00 84.00 361 SER A CA 1
ATOM 2943 C C . SER A 1 361 ? -26.100 13.011 15.210 1.00 84.00 361 SER A C 1
ATOM 2945 O O . SER A 1 361 ? -25.550 12.172 14.498 1.00 84.00 361 SER A O 1
ATOM 2947 N N . GLU A 1 362 ? -26.869 13.979 14.704 1.00 87.00 362 GLU A N 1
ATOM 2948 C CA . GLU A 1 362 ? -27.133 14.157 13.271 1.00 87.00 362 GLU A CA 1
ATOM 2949 C C . GLU A 1 362 ? -25.923 14.738 12.528 1.00 87.00 362 GLU A C 1
ATOM 2951 O O . GLU A 1 362 ? -25.565 14.262 11.447 1.00 87.00 362 GLU A O 1
ATOM 2956 N N . GLU A 1 363 ? -25.236 15.718 13.121 1.00 88.69 363 GLU A N 1
ATOM 2957 C CA . GLU A 1 363 ? -24.010 16.287 12.551 1.00 88.69 363 GLU A CA 1
ATOM 2958 C C . GLU A 1 363 ? -22.890 15.247 12.488 1.00 88.69 363 GLU A C 1
ATOM 2960 O O . GLU A 1 363 ? -22.209 15.134 11.465 1.00 88.69 363 GLU A O 1
ATOM 2965 N N . LEU A 1 364 ? -22.734 14.442 13.547 1.00 92.81 364 LEU A N 1
ATOM 2966 C CA . LEU A 1 364 ? -21.743 13.367 13.587 1.00 92.81 364 LEU A CA 1
ATOM 2967 C C . LEU A 1 364 ? -22.007 12.323 12.490 1.00 92.81 364 LEU A C 1
ATOM 2969 O O . LEU A 1 364 ? -21.085 11.959 11.757 1.00 92.81 364 LEU A O 1
ATOM 2973 N N . HIS A 1 365 ? -23.269 11.912 12.323 1.00 95.56 365 HIS A N 1
ATOM 2974 C CA . HIS A 1 365 ? -23.693 11.006 11.253 1.00 95.56 365 HIS A CA 1
ATOM 2975 C C . HIS A 1 365 ? -23.394 11.577 9.857 1.00 95.56 365 HIS A C 1
ATOM 2977 O O . HIS A 1 365 ? -22.828 10.887 9.007 1.00 95.56 365 HIS A O 1
ATOM 2983 N N . SER A 1 366 ? -23.722 12.850 9.621 1.00 96.31 366 SER A N 1
ATOM 2984 C CA . SER A 1 366 ? -23.477 13.530 8.342 1.00 96.31 366 SER A CA 1
ATOM 2985 C C . SER A 1 366 ? -21.985 13.618 8.003 1.00 96.31 366 SER A C 1
ATOM 2987 O O . SER A 1 366 ? -21.577 13.321 6.876 1.00 96.31 366 SER A O 1
ATOM 2989 N N . VAL A 1 367 ? -21.140 13.980 8.977 1.00 96.81 367 VAL A N 1
ATOM 2990 C CA . VAL A 1 367 ? -19.679 13.990 8.794 1.00 96.81 367 VAL A CA 1
ATOM 2991 C C . VAL A 1 367 ? -19.172 12.585 8.483 1.00 96.81 367 VAL A C 1
ATOM 2993 O O . VAL A 1 367 ? -18.395 12.413 7.542 1.00 96.81 367 VAL A O 1
ATOM 2996 N N . ALA A 1 368 ? -19.640 11.573 9.212 1.00 97.94 368 ALA A N 1
ATOM 2997 C CA . ALA A 1 368 ? -19.240 10.190 8.999 1.00 97.94 368 ALA A CA 1
ATOM 2998 C C . ALA A 1 368 ? -19.606 9.680 7.601 1.00 97.94 368 ALA A C 1
ATOM 3000 O O . ALA A 1 368 ? -18.774 9.062 6.937 1.00 97.94 368 ALA A O 1
ATOM 3001 N N . GLN A 1 369 ? -20.816 9.983 7.123 1.00 98.38 369 GLN A N 1
ATOM 3002 C CA . GLN A 1 369 ? -21.250 9.587 5.786 1.00 98.38 369 GLN A CA 1
ATOM 3003 C C . GLN A 1 369 ? -20.401 10.261 4.701 1.00 98.38 369 GLN A C 1
ATOM 3005 O O . GLN A 1 369 ? -19.857 9.570 3.842 1.00 98.38 369 GLN A O 1
ATOM 3010 N N . ARG A 1 370 ? -20.187 11.583 4.790 1.00 98.31 370 ARG A N 1
ATOM 3011 C CA . ARG A 1 370 ? -19.322 12.314 3.845 1.00 98.31 370 ARG A CA 1
ATOM 3012 C C . ARG A 1 370 ? -17.886 11.790 3.843 1.00 98.31 370 ARG A C 1
ATOM 3014 O O . ARG A 1 370 ? -17.274 11.694 2.783 1.00 98.31 370 ARG A O 1
ATOM 3021 N N . THR A 1 371 ? -17.358 11.432 5.012 1.00 98.50 371 THR A N 1
ATOM 3022 C CA . THR A 1 371 ? -16.002 10.876 5.160 1.00 98.50 371 THR A CA 1
ATOM 3023 C C . THR A 1 371 ? -15.890 9.508 4.489 1.00 98.50 371 THR A C 1
ATOM 3025 O O . THR A 1 371 ? -14.921 9.237 3.776 1.00 98.50 371 THR A O 1
ATOM 3028 N N . LEU A 1 372 ? -16.897 8.651 4.673 1.00 98.56 372 LEU A N 1
ATOM 3029 C CA . LEU A 1 372 ? -16.943 7.329 4.057 1.00 98.56 372 LEU A CA 1
ATOM 3030 C C . LEU A 1 372 ? -17.089 7.412 2.532 1.00 98.56 372 LEU A C 1
ATOM 3032 O O . LEU A 1 372 ? -16.402 6.690 1.810 1.00 98.56 372 LEU A O 1
ATOM 3036 N N . ASP A 1 373 ? -17.920 8.326 2.034 1.00 98.50 373 ASP A N 1
ATOM 3037 C CA . ASP A 1 373 ? -18.067 8.568 0.597 1.00 98.50 373 ASP A CA 1
ATOM 3038 C C . ASP A 1 373 ? -16.763 9.119 -0.005 1.00 98.50 373 ASP A C 1
ATOM 3040 O O . ASP A 1 373 ? -16.344 8.707 -1.089 1.00 98.50 373 ASP A O 1
ATOM 3044 N N . ALA A 1 374 ? -16.066 10.004 0.715 1.00 98.69 374 ALA A N 1
ATOM 3045 C CA . ALA A 1 374 ? -14.759 10.521 0.317 1.00 98.69 374 ALA A CA 1
ATOM 3046 C C . ALA A 1 374 ? -13.695 9.410 0.234 1.00 98.69 374 ALA A C 1
ATOM 3048 O O . ALA A 1 374 ? -12.947 9.350 -0.742 1.00 98.69 374 ALA A O 1
ATOM 3049 N N . TRP A 1 375 ? -13.668 8.479 1.193 1.00 98.38 375 TRP A N 1
ATOM 3050 C CA . TRP A 1 375 ? -12.805 7.289 1.153 1.00 98.38 375 TRP A CA 1
ATOM 3051 C C . TRP A 1 375 ? -13.037 6.431 -0.098 1.00 98.38 375 TRP A C 1
ATOM 3053 O O . TRP A 1 375 ? -12.085 6.013 -0.767 1.00 98.38 375 TRP A O 1
ATOM 3063 N N . GLU A 1 376 ? -14.301 6.190 -0.436 1.00 98.06 376 GLU A N 1
ATOM 3064 C CA . GLU A 1 376 ? -14.694 5.403 -1.605 1.00 98.06 376 GLU A CA 1
ATOM 3065 C C . GLU A 1 376 ? -14.311 6.097 -2.915 1.00 98.06 376 GLU A C 1
ATOM 3067 O O . GLU A 1 376 ? -13.695 5.483 -3.795 1.00 98.06 376 GLU A O 1
ATOM 3072 N N . ASN A 1 377 ? -14.620 7.390 -3.018 1.00 98.31 377 ASN A N 1
ATOM 3073 C CA . ASN A 1 377 ? -14.330 8.206 -4.193 1.00 98.31 377 ASN A CA 1
ATOM 3074 C C . ASN A 1 377 ? -12.826 8.361 -4.423 1.00 98.31 377 ASN A C 1
ATOM 3076 O O . ASN A 1 377 ? -12.370 8.217 -5.558 1.00 98.31 377 ASN A O 1
ATOM 3080 N N . LEU A 1 378 ? -12.043 8.568 -3.359 1.00 98.38 378 LEU A N 1
ATOM 3081 C CA . LEU A 1 378 ? -10.584 8.631 -3.419 1.00 98.38 378 LEU A CA 1
ATOM 3082 C C . LEU A 1 378 ? -10.009 7.355 -4.041 1.00 98.38 378 LEU A C 1
ATOM 3084 O O . LEU A 1 378 ? -9.251 7.406 -5.011 1.00 98.38 378 LEU A O 1
ATOM 3088 N N . ARG A 1 379 ? -10.395 6.191 -3.510 1.00 97.94 379 ARG A N 1
ATOM 3089 C CA . ARG A 1 379 ? -9.871 4.897 -3.967 1.00 97.94 379 ARG A CA 1
ATOM 3090 C C . ARG A 1 379 ? -10.297 4.571 -5.394 1.00 97.94 379 ARG A C 1
ATOM 3092 O O . ARG A 1 379 ? -9.476 4.094 -6.178 1.00 97.94 379 ARG A O 1
ATOM 3099 N N . LEU A 1 380 ? -11.549 4.857 -5.751 1.00 97.88 380 LEU A N 1
ATOM 3100 C CA . LEU A 1 380 ? -12.051 4.679 -7.113 1.00 97.88 380 LEU A CA 1
ATOM 3101 C C . LEU A 1 380 ? -11.348 5.615 -8.107 1.00 97.88 380 LEU A C 1
ATOM 3103 O O . LEU A 1 380 ? -10.980 5.194 -9.203 1.00 97.88 380 LEU A O 1
ATOM 3107 N N . GLY A 1 381 ? -11.140 6.876 -7.734 1.00 98.19 381 GLY A N 1
ATOM 3108 C CA . GLY A 1 381 ? -10.424 7.853 -8.548 1.00 98.19 381 GLY A CA 1
ATOM 3109 C C . GLY A 1 381 ? -8.973 7.440 -8.792 1.00 98.19 381 GLY A C 1
ATOM 3110 O O . GLY A 1 381 ? -8.531 7.392 -9.940 1.00 98.19 381 GLY A O 1
ATOM 3111 N N . VAL A 1 382 ? -8.258 7.027 -7.740 1.00 98.38 382 VAL A N 1
ATOM 3112 C CA . VAL A 1 382 ? -6.893 6.484 -7.856 1.00 98.38 382 VAL A CA 1
ATOM 3113 C C . VAL A 1 382 ? -6.872 5.258 -8.768 1.00 98.38 382 VAL A C 1
ATOM 3115 O O . VAL A 1 382 ? -6.005 5.161 -9.635 1.00 98.38 382 VAL A O 1
ATOM 3118 N N . GLN A 1 383 ? -7.851 4.354 -8.652 1.00 98.00 383 GLN A N 1
ATOM 3119 C CA . GLN A 1 383 ? -7.967 3.204 -9.550 1.00 98.00 383 GLN A CA 1
ATOM 3120 C C . GLN A 1 383 ? -8.077 3.631 -11.018 1.00 98.00 383 GLN A C 1
ATOM 3122 O O . GLN A 1 383 ? -7.347 3.104 -11.857 1.00 98.00 383 GLN A O 1
ATOM 3127 N N . LYS A 1 384 ? -8.954 4.595 -11.330 1.00 97.19 384 LYS A N 1
ATOM 3128 C CA . LYS A 1 384 ? -9.126 5.134 -12.689 1.00 97.19 384 LYS A CA 1
ATOM 3129 C C . LYS A 1 384 ? -7.830 5.757 -13.210 1.00 97.19 384 LYS A C 1
ATOM 3131 O O . LYS A 1 384 ? -7.437 5.480 -14.341 1.00 97.19 384 LYS A O 1
ATOM 3136 N N . LEU A 1 385 ? -7.130 6.534 -12.382 1.00 97.38 385 LEU A N 1
ATOM 3137 C CA . LEU A 1 385 ? -5.850 7.137 -12.757 1.00 97.38 385 LEU A CA 1
ATOM 3138 C C . LEU A 1 385 ? -4.773 6.072 -13.025 1.00 97.38 385 LEU A C 1
ATOM 3140 O O . LEU A 1 385 ? -4.093 6.155 -14.044 1.00 97.38 385 LEU A O 1
ATOM 3144 N N . LEU A 1 386 ? -4.669 5.019 -12.208 1.00 96.25 386 LEU A N 1
ATOM 3145 C CA . LEU A 1 386 ? -3.704 3.916 -12.393 1.00 96.25 386 LEU A CA 1
ATOM 3146 C C . LEU A 1 386 ? -3.952 3.050 -13.649 1.00 96.25 386 LEU A C 1
ATOM 3148 O O . LEU A 1 386 ? -3.102 2.231 -14.033 1.00 96.25 386 LEU A O 1
ATOM 3152 N N . LEU A 1 387 ? -5.106 3.200 -14.310 1.00 92.25 387 LEU A N 1
ATOM 3153 C CA . LEU A 1 387 ? -5.356 2.600 -15.625 1.00 92.25 387 LEU A CA 1
ATOM 3154 C C . LEU A 1 387 ? -4.664 3.370 -16.758 1.00 92.25 387 LEU A C 1
ATOM 3156 O O . LEU A 1 387 ? -4.331 2.764 -17.776 1.00 92.25 387 LEU A O 1
ATOM 3160 N N . VAL A 1 388 ? -4.426 4.673 -16.581 1.00 92.00 388 VAL A N 1
ATOM 3161 C CA . VAL A 1 388 ? -3.902 5.583 -17.618 1.00 92.00 388 VAL A CA 1
ATOM 3162 C C . VAL A 1 388 ? -2.461 6.015 -17.334 1.00 92.00 388 VAL A C 1
ATOM 3164 O O . VAL A 1 388 ? -1.628 6.095 -18.244 1.00 92.00 388 VAL A O 1
ATOM 3167 N N . TYR A 1 389 ? -2.153 6.268 -16.067 1.00 93.69 389 TYR A N 1
ATOM 3168 C CA . TYR A 1 389 ? -0.873 6.773 -15.595 1.00 93.69 389 TYR A CA 1
ATOM 3169 C C . TYR A 1 389 ? -0.071 5.626 -14.980 1.00 93.69 389 TYR A C 1
ATOM 3171 O O . TYR A 1 389 ? -0.519 5.001 -14.015 1.00 93.69 389 TYR A O 1
ATOM 3179 N N . PRO A 1 390 ? 1.099 5.285 -15.548 1.00 91.56 390 PRO A N 1
ATOM 3180 C CA . PRO A 1 390 ? 1.893 4.191 -15.028 1.00 91.56 390 PRO A CA 1
ATOM 3181 C C . PRO A 1 390 ? 2.495 4.569 -13.675 1.00 91.56 390 PRO A C 1
ATOM 3183 O O . PRO A 1 390 ? 3.125 5.610 -13.535 1.00 91.56 390 PRO A O 1
ATOM 3186 N N . ALA A 1 391 ? 2.358 3.670 -12.709 1.00 96.25 391 ALA A N 1
ATOM 3187 C CA . ALA A 1 391 ? 3.025 3.760 -11.422 1.00 96.25 391 ALA A CA 1
ATOM 3188 C C . ALA A 1 391 ? 3.652 2.411 -11.057 1.00 96.25 391 ALA A C 1
ATOM 3190 O O . ALA A 1 391 ? 3.187 1.336 -11.469 1.00 96.25 391 ALA A O 1
ATOM 3191 N N . LYS A 1 392 ? 4.740 2.480 -10.296 1.00 94.56 392 LYS A N 1
ATOM 3192 C CA . LYS A 1 392 ? 5.528 1.347 -9.832 1.00 94.56 392 LYS A CA 1
ATOM 3193 C C . LYS A 1 392 ? 5.636 1.371 -8.321 1.00 94.56 392 LYS A C 1
ATOM 3195 O O . LYS A 1 392 ? 5.792 2.427 -7.725 1.00 94.56 392 LYS A O 1
ATOM 3200 N N . VAL A 1 393 ? 5.614 0.194 -7.723 1.00 93.81 393 VAL A N 1
ATOM 3201 C CA . VAL A 1 393 ? 5.894 -0.000 -6.301 1.00 93.81 393 VAL A CA 1
ATOM 3202 C C . VAL A 1 393 ? 7.001 -1.032 -6.161 1.00 93.81 393 VAL A C 1
ATOM 3204 O O . VAL A 1 393 ? 7.140 -1.931 -7.000 1.00 93.81 393 VAL A O 1
ATOM 3207 N N . CYS A 1 394 ? 7.815 -0.888 -5.125 1.00 88.00 394 CYS A N 1
ATOM 3208 C CA . CYS A 1 394 ? 8.776 -1.914 -4.773 1.00 88.00 394 CYS A CA 1
ATOM 3209 C C . CYS A 1 394 ? 8.046 -3.139 -4.203 1.00 88.00 394 CYS A C 1
ATOM 3211 O O . CYS A 1 394 ? 7.237 -3.021 -3.287 1.00 88.00 394 CYS A O 1
ATOM 3213 N N . GLU A 1 395 ? 8.374 -4.338 -4.679 1.00 82.69 395 GLU A N 1
ATOM 3214 C CA . GLU A 1 395 ? 7.796 -5.583 -4.151 1.00 82.69 395 GLU A CA 1
ATOM 3215 C C . GLU A 1 395 ? 8.098 -5.805 -2.664 1.00 82.69 395 GLU A C 1
ATOM 3217 O O . GLU A 1 395 ? 7.384 -6.541 -1.988 1.00 82.69 395 GLU A O 1
ATOM 3222 N N . HIS A 1 396 ? 9.137 -5.152 -2.145 1.00 74.56 396 HIS A N 1
ATOM 3223 C CA . HIS A 1 396 ? 9.710 -5.492 -0.850 1.00 74.56 396 HIS A CA 1
ATOM 3224 C C . HIS A 1 396 ? 9.668 -4.351 0.173 1.00 74.56 396 HIS A C 1
ATOM 3226 O O . HIS A 1 396 ? 9.702 -4.605 1.372 1.00 74.56 396 HIS A O 1
ATOM 3232 N N . CYS A 1 397 ? 9.569 -3.091 -0.254 1.00 81.12 397 CYS A N 1
ATOM 3233 C CA . CYS A 1 397 ? 9.471 -1.946 0.657 1.00 81.12 397 CYS A CA 1
ATOM 3234 C C . CYS A 1 397 ? 8.310 -1.027 0.268 1.00 81.12 397 CYS A C 1
ATOM 3236 O O . CYS A 1 397 ? 7.724 -1.184 -0.795 1.00 81.12 397 CYS A O 1
ATOM 3238 N N . SER A 1 398 ? 7.987 -0.055 1.117 1.00 81.69 398 SER A N 1
ATOM 3239 C CA . SER A 1 398 ? 6.893 0.909 0.912 1.00 81.69 398 SER A CA 1
ATOM 3240 C C . SER A 1 398 ? 7.210 2.005 -0.116 1.00 81.69 398 SER A C 1
ATOM 3242 O O . SER A 1 398 ? 6.648 3.091 -0.046 1.00 81.69 398 SER A O 1
ATOM 3244 N N . GLU A 1 399 ? 8.150 1.760 -1.029 1.00 90.38 399 GLU A N 1
ATOM 3245 C CA . GLU A 1 399 ? 8.598 2.774 -1.983 1.00 90.38 399 GLU A CA 1
ATOM 3246 C C . GLU A 1 399 ? 7.708 2.762 -3.227 1.00 90.38 399 GLU A C 1
ATOM 3248 O O . GLU A 1 399 ? 7.543 1.710 -3.855 1.00 90.38 399 GLU A O 1
ATOM 3253 N N . VAL A 1 400 ? 7.180 3.931 -3.594 1.00 94.62 400 VAL A N 1
ATOM 3254 C CA . VAL A 1 400 ? 6.291 4.132 -4.743 1.00 94.62 400 VAL A CA 1
ATOM 3255 C C . VAL A 1 400 ? 6.899 5.154 -5.699 1.00 94.62 400 VAL A C 1
ATOM 3257 O O . VAL A 1 400 ? 7.471 6.163 -5.300 1.00 94.62 400 VAL A O 1
ATOM 3260 N N . HIS A 1 401 ? 6.749 4.912 -6.996 1.00 96.00 401 HIS A N 1
ATOM 3261 C CA . HIS A 1 401 ? 7.192 5.789 -8.068 1.00 96.00 401 HIS A CA 1
ATOM 3262 C C . HIS A 1 401 ? 6.076 5.989 -9.094 1.00 96.00 401 HIS A C 1
ATOM 3264 O O . HIS A 1 401 ? 5.655 5.031 -9.746 1.00 96.00 401 HIS A O 1
ATOM 3270 N N . ILE A 1 402 ? 5.623 7.226 -9.285 1.00 96.25 402 ILE A N 1
ATOM 3271 C CA . ILE A 1 402 ? 4.626 7.569 -10.309 1.00 96.25 402 ILE A CA 1
ATOM 3272 C C . ILE A 1 402 ? 5.320 7.736 -11.665 1.00 96.25 402 ILE A C 1
ATOM 3274 O O . ILE A 1 402 ? 5.610 8.833 -12.121 1.00 96.25 402 ILE A O 1
ATOM 3278 N N . GLY A 1 403 ? 5.638 6.616 -12.304 1.00 91.44 403 GLY A N 1
ATOM 3279 C CA . GLY A 1 403 ? 6.265 6.597 -13.618 1.00 91.44 403 GLY A CA 1
ATOM 3280 C C . GLY A 1 403 ? 6.386 5.185 -14.192 1.00 91.44 403 GLY A C 1
ATOM 3281 O O . GLY A 1 403 ? 6.151 4.191 -13.501 1.00 91.44 403 GLY A O 1
ATOM 3282 N N . PRO A 1 404 ? 6.789 5.044 -15.465 1.00 84.00 404 PRO A N 1
ATOM 3283 C CA . PRO A 1 404 ? 6.816 3.756 -16.161 1.00 84.00 404 PRO A CA 1
ATOM 3284 C C . PRO A 1 404 ? 7.910 2.791 -15.690 1.00 84.00 404 PRO A C 1
ATOM 3286 O O . PRO A 1 404 ? 7.736 1.580 -15.840 1.00 84.00 404 PRO A O 1
ATOM 3289 N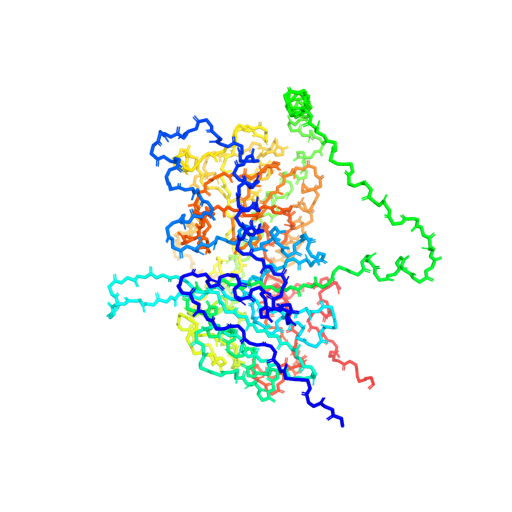 N . SER A 1 405 ? 9.022 3.295 -15.151 1.00 81.00 405 SER A N 1
ATOM 3290 C CA . SER A 1 405 ? 10.253 2.503 -14.981 1.00 81.00 405 SER A CA 1
ATOM 3291 C C . SER A 1 405 ? 10.706 2.321 -13.532 1.00 81.00 405 SER A C 1
ATOM 3293 O O . SER A 1 405 ? 11.504 1.423 -13.274 1.00 81.00 405 SER A O 1
ATOM 3295 N N . GLY A 1 406 ? 10.217 3.137 -12.595 1.00 89.19 406 GLY A N 1
ATOM 3296 C CA . GLY A 1 406 ? 10.801 3.210 -11.254 1.00 89.19 406 GLY A CA 1
ATOM 3297 C C . GLY A 1 406 ? 12.136 3.965 -11.239 1.00 89.19 406 GLY A C 1
ATOM 3298 O O . GLY A 1 406 ? 12.765 4.171 -12.281 1.00 89.19 406 GLY A O 1
ATOM 3299 N N . HIS A 1 407 ? 12.595 4.369 -10.054 1.00 89.06 407 HIS A N 1
ATOM 3300 C CA . HIS A 1 407 ? 13.906 5.004 -9.881 1.00 89.06 407 HIS A CA 1
ATOM 3301 C C . HIS A 1 407 ? 15.023 3.986 -9.601 1.00 89.06 407 HIS A C 1
ATOM 3303 O O . HIS A 1 407 ? 14.787 2.827 -9.251 1.00 89.06 407 HIS A O 1
ATOM 3309 N N . LYS A 1 408 ? 16.276 4.443 -9.713 1.00 86.50 408 LYS A N 1
ATOM 3310 C CA . LYS A 1 408 ? 17.488 3.669 -9.385 1.00 86.50 408 LYS A CA 1
ATOM 3311 C C . LYS A 1 408 ? 18.103 4.045 -8.035 1.00 86.50 408 LYS A C 1
ATOM 3313 O O . LYS A 1 408 ? 19.213 3.603 -7.732 1.00 86.50 408 LYS A O 1
ATOM 3318 N N . ALA A 1 409 ? 17.418 4.850 -7.220 1.00 82.38 409 ALA A N 1
ATOM 3319 C CA . ALA A 1 409 ? 17.881 5.129 -5.865 1.00 82.38 409 ALA A CA 1
ATOM 3320 C C . ALA A 1 409 ? 18.027 3.846 -5.035 1.00 82.38 409 ALA A C 1
ATOM 3322 O O . ALA A 1 409 ? 17.123 3.023 -4.964 1.00 82.38 409 ALA A O 1
ATOM 3323 N N . ARG A 1 410 ? 19.208 3.670 -4.439 1.00 80.56 410 ARG A N 1
ATOM 3324 C CA . ARG A 1 410 ? 19.583 2.519 -3.618 1.00 80.56 410 ARG A CA 1
ATOM 3325 C C . ARG A 1 410 ? 19.145 2.702 -2.165 1.00 80.56 410 ARG A C 1
ATOM 3327 O O . ARG A 1 410 ? 19.969 2.987 -1.299 1.00 80.56 410 ARG A O 1
ATOM 3334 N N . MET A 1 411 ? 17.845 2.618 -1.919 1.00 74.31 411 MET A N 1
ATOM 3335 C CA . MET A 1 411 ? 17.248 2.828 -0.593 1.00 74.31 411 MET A CA 1
ATOM 3336 C C . MET A 1 411 ? 16.333 1.684 -0.148 1.00 74.31 411 MET A C 1
ATOM 3338 O O . MET A 1 411 ? 15.706 1.763 0.906 1.00 74.31 411 MET A O 1
ATOM 3342 N N . CYS A 1 412 ? 16.294 0.582 -0.898 1.00 76.06 412 CYS A N 1
ATOM 3343 C CA . CYS A 1 412 ? 15.592 -0.613 -0.466 1.00 76.06 412 CYS A CA 1
ATOM 3344 C C . CYS A 1 412 ? 16.317 -1.236 0.739 1.00 76.06 412 CYS A C 1
ATOM 3346 O O . CYS A 1 412 ? 17.404 -1.805 0.608 1.00 76.06 412 CYS A O 1
ATOM 3348 N N . GLY A 1 413 ? 15.708 -1.137 1.925 1.00 59.41 413 GLY A N 1
ATOM 3349 C CA . GLY A 1 413 ? 16.303 -1.571 3.196 1.00 59.41 413 GLY A CA 1
ATOM 3350 C C . GLY A 1 413 ? 16.626 -3.068 3.298 1.00 59.41 413 GLY A C 1
ATOM 3351 O O . GLY A 1 413 ? 17.349 -3.469 4.206 1.00 59.41 413 GLY A O 1
ATOM 3352 N N . ILE A 1 414 ? 16.140 -3.883 2.361 1.00 54.53 414 ILE A N 1
ATOM 3353 C CA . ILE A 1 414 ? 16.250 -5.350 2.385 1.00 54.53 414 ILE A CA 1
ATOM 3354 C C . ILE A 1 414 ? 17.541 -5.832 1.727 1.00 54.53 414 ILE A C 1
ATOM 3356 O O . ILE A 1 414 ? 18.179 -6.757 2.219 1.00 54.53 414 ILE A O 1
ATOM 3360 N N . PHE A 1 415 ? 18.000 -5.153 0.674 1.00 49.31 415 PHE A N 1
ATOM 3361 C CA . PHE A 1 415 ? 19.152 -5.592 -0.122 1.00 49.31 415 PHE A CA 1
ATOM 3362 C C . PHE A 1 415 ? 20.458 -4.868 0.226 1.00 49.31 415 PHE A C 1
ATOM 3364 O O . PHE A 1 415 ? 21.379 -4.814 -0.593 1.00 49.31 415 PHE A O 1
ATOM 3371 N N . LYS A 1 416 ? 20.566 -4.274 1.422 1.00 47.50 416 LYS A N 1
ATOM 3372 C CA . LYS A 1 416 ? 21.722 -3.444 1.818 1.00 47.50 416 LYS A CA 1
ATOM 3373 C C . LYS A 1 416 ? 23.065 -4.193 1.767 1.00 47.50 416 LYS A C 1
ATOM 3375 O O . LYS A 1 416 ? 24.100 -3.558 1.590 1.00 47.50 416 LYS A O 1
ATOM 3380 N N . TYR A 1 417 ? 23.045 -5.521 1.904 1.00 47.28 417 TYR A N 1
ATOM 3381 C CA . TYR A 1 417 ? 24.238 -6.369 2.024 1.00 47.28 417 TYR A CA 1
ATOM 3382 C C . TYR A 1 417 ? 24.422 -7.370 0.871 1.00 47.28 417 TYR A C 1
ATOM 3384 O O . TYR A 1 417 ? 25.305 -8.220 0.950 1.00 47.28 417 TYR A O 1
ATOM 3392 N N . GLU A 1 418 ? 23.603 -7.290 -0.180 1.00 50.41 418 GLU A N 1
ATOM 3393 C CA . GLU A 1 418 ? 23.684 -8.168 -1.357 1.00 50.41 418 GLU A CA 1
ATOM 3394 C C . GLU A 1 418 ? 24.200 -7.407 -2.593 1.00 50.41 418 GLU A C 1
ATOM 3396 O O . GLU A 1 418 ? 24.333 -6.180 -2.575 1.00 50.41 418 GLU A O 1
ATOM 3401 N N . SER A 1 419 ? 24.485 -8.116 -3.692 1.00 48.84 419 SER A N 1
ATOM 3402 C CA . SER A 1 419 ? 24.980 -7.527 -4.951 1.00 48.84 419 SER A CA 1
ATOM 3403 C C . SER A 1 419 ? 24.019 -6.506 -5.581 1.00 48.84 419 SER A C 1
ATOM 3405 O O . SER A 1 419 ? 24.454 -5.638 -6.336 1.00 48.84 419 SER A O 1
ATOM 3407 N N . TRP A 1 420 ? 22.744 -6.529 -5.185 1.00 49.88 420 TRP A N 1
ATOM 3408 C CA . TRP A 1 420 ? 21.717 -5.536 -5.516 1.00 49.88 420 TRP A CA 1
ATOM 3409 C C . TRP A 1 420 ? 21.941 -4.159 -4.865 1.00 49.88 420 TRP A C 1
ATOM 3411 O O . TRP A 1 420 ? 21.342 -3.174 -5.292 1.00 49.88 420 TRP A O 1
ATOM 3421 N N . ARG A 1 421 ? 22.821 -4.047 -3.855 1.00 59.97 421 ARG A N 1
ATOM 3422 C CA . ARG A 1 421 ? 23.217 -2.776 -3.213 1.00 59.97 421 ARG A CA 1
ATOM 3423 C C . ARG A 1 421 ? 22.014 -1.876 -2.881 1.00 59.97 421 ARG A C 1
ATOM 3425 O O . ARG A 1 421 ? 22.038 -0.701 -3.226 1.00 59.97 421 ARG A O 1
ATOM 3432 N N . ALA A 1 422 ? 20.967 -2.409 -2.248 1.00 63.72 422 ALA A N 1
ATOM 3433 C CA . ALA A 1 422 ? 19.727 -1.685 -1.916 1.00 63.72 422 ALA A CA 1
ATOM 3434 C C . ALA A 1 422 ? 18.875 -1.186 -3.114 1.00 63.72 422 ALA A C 1
ATOM 3436 O O . ALA A 1 422 ? 18.115 -0.231 -2.962 1.00 63.72 422 ALA A O 1
ATOM 3437 N N . SER A 1 423 ? 18.957 -1.798 -4.301 1.00 75.00 423 SER A N 1
ATOM 3438 C CA . SER A 1 423 ? 18.057 -1.494 -5.430 1.00 75.00 423 SER A CA 1
ATOM 3439 C C . SER A 1 423 ? 16.628 -2.017 -5.232 1.00 75.00 423 SER A C 1
ATOM 3441 O O . SER A 1 423 ? 16.407 -2.963 -4.482 1.00 75.00 423 SER A O 1
ATOM 3443 N N . HIS A 1 424 ? 15.664 -1.442 -5.952 1.00 80.75 424 HIS A N 1
ATOM 3444 C CA . HIS A 1 424 ? 14.254 -1.844 -5.907 1.00 80.75 424 HIS A CA 1
ATOM 3445 C C . HIS A 1 424 ? 13.908 -2.878 -6.985 1.00 80.75 424 HIS A C 1
ATOM 3447 O O . HIS A 1 424 ? 14.402 -2.794 -8.111 1.00 80.75 424 HIS A O 1
ATOM 3453 N N . ILE A 1 425 ? 13.007 -3.805 -6.645 1.00 82.88 425 ILE A N 1
ATOM 3454 C CA . ILE A 1 425 ? 12.328 -4.686 -7.603 1.00 82.88 425 ILE A CA 1
ATOM 3455 C C . ILE A 1 425 ? 10.944 -4.098 -7.847 1.00 82.88 425 ILE A C 1
ATOM 3457 O O . ILE A 1 425 ? 10.118 -4.044 -6.939 1.00 82.88 425 ILE A O 1
ATOM 3461 N N . TRP A 1 426 ? 10.727 -3.584 -9.055 1.00 85.00 426 TRP A N 1
ATOM 3462 C CA . TRP A 1 426 ? 9.543 -2.802 -9.389 1.00 85.00 426 TRP A CA 1
ATOM 3463 C C . TRP A 1 426 ? 8.436 -3.671 -9.983 1.00 85.00 426 TRP A C 1
ATOM 3465 O O . TRP A 1 426 ? 8.608 -4.244 -11.060 1.00 85.00 426 TRP A O 1
ATOM 3475 N N . LYS A 1 427 ? 7.258 -3.654 -9.358 1.00 89.62 427 LYS A N 1
ATOM 3476 C CA . LYS A 1 427 ? 6.008 -4.159 -9.946 1.00 89.62 427 LYS A CA 1
ATOM 3477 C C . LYS A 1 427 ? 5.059 -3.010 -10.280 1.00 89.62 427 LYS A C 1
ATOM 3479 O O . LYS A 1 427 ? 5.297 -1.864 -9.901 1.00 89.62 427 LYS A O 1
ATOM 3484 N N . ARG A 1 428 ? 3.998 -3.294 -11.041 1.00 91.12 428 ARG A N 1
ATOM 3485 C CA . ARG A 1 428 ? 2.914 -2.324 -11.276 1.00 91.12 428 ARG A CA 1
ATOM 3486 C C . ARG A 1 428 ? 2.228 -2.016 -9.940 1.00 91.12 428 ARG A C 1
ATOM 3488 O O . ARG A 1 428 ? 1.958 -2.949 -9.194 1.00 91.12 428 ARG A O 1
ATOM 3495 N N . ALA A 1 429 ? 1.980 -0.736 -9.670 1.00 95.19 429 ALA A N 1
ATOM 3496 C CA . ALA A 1 429 ? 1.256 -0.312 -8.478 1.00 95.19 429 ALA A CA 1
ATOM 3497 C C . ALA A 1 429 ? -0.254 -0.560 -8.613 1.00 95.19 429 ALA A C 1
ATOM 3499 O O . ALA A 1 429 ? -0.831 -0.408 -9.696 1.00 95.19 429 ALA A O 1
ATOM 3500 N N . GLU A 1 430 ? -0.870 -0.909 -7.493 1.00 94.56 430 GLU A N 1
ATOM 3501 C CA . GLU A 1 430 ? -2.305 -1.070 -7.297 1.00 94.56 430 GLU A CA 1
ATOM 3502 C C . GLU A 1 430 ? -2.837 0.008 -6.338 1.00 94.56 430 GLU A C 1
ATOM 3504 O O . GLU A 1 430 ? -2.082 0.795 -5.768 1.00 94.56 430 GLU A O 1
ATOM 3509 N N . VAL A 1 431 ? -4.159 0.066 -6.158 1.00 95.94 431 VAL A N 1
ATOM 3510 C CA . VAL A 1 431 ? -4.803 1.096 -5.321 1.00 95.94 431 VAL A CA 1
ATOM 3511 C C . VAL A 1 431 ? -4.301 1.039 -3.878 1.00 95.94 431 VAL A C 1
ATOM 3513 O O . VAL A 1 431 ? -4.044 2.082 -3.284 1.00 95.94 431 VAL A O 1
ATOM 3516 N N . ASP A 1 432 ? -4.111 -0.163 -3.333 1.00 94.75 432 ASP A N 1
ATOM 3517 C CA . ASP A 1 432 ? -3.644 -0.367 -1.956 1.00 94.75 432 ASP A CA 1
ATOM 3518 C C . ASP A 1 432 ? -2.178 0.022 -1.751 1.00 94.75 432 ASP A C 1
ATOM 3520 O O . ASP A 1 432 ? -1.773 0.275 -0.620 1.00 94.75 432 ASP A O 1
ATOM 3524 N N . ASP A 1 433 ? -1.388 0.121 -2.823 1.00 94.81 433 ASP A N 1
ATOM 3525 C CA . ASP A 1 433 ? -0.008 0.595 -2.723 1.00 94.81 433 ASP A CA 1
ATOM 3526 C C . ASP A 1 433 ? 0.052 2.119 -2.523 1.00 94.81 433 ASP A C 1
ATOM 3528 O O . ASP A 1 433 ? 0.997 2.613 -1.915 1.00 94.81 433 ASP A O 1
ATOM 3532 N N . LEU A 1 434 ? -0.943 2.868 -3.022 1.00 95.50 434 LEU A N 1
ATOM 3533 C CA . LEU A 1 434 ? -1.021 4.334 -2.902 1.00 95.50 434 LEU A CA 1
ATOM 3534 C C . LEU A 1 434 ? -1.950 4.792 -1.771 1.00 95.50 434 LEU A C 1
ATOM 3536 O O . LEU A 1 434 ? -1.702 5.823 -1.151 1.00 95.50 434 LEU A O 1
ATOM 3540 N N . VAL A 1 435 ? -3.032 4.051 -1.527 1.00 95.56 435 VAL A N 1
ATOM 3541 C CA . VAL A 1 435 ? -4.048 4.337 -0.504 1.00 95.56 435 VAL A CA 1
ATOM 3542 C C . VAL A 1 435 ? -4.237 3.080 0.353 1.00 95.56 435 VAL A C 1
ATOM 3544 O O . VAL A 1 435 ? -5.272 2.418 0.257 1.00 95.56 435 VAL A O 1
ATOM 3547 N N . PRO A 1 436 ? -3.237 2.687 1.159 1.00 92.69 436 PRO A N 1
ATOM 3548 C CA . PRO A 1 436 ? -3.267 1.428 1.897 1.00 92.69 436 PRO A CA 1
ATOM 3549 C C . PRO A 1 436 ? -4.436 1.377 2.896 1.00 92.69 436 PRO A C 1
ATOM 3551 O O . PRO A 1 436 ? -4.568 2.265 3.742 1.00 92.69 436 PRO A O 1
ATOM 3554 N N . PRO A 1 437 ? -5.287 0.332 2.854 1.00 92.88 437 PRO A N 1
ATOM 3555 C CA . PRO A 1 437 ? -6.344 0.160 3.834 1.00 92.88 437 PRO A CA 1
ATOM 3556 C C . PRO A 1 437 ? -5.749 -0.343 5.146 1.00 92.88 437 PRO A C 1
ATOM 3558 O O . PRO A 1 437 ? -5.192 -1.440 5.233 1.00 92.88 437 PRO A O 1
ATOM 3561 N N . LYS A 1 438 ? -5.903 0.449 6.206 1.00 92.50 438 LYS A N 1
ATOM 3562 C CA . LYS A 1 438 ? -5.498 0.026 7.540 1.00 92.50 438 LYS A CA 1
ATOM 3563 C C . LYS A 1 438 ? -6.526 -0.927 8.137 1.00 92.50 438 LYS A C 1
ATOM 3565 O O . LYS A 1 438 ? -7.560 -0.467 8.589 1.00 92.50 438 LYS A O 1
ATOM 3570 N N . LEU A 1 439 ? -6.283 -2.234 8.137 1.00 93.25 439 LEU A N 1
ATOM 3571 C CA . LEU A 1 439 ? -7.252 -3.184 8.695 1.00 93.25 439 LEU A CA 1
ATOM 3572 C C . LEU A 1 439 ? -7.263 -3.161 10.230 1.00 93.25 439 LEU A C 1
ATOM 3574 O O . LEU A 1 439 ? -6.207 -3.189 10.862 1.00 93.25 439 LEU A O 1
ATOM 3578 N N . VAL A 1 440 ? -8.466 -3.143 10.802 1.00 95.25 440 VAL A N 1
ATOM 3579 C CA . VAL A 1 440 ? -8.747 -3.207 12.241 1.00 95.25 440 VAL A CA 1
ATOM 3580 C C . VAL A 1 440 ? -9.739 -4.320 12.535 1.00 95.25 440 VAL A C 1
ATOM 3582 O O . VAL A 1 440 ? -10.505 -4.725 11.659 1.00 95.25 440 VAL A O 1
ATOM 3585 N N . TRP A 1 441 ? -9.737 -4.797 13.776 1.00 94.56 441 TRP A N 1
ATOM 3586 C CA . TRP A 1 441 ? -10.765 -5.705 14.273 1.00 94.56 441 TRP A CA 1
ATOM 3587 C C . TRP A 1 441 ? -12.107 -4.985 14.372 1.00 94.56 441 TRP A C 1
ATOM 3589 O O . TRP A 1 441 ? -12.197 -3.933 15.002 1.00 94.56 441 TRP A O 1
ATOM 3599 N N . HIS A 1 442 ? -13.137 -5.583 13.783 1.00 94.00 442 HIS A N 1
ATOM 3600 C CA . HIS A 1 442 ? -14.512 -5.114 13.880 1.00 94.00 442 HIS A CA 1
ATOM 3601 C C . HIS A 1 442 ? -15.246 -5.877 14.989 1.00 94.00 442 HIS A C 1
ATOM 3603 O O . HIS A 1 442 ? -15.282 -7.113 14.977 1.00 94.00 442 HIS A O 1
ATOM 3609 N N . ARG A 1 443 ? -15.848 -5.131 15.922 1.00 90.69 443 ARG A N 1
ATOM 3610 C CA . ARG A 1 443 ? -16.697 -5.669 16.993 1.00 90.69 443 ARG A CA 1
ATOM 3611 C C . ARG A 1 443 ? -18.156 -5.657 16.545 1.00 90.69 443 ARG A C 1
ATOM 3613 O O . ARG A 1 443 ? -18.725 -4.588 16.333 1.00 90.69 443 ARG A O 1
ATOM 3620 N N . ARG A 1 444 ? -18.787 -6.828 16.479 1.00 89.19 444 ARG A N 1
ATOM 3621 C CA . ARG A 1 444 ? -20.223 -6.939 16.185 1.00 89.19 444 ARG A CA 1
ATOM 3622 C C . ARG A 1 444 ? -21.056 -6.555 17.416 1.00 89.19 444 ARG A C 1
ATOM 3624 O O . ARG A 1 444 ? -20.537 -6.599 18.531 1.00 89.19 444 ARG A O 1
ATOM 3631 N N . PRO A 1 445 ? -22.351 -6.228 17.262 1.00 86.19 445 PRO A N 1
ATOM 3632 C CA . PRO A 1 445 ? -23.204 -5.855 18.395 1.00 86.19 445 PRO A CA 1
ATOM 3633 C C . PRO A 1 445 ? -23.260 -6.892 19.530 1.00 86.19 445 PRO A C 1
ATOM 3635 O O . PRO A 1 445 ? -23.392 -6.516 20.688 1.00 86.19 445 PRO A O 1
ATOM 3638 N N . HIS A 1 446 ? -23.135 -8.183 19.206 1.00 86.06 446 HIS A N 1
ATOM 3639 C CA . HIS A 1 446 ? -23.146 -9.302 20.158 1.00 86.06 446 HIS A CA 1
ATOM 3640 C C . HIS A 1 446 ? -21.760 -9.732 20.658 1.00 86.06 446 HIS A C 1
ATOM 3642 O O . HIS A 1 446 ? -21.670 -10.628 21.495 1.00 86.06 446 HIS A O 1
ATOM 3648 N N . ASP A 1 447 ? -20.680 -9.144 20.139 1.00 89.19 447 ASP A N 1
ATOM 3649 C CA . ASP A 1 447 ? -19.324 -9.443 20.601 1.00 89.19 447 ASP A CA 1
ATOM 3650 C C . ASP A 1 447 ? -19.031 -8.748 21.943 1.00 89.19 447 ASP A C 1
ATOM 3652 O O . ASP A 1 447 ? -19.612 -7.701 22.249 1.00 89.19 447 ASP A O 1
ATOM 3656 N N . PRO A 1 448 ? -18.101 -9.286 22.756 1.00 90.38 448 PRO A N 1
ATOM 3657 C CA . PRO A 1 448 ? -17.734 -8.661 24.019 1.00 90.38 448 PRO A CA 1
ATOM 3658 C C . PRO A 1 448 ? -17.175 -7.243 23.806 1.00 90.38 448 PRO A C 1
ATOM 3660 O O . PRO A 1 448 ? -16.493 -6.994 22.806 1.00 90.38 448 PRO A O 1
ATOM 3663 N N . PRO A 1 449 ? -17.375 -6.316 24.767 1.00 88.75 449 PRO A N 1
ATOM 3664 C CA . PRO A 1 449 ? -16.883 -4.945 24.653 1.00 88.75 449 PRO A CA 1
ATOM 3665 C C . PRO A 1 449 ? -15.380 -4.838 24.388 1.00 88.75 449 PRO A C 1
ATOM 3667 O O . PRO A 1 449 ? -14.958 -3.933 23.673 1.00 88.75 449 PRO A O 1
ATOM 3670 N N . VAL A 1 450 ? -14.600 -5.776 24.936 1.00 92.94 450 VAL A N 1
ATOM 3671 C CA . VAL A 1 450 ? -13.163 -5.924 24.701 1.00 92.94 450 VAL A CA 1
ATOM 3672 C C . VAL A 1 450 ? -12.917 -7.266 24.023 1.00 92.94 450 VAL A C 1
ATOM 3674 O O . VAL A 1 450 ? -13.177 -8.322 24.599 1.00 92.94 450 VAL A O 1
ATOM 3677 N N . LEU A 1 451 ? -12.393 -7.224 22.799 1.00 93.75 451 LEU A N 1
ATOM 3678 C CA . LEU A 1 451 ? -12.114 -8.428 22.020 1.00 93.75 451 LEU A CA 1
ATOM 3679 C C . LEU A 1 451 ? -10.915 -9.191 22.602 1.00 93.75 451 LEU A C 1
ATOM 3681 O O . LEU A 1 451 ? -9.859 -8.610 22.863 1.00 93.75 451 LEU A O 1
ATOM 3685 N N . SER A 1 452 ? -11.060 -10.503 22.759 1.00 94.25 452 SER A N 1
ATOM 3686 C CA . SER A 1 452 ? -10.025 -11.416 23.265 1.00 94.25 452 SER A CA 1
ATOM 3687 C C . SER A 1 452 ? -9.844 -12.624 22.342 1.00 94.25 452 SER A C 1
ATOM 3689 O O . SER A 1 452 ? -10.656 -12.859 21.445 1.00 94.25 452 SER A O 1
ATOM 3691 N N . ASP A 1 453 ? -8.784 -13.409 22.552 1.00 92.25 453 ASP A N 1
ATOM 3692 C CA . ASP A 1 453 ? -8.449 -14.539 21.675 1.00 92.25 453 ASP A CA 1
ATOM 3693 C C . ASP A 1 453 ? -9.568 -15.592 21.545 1.00 92.25 453 ASP A C 1
ATOM 3695 O O . ASP A 1 453 ? -9.647 -16.248 20.507 1.00 92.25 453 ASP A O 1
ATOM 3699 N N . SER A 1 454 ? -10.466 -15.723 22.533 1.00 89.94 454 SER A N 1
ATOM 3700 C CA . SER A 1 454 ? -11.546 -16.726 22.522 1.00 89.94 454 SER A CA 1
ATOM 3701 C C . SER A 1 454 ? -12.496 -16.586 21.327 1.00 89.94 454 SER A C 1
ATOM 3703 O O . SER A 1 454 ? -12.981 -17.585 20.805 1.00 89.94 454 SER A O 1
ATOM 3705 N N . GLY A 1 455 ? -12.732 -15.357 20.859 1.00 85.56 455 GLY A N 1
ATOM 3706 C CA . GLY A 1 455 ? -13.610 -15.071 19.722 1.00 85.56 455 GLY A CA 1
ATOM 3707 C C . GLY A 1 455 ? -12.872 -14.712 18.431 1.00 85.56 455 GLY A C 1
ATOM 3708 O O . GLY A 1 455 ? -13.510 -14.349 17.444 1.00 85.56 455 GLY A O 1
ATOM 3709 N N . ARG A 1 456 ? -11.536 -14.822 18.402 1.00 87.31 456 ARG A N 1
ATOM 3710 C CA . ARG A 1 456 ? -10.681 -14.334 17.303 1.00 87.31 456 ARG A CA 1
ATOM 3711 C C . ARG A 1 456 ? -11.096 -14.846 15.918 1.00 87.31 456 ARG A C 1
ATOM 3713 O O . ARG A 1 456 ? -11.005 -14.107 14.941 1.00 87.31 456 ARG A O 1
ATOM 3720 N N . GLY A 1 457 ? -11.560 -16.094 15.823 1.00 85.31 457 GLY A N 1
ATOM 3721 C CA . GLY A 1 457 ? -12.046 -16.686 14.568 1.00 85.31 457 GLY A CA 1
ATOM 3722 C C . GLY A 1 457 ? -13.388 -16.121 14.083 1.00 85.31 457 GLY A C 1
ATOM 3723 O O . GLY A 1 457 ? -13.691 -16.165 12.888 1.00 85.31 457 GLY A O 1
ATOM 3724 N N . TYR A 1 458 ? -14.176 -15.533 14.981 1.00 86.12 458 TYR A N 1
ATOM 3725 C CA . TYR A 1 458 ? -15.539 -15.067 14.721 1.00 86.12 458 TYR A CA 1
ATOM 3726 C C . TYR A 1 458 ? -15.629 -13.564 14.470 1.00 86.12 458 TYR A C 1
ATOM 3728 O O . TYR A 1 458 ? -16.542 -13.136 13.765 1.00 86.12 458 TYR A O 1
ATOM 3736 N N . TYR A 1 459 ? -14.681 -12.778 14.980 1.00 90.62 459 TYR A N 1
ATOM 3737 C CA . TYR A 1 459 ? -14.662 -11.334 14.764 1.00 90.62 459 TYR A CA 1
ATOM 3738 C C . TYR A 1 459 ? -14.424 -10.975 13.296 1.00 90.62 459 TYR A C 1
ATOM 3740 O O . TYR A 1 459 ? -13.773 -11.711 12.534 1.00 90.62 459 TYR A O 1
ATOM 3748 N N . GLY A 1 460 ? -14.985 -9.834 12.906 1.00 92.44 460 GLY A N 1
ATOM 3749 C CA . GLY A 1 460 ? -14.784 -9.241 11.595 1.00 92.44 460 GLY A CA 1
ATOM 3750 C C . GLY A 1 460 ? -13.512 -8.405 11.531 1.00 92.44 460 GLY A C 1
ATOM 3751 O O . GLY A 1 460 ? -12.849 -8.151 12.535 1.00 92.44 460 GLY A O 1
ATOM 3752 N N . HIS A 1 461 ? -13.206 -7.940 10.328 1.00 94.00 461 HIS A N 1
ATOM 3753 C CA . HIS A 1 461 ? -12.227 -6.895 10.077 1.00 94.00 461 HIS A CA 1
ATOM 3754 C C . HIS A 1 461 ? -12.845 -5.815 9.188 1.00 94.00 461 HIS A C 1
ATOM 3756 O O . HIS A 1 461 ? -13.773 -6.076 8.421 1.00 94.00 461 HIS A O 1
ATOM 3762 N N . ALA A 1 462 ? -12.312 -4.605 9.268 1.00 95.56 462 ALA A N 1
ATOM 3763 C CA . ALA A 1 462 ? -12.671 -3.510 8.377 1.00 95.56 462 ALA A CA 1
ATOM 3764 C C . ALA A 1 462 ? -11.469 -2.583 8.170 1.00 95.56 462 ALA A C 1
ATOM 3766 O O . ALA A 1 462 ? -10.578 -2.548 9.019 1.00 95.56 462 ALA A O 1
ATOM 3767 N N . PRO A 1 463 ? -11.413 -1.797 7.081 1.00 97.19 463 PRO A N 1
ATOM 3768 C CA . PRO A 1 463 ? -10.527 -0.644 7.031 1.00 97.19 463 PRO A CA 1
ATOM 3769 C C . PRO A 1 463 ? -10.869 0.324 8.173 1.00 97.19 463 PRO A C 1
ATOM 3771 O O . PRO A 1 463 ? -12.042 0.576 8.434 1.00 97.19 463 PRO A O 1
ATOM 3774 N N . ALA A 1 464 ? -9.862 0.906 8.817 1.00 96.69 464 ALA A N 1
ATOM 3775 C CA . ALA A 1 464 ? -10.002 1.768 9.987 1.00 96.69 464 ALA A CA 1
ATOM 3776 C C . ALA A 1 464 ? -10.924 2.962 9.718 1.00 96.69 464 ALA A C 1
ATOM 3778 O O . ALA A 1 464 ? -11.717 3.324 10.576 1.00 96.69 464 ALA A O 1
ATOM 3779 N N . VAL A 1 465 ? -10.867 3.526 8.507 1.00 97.69 465 VAL A N 1
ATOM 3780 C CA . VAL A 1 465 ? -11.773 4.597 8.068 1.00 97.69 465 VAL A CA 1
ATOM 3781 C C . VAL A 1 465 ? -13.229 4.126 8.047 1.00 97.69 465 VAL A C 1
ATOM 3783 O O . VAL A 1 465 ? -14.111 4.844 8.506 1.00 97.69 465 VAL A O 1
ATOM 3786 N N . VAL A 1 466 ? -13.484 2.910 7.555 1.00 97.69 466 VAL A N 1
ATOM 3787 C CA . VAL A 1 466 ? -14.833 2.325 7.504 1.00 97.69 466 VAL A CA 1
ATOM 3788 C C . VAL A 1 466 ? -15.344 2.046 8.914 1.00 97.69 466 VAL A C 1
ATOM 3790 O O . VAL A 1 466 ? -16.480 2.392 9.215 1.00 97.69 466 VAL A O 1
ATOM 3793 N N . GLU A 1 467 ? -14.505 1.477 9.784 1.00 96.94 467 GLU A N 1
ATOM 3794 C CA . GLU A 1 467 ? -14.844 1.236 11.192 1.00 96.94 467 GLU A CA 1
ATOM 3795 C C . GLU A 1 467 ? -15.168 2.546 11.923 1.00 96.94 467 GLU A C 1
ATOM 3797 O O . GLU A 1 467 ? -16.217 2.659 12.552 1.00 96.94 467 GLU A O 1
ATOM 3802 N N . LEU A 1 468 ? -14.313 3.563 11.777 1.00 97.19 468 LEU A N 1
ATOM 3803 C CA . LEU A 1 468 ? -14.493 4.885 12.378 1.00 97.19 468 LEU A CA 1
ATOM 3804 C C . LEU A 1 468 ? -15.810 5.537 11.939 1.00 97.19 468 LEU A C 1
ATOM 3806 O O . LEU A 1 468 ? -16.585 5.991 12.778 1.00 97.19 468 LEU A O 1
ATOM 3810 N N . CYS A 1 469 ? -16.095 5.542 10.634 1.00 97.81 469 CYS A N 1
ATOM 3811 C CA . CYS A 1 469 ? -17.339 6.107 10.114 1.00 97.81 469 CYS A CA 1
ATOM 3812 C C . CYS A 1 469 ? -18.559 5.284 10.552 1.00 97.81 469 CYS A C 1
ATOM 3814 O O . CYS A 1 469 ? -19.597 5.853 10.876 1.00 97.81 469 CYS A O 1
ATOM 3816 N N . SER A 1 470 ? -18.443 3.953 10.603 1.00 95.75 470 SER A N 1
ATOM 3817 C CA . SER A 1 470 ? -19.522 3.074 11.064 1.00 95.75 470 SER A CA 1
ATOM 3818 C C . SER A 1 470 ? -19.877 3.325 12.529 1.00 95.75 470 SER A C 1
ATOM 3820 O O . SER A 1 470 ? -21.061 3.362 12.857 1.00 95.75 470 SER A O 1
ATOM 3822 N N . GLN A 1 471 ? -18.887 3.516 13.409 1.00 94.31 471 GLN A N 1
ATOM 3823 C CA . GLN A 1 471 ? -19.124 3.847 14.821 1.00 94.31 471 GLN A CA 1
ATOM 3824 C C . GLN A 1 471 ? -19.778 5.226 14.993 1.00 94.31 471 GLN A C 1
ATOM 3826 O O . GLN A 1 471 ? -20.567 5.420 15.912 1.00 94.31 471 GLN A O 1
ATOM 3831 N N . ALA A 1 472 ? -19.512 6.155 14.072 1.00 95.38 472 ALA A N 1
ATOM 3832 C CA . ALA A 1 472 ? -20.175 7.456 13.985 1.00 95.38 472 ALA A CA 1
ATOM 3833 C C . ALA A 1 472 ? -21.554 7.412 13.283 1.00 95.38 472 ALA A C 1
ATOM 3835 O O . ALA A 1 472 ? -22.176 8.450 13.070 1.00 95.38 472 ALA A O 1
ATOM 3836 N N . GLY A 1 473 ? -22.042 6.221 12.916 1.00 94.62 473 GLY A N 1
ATOM 3837 C CA . GLY A 1 473 ? -23.377 6.007 12.360 1.00 94.62 473 GLY A CA 1
ATOM 3838 C C . GLY A 1 473 ? -23.473 6.019 10.833 1.00 94.62 473 GLY A C 1
ATOM 3839 O O . GLY A 1 473 ? -24.586 5.949 10.320 1.00 94.62 473 GLY A O 1
ATOM 3840 N N . ALA A 1 474 ? -22.366 6.099 10.088 1.00 96.94 474 ALA A N 1
ATOM 3841 C CA . ALA A 1 474 ? -22.404 6.061 8.624 1.00 96.94 474 ALA A CA 1
ATOM 3842 C C . ALA A 1 474 ? -22.941 4.724 8.090 1.00 96.94 474 ALA A C 1
ATOM 3844 O O . ALA A 1 474 ? -22.689 3.649 8.646 1.00 96.94 474 ALA A O 1
ATOM 3845 N N . ARG A 1 475 ? -23.625 4.769 6.944 1.00 96.38 475 ARG A N 1
ATOM 3846 C CA . ARG A 1 475 ? -24.132 3.567 6.284 1.00 96.38 475 ARG A CA 1
ATOM 3847 C C . ARG A 1 475 ? -23.020 2.882 5.496 1.00 96.38 475 ARG A C 1
ATOM 3849 O O . ARG A 1 475 ? -22.650 3.307 4.404 1.00 96.38 475 ARG A O 1
ATOM 3856 N N . VAL A 1 476 ? -22.540 1.760 6.021 1.00 95.25 476 VAL A N 1
ATOM 3857 C CA . VAL A 1 476 ? -21.453 1.000 5.397 1.00 95.25 476 VAL A CA 1
ATOM 3858 C C . VAL A 1 476 ? -21.892 0.338 4.074 1.00 95.25 476 VAL A C 1
ATOM 3860 O O . VAL A 1 476 ? -22.931 -0.330 4.030 1.00 95.25 476 VAL A O 1
ATOM 3863 N N . PRO A 1 477 ? -21.101 0.454 2.986 1.00 94.94 477 PRO A N 1
ATOM 3864 C CA . PRO A 1 477 ? -21.341 -0.268 1.738 1.00 94.94 477 PRO A CA 1
ATOM 3865 C C . PRO A 1 477 ? -21.305 -1.797 1.884 1.00 94.94 477 PRO A C 1
ATOM 3867 O O . PRO A 1 477 ? -20.433 -2.359 2.550 1.00 94.94 477 PRO A O 1
ATOM 3870 N N . LYS A 1 478 ? -22.179 -2.499 1.144 1.00 93.31 478 LYS A N 1
ATOM 3871 C CA . LYS A 1 478 ? -22.320 -3.971 1.196 1.00 93.31 478 LYS A CA 1
ATOM 3872 C C . LYS A 1 478 ? -21.018 -4.742 0.946 1.00 93.31 478 LYS A C 1
ATOM 3874 O O . LYS A 1 478 ? -20.844 -5.831 1.486 1.00 93.31 478 LYS A O 1
ATOM 3879 N N . LYS A 1 479 ? -20.084 -4.184 0.165 1.00 93.00 479 LYS A N 1
ATOM 3880 C CA . LYS A 1 479 ? -18.786 -4.817 -0.134 1.00 93.00 479 LYS A CA 1
ATOM 3881 C C . LYS A 1 479 ? -17.935 -5.086 1.117 1.00 93.00 479 LYS A C 1
ATOM 3883 O O . LYS A 1 479 ? -17.067 -5.950 1.085 1.00 93.00 479 LYS A O 1
ATOM 3888 N N . TYR A 1 480 ? -18.196 -4.376 2.216 1.00 94.38 480 TYR A N 1
ATOM 3889 C CA . TYR A 1 480 ? -17.494 -4.557 3.486 1.00 94.38 480 TYR A CA 1
ATOM 3890 C C . TYR A 1 480 ? -18.149 -5.591 4.408 1.00 94.38 480 TYR A C 1
ATOM 3892 O O . TYR A 1 480 ? -17.498 -6.073 5.332 1.00 94.38 480 TYR A O 1
ATOM 3900 N N . PHE A 1 481 ? -19.395 -5.998 4.144 1.00 92.75 481 PHE A N 1
ATOM 3901 C CA . PHE A 1 481 ? -20.179 -6.825 5.069 1.00 92.75 481 PHE A CA 1
ATOM 3902 C C . PHE A 1 481 ? -19.552 -8.196 5.321 1.00 92.75 481 PHE A C 1
ATOM 3904 O O . PHE A 1 481 ? -19.558 -8.670 6.456 1.00 92.75 481 PHE A O 1
ATOM 3911 N N . CYS A 1 482 ? -18.972 -8.813 4.286 1.00 90.12 482 CYS A N 1
ATOM 3912 C CA . CYS A 1 482 ? -18.281 -10.097 4.421 1.00 90.12 482 CYS A CA 1
ATOM 3913 C C . CYS A 1 482 ? -17.034 -9.974 5.305 1.00 90.12 482 CYS A C 1
ATOM 3915 O O . CYS A 1 482 ? -16.788 -10.831 6.148 1.00 90.12 482 CYS A O 1
ATOM 3917 N N . MET A 1 483 ? -16.273 -8.886 5.151 1.00 91.25 483 MET A N 1
ATOM 3918 C CA . MET A 1 483 ? -15.081 -8.630 5.962 1.00 91.25 483 MET A CA 1
ATOM 3919 C C . MET A 1 483 ? -15.462 -8.388 7.425 1.00 91.25 483 MET A C 1
ATOM 3921 O O . MET A 1 483 ? -14.865 -8.975 8.324 1.00 91.25 483 MET A O 1
ATOM 3925 N N . MET A 1 484 ? -16.509 -7.589 7.645 1.00 92.94 484 MET A N 1
ATOM 3926 C CA . MET A 1 484 ? -17.031 -7.241 8.968 1.00 92.94 484 MET A CA 1
ATOM 3927 C C . MET A 1 484 ? -17.786 -8.393 9.637 1.00 92.94 484 MET A C 1
ATOM 3929 O O . MET A 1 484 ? -18.035 -8.339 10.835 1.00 92.94 484 MET A O 1
ATOM 3933 N N . LYS A 1 485 ? -18.149 -9.446 8.893 1.00 90.50 485 LYS A N 1
ATOM 3934 C CA . LYS A 1 485 ? -18.940 -10.581 9.391 1.00 90.50 485 LYS A CA 1
ATOM 3935 C C . LYS A 1 485 ? -20.206 -10.137 10.139 1.00 90.50 485 LYS A C 1
ATOM 3937 O O . LYS A 1 485 ? -20.511 -10.682 11.198 1.00 90.50 485 LYS A O 1
ATOM 3942 N N . LEU A 1 486 ? -20.953 -9.171 9.590 1.00 82.12 486 LEU A N 1
ATOM 3943 C CA . LEU A 1 486 ? -22.115 -8.559 10.265 1.00 82.12 486 LEU A CA 1
ATOM 3944 C C . LEU A 1 486 ? -23.134 -9.585 10.794 1.00 82.12 486 LEU A C 1
ATOM 3946 O O . LEU A 1 486 ? -23.681 -9.398 11.875 1.00 82.12 486 LEU A O 1
ATOM 3950 N N . TYR A 1 487 ? -23.340 -10.688 10.069 1.00 73.69 487 TYR A N 1
ATOM 3951 C CA . TYR A 1 487 ? -24.273 -11.763 10.433 1.00 73.69 487 TYR A CA 1
ATOM 3952 C C . TYR A 1 487 ? -23.591 -12.999 11.054 1.00 73.69 487 TYR A C 1
ATOM 3954 O O . TYR A 1 487 ? -24.242 -14.007 11.302 1.00 73.69 487 TYR A O 1
ATOM 3962 N N . GLY A 1 488 ? -22.280 -12.939 11.313 1.00 66.75 488 GLY A N 1
ATOM 3963 C CA . GLY A 1 488 ? -21.475 -14.080 11.760 1.00 66.75 488 GLY A CA 1
ATOM 3964 C C . GLY A 1 488 ? -21.154 -15.106 10.669 1.00 66.75 488 GLY A C 1
ATOM 3965 O O . GLY A 1 488 ? -21.413 -14.884 9.489 1.00 66.75 488 GLY A O 1
ATOM 3966 N N . LEU A 1 489 ? -20.513 -16.210 11.070 1.00 57.25 489 LEU A N 1
ATOM 3967 C CA . LEU A 1 489 ? -20.396 -17.398 10.225 1.00 57.25 489 LEU A CA 1
ATOM 3968 C C . LEU A 1 489 ? -21.770 -18.069 10.248 1.00 57.25 489 LEU A C 1
ATOM 3970 O O . LEU A 1 489 ? -22.209 -18.502 11.311 1.00 57.25 489 LEU A O 1
ATOM 3974 N N . THR A 1 490 ? -22.459 -18.130 9.111 1.00 41.75 490 THR A N 1
ATOM 3975 C CA . THR A 1 490 ? -23.602 -19.035 8.977 1.00 41.75 490 THR A CA 1
ATOM 3976 C C . THR A 1 490 ? -23.088 -20.439 9.265 1.00 41.75 490 THR A C 1
ATOM 3978 O O . THR A 1 490 ? -22.128 -20.865 8.620 1.00 41.75 490 THR A O 1
ATOM 3981 N N . HIS A 1 491 ? -23.670 -21.123 10.253 1.00 35.25 491 HIS A N 1
ATOM 3982 C CA . HIS A 1 491 ? -23.413 -22.545 10.464 1.00 35.25 491 HIS A CA 1
ATOM 3983 C C . HIS A 1 491 ? -23.622 -23.250 9.116 1.00 35.25 491 HIS A C 1
ATOM 3985 O O . HIS A 1 491 ? -24.696 -23.134 8.527 1.00 35.25 491 HIS A O 1
ATOM 3991 N N . THR A 1 492 ? -22.553 -23.856 8.598 1.00 34.34 492 THR A N 1
ATOM 3992 C CA . THR A 1 492 ? -22.621 -24.771 7.450 1.00 34.34 492 THR A CA 1
ATOM 3993 C C . THR A 1 492 ? -22.749 -26.176 7.987 1.00 34.34 492 THR A C 1
ATOM 3995 O O . THR A 1 492 ? -22.136 -26.426 9.054 1.00 34.34 492 THR A O 1
#

InterPro domains:
  IPR006155 Josephin domain [PF02099] (11-173)
  IPR006155 Josephin domain [PS50957] (3-188)
  IPR006155 Josephin domain [SM01246] (10-176)
  IPR023342 APO domain [PF05634] (183-338)
  IPR023342 APO domain [PF05634] (362-478)
  IPR023342 APO domain [PS51499] (253-338)
  IPR023342 APO domain [PS51499] (393-478)
  IPR040053 Josephin-1/2 [PTHR13291] (2-176)

pLDDT: mean 77.67, std 18.89, range [28.08, 98.69]

Foldseek 3Di:
DDDPPQDFAADDFQQQLQRQQCSLVSHPVLDDLVRLVVLLVVVLVPDPPVPPDDPVCVCVPLQDNPPTNDGFVSSVQSSLVVVQKHKDWDFLVDQLVVDPLVPPQWSWKKKWAWDAPDVRPDIDTGIWIWGDDPNWIWTNRSNDPDIDTDPDVVSVSVVVNVRSLRLMTMIIIGHDPVVPVDVPPDCDDPDPPPPPVVPPCVVVVVVVVVVLVVLQVCPLVVVLLVLLVLLVVLVVLLLVLVQVLCVPWWKWAFPADLAIATHPDAFQFQQDLGHSSPRGRGGGDIDTDDSCSQFPFFKAWADPEQRDDAAAQVCPVVTAIAQPSNSLSVRNPDDDPVVNRPCPDPPDPPDDPDDDDDDDLVVLLVSLQSNQVSLVSNLVSVQVSLVPWWKKAFPHDLYIYRHNPHHQHQCQPSCCPGSSNNGGDIDTDHSCSRGPFNKHWAAEPPRDPHDYNVCVVWIAIDRPSQRSSVVSPHDHDPVRCVRRCNVTPDDD

Sequence (492 aa):
MEEKQIYHEKQRLQFCLLHALNNLLQDKDAFTKAELDAIADKLVHNDPNKDKWTPLSVIFKPHRNTLTGNYDVNVLIAALEARGKKVVWHDHRNRASSIKLSDNILTGIMLNVPTRKFGGLWRSRHWVTLREIHGVWYNLDSDLKAVKSFQNEEEVVEYIDNIINQGSVMMVFRQRVVQYLFKEYYPLPTHLRFYSSKTDWNKLRPMILKRIKNRAKGYPVRGMIPVANEVLKARDLLIEGVSFLLKVIPMKSCKFCPEVHIGNTGHQIKTCHGFKRIIKNQVHQWINGSLNDILVPVESFHLKSMFQEVIKHEQRFDYDRVPAVLELCYQAGVEIPEECLSNSRLDTPKGDGAVATPLSSEELHSVAQRTLDAWENLRLGVQKLLLVYPAKVCEHCSEVHIGPSGHKARMCGIFKYESWRASHIWKRAEVDDLVPPKLVWHRRPHDPPVLSDSGRGYYGHAPAVVELCSQAGARVPKKYFCMMKLYGLTHT

Radius of gyration: 26.84 Å; chains: 1; bounding box: 69×80×58 Å